Protein AF-A0A925SMG8-F1 (afdb_monomer)

Structure (mmCIF, N/CA/C/O backbone):
data_AF-A0A925SMG8-F1
#
_entry.id   AF-A0A925SMG8-F1
#
loop_
_atom_site.group_PDB
_atom_site.id
_atom_site.type_symbol
_atom_site.label_atom_id
_atom_site.label_alt_id
_atom_site.label_comp_id
_atom_site.label_asym_id
_atom_site.label_entity_id
_atom_site.label_seq_id
_atom_site.pdbx_PDB_ins_code
_atom_site.Cartn_x
_atom_site.Cartn_y
_atom_site.Cartn_z
_atom_site.occupancy
_atom_site.B_iso_or_equiv
_atom_site.auth_seq_id
_atom_site.auth_comp_id
_atom_site.auth_asym_id
_atom_site.auth_atom_id
_atom_site.pdbx_PDB_model_num
ATOM 1 N N . MET A 1 1 ? 33.047 21.284 -3.489 1.00 34.12 1 MET A N 1
ATOM 2 C CA . MET A 1 1 ? 33.518 20.535 -4.668 1.00 34.12 1 MET A CA 1
ATOM 3 C C . MET A 1 1 ? 32.331 20.398 -5.585 1.00 34.12 1 MET A C 1
ATOM 5 O O . MET A 1 1 ? 31.286 19.944 -5.144 1.00 34.12 1 MET A O 1
ATOM 9 N N . ASP A 1 2 ? 32.484 20.941 -6.779 1.00 38.94 2 ASP A N 1
ATOM 10 C CA . ASP A 1 2 ? 31.451 21.096 -7.792 1.00 38.94 2 ASP A CA 1
ATOM 11 C C . ASP A 1 2 ? 31.370 19.782 -8.586 1.00 38.94 2 ASP A C 1
ATOM 13 O O . ASP A 1 2 ? 32.294 19.449 -9.326 1.00 38.94 2 ASP A O 1
ATOM 17 N N . THR A 1 3 ? 30.344 18.964 -8.346 1.00 42.19 3 THR A N 1
ATOM 18 C CA . THR A 1 3 ? 30.136 17.691 -9.061 1.00 42.19 3 THR A CA 1
ATOM 19 C C . THR A 1 3 ? 28.655 17.497 -9.347 1.00 42.19 3 THR A C 1
ATOM 21 O O . THR A 1 3 ? 27.971 16.724 -8.682 1.00 42.19 3 THR A O 1
ATOM 24 N N . THR A 1 4 ? 28.125 18.234 -10.315 1.00 42.16 4 THR A N 1
ATOM 25 C CA . THR A 1 4 ? 26.803 17.944 -10.896 1.00 42.16 4 THR A CA 1
ATOM 26 C C . THR A 1 4 ? 26.784 18.297 -12.378 1.00 42.16 4 THR A C 1
ATOM 28 O O . THR A 1 4 ? 25.851 18.902 -12.893 1.00 42.16 4 THR A O 1
ATOM 31 N N . THR A 1 5 ? 27.811 17.870 -13.113 1.00 41.59 5 THR A N 1
ATOM 32 C CA . THR A 1 5 ? 27.591 17.602 -14.535 1.00 41.59 5 THR A CA 1
ATOM 33 C C . THR A 1 5 ? 26.716 16.348 -14.592 1.00 41.59 5 THR A C 1
ATOM 35 O O . THR A 1 5 ? 27.155 15.310 -14.087 1.00 41.59 5 THR A O 1
ATOM 38 N N . PRO A 1 6 ? 25.476 16.405 -15.114 1.00 57.50 6 PRO A N 1
ATOM 39 C CA . PRO A 1 6 ? 24.659 15.206 -15.247 1.00 57.50 6 PRO A CA 1
ATOM 40 C C . PRO A 1 6 ? 25.440 14.182 -16.073 1.00 57.50 6 PRO A C 1
ATOM 42 O O . PRO A 1 6 ? 26.016 14.535 -17.105 1.00 57.50 6 PRO A O 1
ATOM 45 N N . ALA A 1 7 ? 25.495 12.932 -15.601 1.00 67.69 7 ALA A N 1
ATOM 46 C CA . ALA A 1 7 ? 26.116 11.846 -16.352 1.00 67.69 7 ALA A CA 1
ATOM 47 C C . ALA A 1 7 ? 25.548 11.851 -17.779 1.00 67.69 7 ALA A C 1
ATOM 49 O O . ALA A 1 7 ? 24.337 12.020 -17.966 1.00 67.69 7 ALA A O 1
ATOM 50 N N . LYS A 1 8 ? 26.407 11.750 -18.793 1.00 84.31 8 LYS A N 1
ATOM 51 C CA . LYS A 1 8 ? 25.941 11.733 -20.182 1.00 84.31 8 LYS A CA 1
ATOM 52 C C . LYS A 1 8 ? 25.160 10.449 -20.436 1.00 84.31 8 LYS A C 1
ATOM 54 O O . LYS A 1 8 ? 25.484 9.406 -19.883 1.00 84.31 8 LYS A O 1
ATOM 59 N N . THR A 1 9 ? 24.104 10.551 -21.235 1.00 93.19 9 THR A N 1
ATOM 60 C CA . THR A 1 9 ? 23.316 9.386 -21.639 1.00 93.19 9 THR A CA 1
ATOM 61 C C . THR A 1 9 ? 24.145 8.529 -22.589 1.00 93.19 9 THR A C 1
ATOM 63 O O . THR A 1 9 ? 24.616 9.042 -23.608 1.00 93.19 9 THR A O 1
ATOM 66 N N . VAL A 1 10 ? 24.303 7.247 -22.260 1.00 96.88 10 VAL A N 1
ATOM 67 C CA . VAL A 1 10 ? 25.106 6.293 -23.035 1.00 96.88 10 VAL A CA 1
ATOM 68 C C . VAL A 1 10 ? 24.208 5.513 -23.989 1.00 96.88 10 VAL A C 1
ATOM 70 O O . VAL A 1 10 ? 23.257 4.854 -23.565 1.00 96.88 10 VAL A O 1
ATOM 73 N N . VAL A 1 11 ? 24.512 5.558 -25.282 1.00 98.06 11 VAL A N 1
ATOM 74 C CA . VAL A 1 11 ? 23.772 4.858 -26.335 1.00 98.06 11 VAL A CA 1
ATOM 75 C C . VAL A 1 11 ? 24.673 3.808 -26.971 1.00 98.06 11 VAL A C 1
ATOM 77 O O . VAL A 1 11 ? 25.742 4.132 -27.485 1.00 98.06 11 VAL A O 1
ATOM 80 N N . LEU A 1 12 ? 24.237 2.549 -26.958 1.00 98.31 12 LEU A N 1
ATOM 81 C CA . LEU A 1 12 ? 24.915 1.467 -27.667 1.00 98.31 12 LEU A CA 1
ATOM 82 C C . LEU A 1 12 ? 24.343 1.352 -29.082 1.00 98.31 12 LEU A C 1
ATOM 84 O O . LEU A 1 12 ? 23.172 1.016 -29.249 1.00 98.31 12 LEU A O 1
ATOM 88 N N . VAL A 1 13 ? 25.163 1.628 -30.090 1.00 98.25 13 VAL A N 1
ATOM 89 C CA . VAL A 1 13 ? 24.822 1.500 -31.511 1.00 98.25 13 VAL A CA 1
ATOM 90 C C . VAL A 1 13 ? 25.384 0.193 -32.044 1.00 98.25 13 VAL A C 1
ATOM 92 O O . VAL A 1 13 ? 26.573 -0.081 -31.893 1.00 98.25 13 VAL A O 1
ATOM 95 N N . VAL A 1 14 ? 24.545 -0.602 -32.698 1.00 97.88 14 VAL A N 1
ATOM 96 C CA . VAL A 1 14 ? 24.931 -1.911 -33.219 1.00 97.88 14 VAL A CA 1
ATOM 97 C C . VAL A 1 14 ? 24.421 -2.091 -34.635 1.00 97.88 14 VAL A C 1
ATOM 99 O O . VAL A 1 14 ? 23.233 -1.942 -34.892 1.00 97.88 14 VAL A O 1
ATOM 102 N N . ASP A 1 15 ? 25.326 -2.395 -35.552 1.00 96.62 15 ASP A N 1
ATOM 103 C CA . ASP A 1 15 ? 25.055 -2.654 -36.971 1.00 96.62 15 ASP A CA 1
ATOM 104 C C . ASP A 1 15 ? 26.310 -3.335 -37.530 1.00 96.62 15 ASP A C 1
ATOM 106 O O . ASP A 1 15 ? 27.391 -3.072 -37.016 1.00 96.62 15 ASP A O 1
ATOM 110 N N . ASP A 1 16 ? 26.240 -4.221 -38.518 1.00 95.56 16 ASP A N 1
ATOM 111 C CA . ASP A 1 16 ? 27.424 -4.879 -39.092 1.00 95.56 16 ASP A CA 1
ATOM 112 C C . ASP A 1 16 ? 28.103 -4.022 -40.177 1.00 95.56 16 ASP A C 1
ATOM 114 O O . ASP A 1 16 ? 29.323 -4.108 -40.378 1.00 95.56 16 ASP A O 1
ATOM 118 N N . LEU A 1 17 ? 27.370 -3.081 -40.777 1.00 95.31 17 LEU A N 1
ATOM 119 C CA . LEU A 1 17 ? 27.867 -2.149 -41.782 1.00 95.31 17 LEU A CA 1
ATOM 120 C C . LEU A 1 17 ? 28.511 -0.915 -41.136 1.00 95.31 17 LEU A C 1
ATOM 122 O O . LEU A 1 17 ? 27.859 -0.102 -40.476 1.00 95.31 17 LEU A O 1
ATOM 126 N N . ALA A 1 18 ? 29.809 -0.727 -41.392 1.00 95.12 18 ALA A N 1
ATOM 127 C CA . ALA A 1 18 ? 30.596 0.365 -40.814 1.00 95.12 18 ALA A CA 1
ATOM 128 C C . ALA A 1 18 ? 30.029 1.761 -41.134 1.00 95.12 18 ALA A C 1
ATOM 130 O O . ALA A 1 18 ? 29.980 2.611 -40.248 1.00 95.12 18 ALA A O 1
ATOM 131 N N . ASP A 1 19 ? 29.547 1.983 -42.360 1.00 93.88 19 ASP A N 1
ATOM 132 C CA . ASP A 1 19 ? 28.988 3.277 -42.779 1.00 93.88 19 ASP A CA 1
ATOM 133 C C . ASP A 1 19 ? 27.686 3.614 -42.036 1.00 93.88 19 ASP A C 1
ATOM 135 O O . ASP A 1 19 ? 27.466 4.758 -41.633 1.00 93.88 19 ASP A O 1
ATOM 139 N N . SER A 1 20 ? 26.836 2.606 -41.808 1.00 92.88 20 SER A N 1
ATOM 140 C CA . SER A 1 20 ? 25.579 2.754 -41.068 1.00 92.88 20 SER A CA 1
ATOM 141 C C . SER A 1 20 ? 25.847 3.049 -39.589 1.00 92.88 20 SER A C 1
ATOM 143 O O . SER A 1 20 ? 25.300 4.016 -39.046 1.00 92.88 20 SER A O 1
ATOM 145 N N . ARG A 1 21 ? 26.767 2.298 -38.956 1.00 95.94 21 ARG A N 1
ATOM 146 C CA . ARG A 1 21 ? 27.257 2.597 -37.596 1.00 95.94 21 ARG A CA 1
ATOM 147 C C . ARG A 1 21 ? 27.803 4.015 -37.491 1.00 95.94 21 ARG A C 1
ATOM 149 O O . ARG A 1 21 ? 27.398 4.761 -36.601 1.00 95.94 21 ARG A O 1
ATOM 156 N N . PHE A 1 22 ? 28.661 4.413 -38.432 1.00 95.19 22 PHE A N 1
ATOM 157 C CA . PHE A 1 22 ? 29.282 5.734 -38.445 1.00 95.19 22 PHE A CA 1
ATOM 158 C C . PHE A 1 22 ? 28.243 6.860 -38.526 1.00 95.19 22 PHE A C 1
ATOM 160 O O . PHE A 1 22 ? 28.333 7.824 -37.763 1.00 95.19 22 PHE A O 1
ATOM 167 N N . LEU A 1 23 ? 27.230 6.729 -39.391 1.00 93.94 23 LEU A N 1
ATOM 168 C CA . LEU A 1 23 ? 26.143 7.704 -39.511 1.00 93.94 23 LEU A CA 1
ATOM 169 C C . LEU A 1 23 ? 25.350 7.845 -38.203 1.00 93.94 23 LEU A C 1
ATOM 171 O O . LEU A 1 23 ? 25.115 8.967 -37.741 1.00 93.94 23 LEU A O 1
ATOM 175 N N . MET A 1 24 ? 24.948 6.723 -37.597 1.00 96.31 24 MET A N 1
ATOM 176 C CA . MET A 1 24 ? 24.214 6.716 -36.326 1.00 96.31 24 MET A CA 1
ATOM 177 C C . MET A 1 24 ? 25.046 7.341 -35.205 1.00 96.31 24 MET A C 1
ATOM 179 O O . MET A 1 24 ? 24.568 8.228 -34.497 1.00 96.31 24 MET A O 1
ATOM 183 N N . ARG A 1 25 ? 26.320 6.951 -35.103 1.00 97.56 25 ARG A N 1
ATOM 184 C CA . ARG A 1 25 ? 27.278 7.497 -34.141 1.00 97.56 25 ARG A CA 1
ATOM 185 C C . ARG A 1 25 ? 27.436 9.006 -34.289 1.00 97.56 25 ARG A C 1
ATOM 187 O O . ARG A 1 25 ? 27.288 9.726 -33.309 1.00 97.56 25 ARG A O 1
ATOM 194 N N . CYS A 1 26 ? 27.698 9.507 -35.497 1.00 96.19 26 CYS A N 1
ATOM 195 C CA . CYS A 1 26 ? 27.842 10.943 -35.743 1.00 96.19 26 CYS A CA 1
ATOM 196 C C . CYS A 1 26 ? 26.563 11.719 -35.406 1.00 96.19 26 CYS A C 1
ATOM 198 O O . CYS A 1 26 ? 26.646 12.782 -34.791 1.00 96.19 26 CYS A O 1
ATOM 200 N N . SER A 1 27 ? 25.394 11.170 -35.749 1.00 95.00 27 SER A N 1
ATOM 201 C CA . SER A 1 27 ? 24.094 11.781 -35.441 1.00 95.00 27 SER A CA 1
ATOM 202 C C . SER A 1 27 ? 23.876 11.921 -33.930 1.00 95.00 27 SER A C 1
ATOM 204 O O . SER A 1 27 ? 23.482 12.983 -33.451 1.00 95.00 27 SER A O 1
ATOM 206 N N . LEU A 1 28 ? 24.181 10.869 -33.167 1.00 96.62 28 LEU A N 1
ATOM 207 C CA . LEU A 1 28 ? 23.990 10.836 -31.718 1.00 96.62 28 LEU A CA 1
ATOM 208 C C . LEU A 1 28 ? 25.047 11.661 -30.966 1.00 96.62 28 LEU A C 1
ATOM 210 O O . LEU A 1 28 ? 24.696 12.426 -30.069 1.00 96.62 28 LEU A O 1
ATOM 214 N N . LEU A 1 29 ? 26.320 11.597 -31.370 1.00 95.88 29 LEU A N 1
ATOM 215 C CA . LEU A 1 29 ? 27.384 12.426 -30.786 1.00 95.88 29 LEU A CA 1
ATOM 216 C C . LEU A 1 29 ? 27.090 13.924 -30.951 1.00 95.88 29 LEU A C 1
ATOM 218 O O . LEU A 1 29 ? 27.280 14.696 -30.011 1.00 95.88 29 LEU A O 1
ATOM 222 N N . ALA A 1 30 ? 26.578 14.337 -32.116 1.00 93.19 30 ALA A N 1
ATOM 223 C CA . ALA A 1 30 ? 26.183 15.724 -32.369 1.00 93.19 30 ALA A CA 1
ATOM 224 C C . ALA A 1 30 ? 25.040 16.205 -31.452 1.00 93.19 30 ALA A C 1
ATOM 226 O O . ALA A 1 30 ? 24.911 17.404 -31.220 1.00 93.19 30 ALA A O 1
ATOM 227 N N . ASN A 1 31 ? 24.250 15.280 -30.896 1.00 91.75 31 ASN A N 1
ATOM 228 C CA . ASN A 1 31 ? 23.159 15.553 -29.957 1.00 91.75 31 ASN A CA 1
ATOM 229 C C . ASN A 1 31 ? 23.559 15.342 -28.482 1.00 91.75 31 ASN A C 1
ATOM 231 O O . ASN A 1 31 ? 22.702 15.320 -27.603 1.00 91.75 31 ASN A O 1
ATOM 235 N N . GLY A 1 32 ? 24.859 15.218 -28.189 1.00 92.25 32 GLY A N 1
ATOM 236 C CA . GLY A 1 32 ? 25.385 15.211 -26.820 1.00 92.25 32 GLY A CA 1
ATOM 237 C C . GLY A 1 32 ? 25.368 13.854 -26.110 1.00 92.25 32 GLY A C 1
ATOM 238 O O . GLY A 1 32 ? 25.730 13.796 -24.932 1.00 92.25 32 GLY A O 1
ATOM 239 N N . TYR A 1 33 ? 24.999 12.778 -26.809 1.00 95.81 33 TYR A N 1
ATOM 240 C CA . TYR A 1 33 ? 25.074 11.414 -26.286 1.00 95.81 33 TYR A CA 1
ATOM 241 C C . TYR A 1 33 ? 26.518 10.911 -26.238 1.00 95.81 33 TYR A C 1
ATOM 243 O O . TYR A 1 33 ? 27.356 11.287 -27.058 1.00 95.81 33 TYR A O 1
ATOM 251 N N . GLU A 1 34 ? 26.802 10.027 -25.289 1.00 96.81 34 GLU A N 1
ATOM 252 C CA . GLU A 1 34 ? 27.981 9.170 -25.339 1.00 96.81 34 GLU A CA 1
ATOM 253 C C . GLU A 1 34 ? 27.621 7.920 -26.141 1.00 96.81 34 GLU A C 1
ATOM 255 O O . GLU A 1 34 ? 26.579 7.316 -25.900 1.00 96.81 34 GLU A O 1
ATOM 260 N N . VAL A 1 35 ? 28.436 7.557 -27.130 1.00 97.38 35 VAL A N 1
ATOM 261 C CA . VAL A 1 35 ? 28.116 6.454 -28.042 1.00 97.38 35 VAL A CA 1
ATOM 262 C C . VAL A 1 35 ? 29.158 5.359 -27.911 1.00 97.38 35 VAL A C 1
ATOM 264 O O . VAL A 1 35 ? 30.349 5.613 -28.084 1.00 97.38 35 VAL A O 1
ATOM 267 N N . VAL A 1 36 ? 28.684 4.143 -27.656 1.00 97.88 36 VAL A N 1
ATOM 268 C CA . VAL A 1 36 ? 29.470 2.912 -27.752 1.00 97.88 36 VAL A CA 1
ATOM 269 C C . VAL A 1 36 ? 28.998 2.146 -28.980 1.00 97.88 36 VAL A C 1
ATOM 271 O O . VAL A 1 36 ? 27.809 2.150 -29.291 1.00 97.88 36 VAL A O 1
ATOM 274 N N . GLU A 1 37 ? 29.915 1.509 -29.696 1.00 98.12 37 GLU A N 1
ATOM 275 C CA . GLU A 1 37 ? 29.622 0.799 -30.941 1.00 98.12 37 GLU A CA 1
ATOM 276 C C . GLU A 1 37 ? 29.878 -0.702 -30.785 1.00 98.12 37 GLU A C 1
ATOM 278 O O . GLU A 1 37 ? 30.837 -1.096 -30.128 1.00 98.12 37 GLU A O 1
ATOM 283 N N . ALA A 1 38 ? 29.052 -1.524 -31.433 1.00 97.56 38 ALA A N 1
ATOM 284 C CA . ALA A 1 38 ? 29.323 -2.938 -31.686 1.00 97.56 38 ALA A CA 1
ATOM 285 C C . ALA A 1 38 ? 29.075 -3.265 -33.160 1.00 97.56 38 ALA A C 1
ATOM 287 O O . ALA A 1 38 ? 28.116 -2.788 -33.763 1.00 97.56 38 ALA A O 1
ATOM 288 N N . ALA A 1 39 ? 29.922 -4.112 -33.735 1.00 96.62 39 ALA A N 1
ATOM 289 C CA . ALA A 1 39 ? 29.830 -4.563 -35.118 1.00 96.62 39 ALA A CA 1
ATOM 290 C C . ALA A 1 39 ? 29.024 -5.864 -35.283 1.00 96.62 39 ALA A C 1
ATOM 292 O O . ALA A 1 39 ? 28.863 -6.353 -36.398 1.00 96.62 39 ALA A O 1
ATOM 293 N N . SER A 1 40 ? 28.556 -6.469 -34.188 1.00 97.00 40 SER A N 1
ATOM 294 C CA . SER A 1 40 ? 27.800 -7.723 -34.224 1.00 97.00 40 SER A CA 1
ATOM 295 C C . SER A 1 40 ? 26.868 -7.880 -33.023 1.00 97.00 40 SER A C 1
ATOM 297 O O . SER A 1 40 ? 27.085 -7.293 -31.961 1.00 97.00 40 SER A O 1
ATOM 299 N N . GLY A 1 41 ? 25.857 -8.741 -33.164 1.00 95.06 41 GLY A N 1
ATOM 300 C CA . GLY A 1 41 ? 24.952 -9.084 -32.066 1.00 95.06 41 GLY A CA 1
ATOM 301 C C . GLY A 1 41 ? 25.642 -9.754 -30.871 1.00 95.06 41 GLY A C 1
ATOM 302 O O . GLY A 1 41 ? 25.255 -9.505 -29.732 1.00 95.06 41 GLY A O 1
ATOM 303 N N . SER A 1 42 ? 26.686 -10.560 -31.102 1.00 95.50 42 SER A N 1
ATOM 304 C CA . SER A 1 42 ? 27.472 -11.180 -30.026 1.00 95.50 42 SER A CA 1
ATOM 305 C C . SER A 1 42 ? 28.261 -10.146 -29.228 1.00 95.50 42 SER A C 1
ATOM 307 O O . SER A 1 42 ? 28.169 -10.120 -28.006 1.00 95.50 42 SER A O 1
ATOM 309 N N . GLU A 1 43 ? 28.958 -9.239 -29.916 1.00 96.31 43 GLU A N 1
ATOM 310 C CA . GLU A 1 43 ? 29.702 -8.149 -29.274 1.00 96.31 43 GLU A CA 1
ATOM 311 C C . GLU A 1 43 ? 28.767 -7.229 -28.482 1.00 96.31 43 GLU A C 1
ATOM 313 O O . GLU A 1 43 ? 29.077 -6.808 -27.370 1.00 96.31 43 GLU A O 1
ATOM 318 N N . ALA A 1 44 ? 27.571 -6.975 -29.014 1.00 96.31 44 ALA A N 1
ATOM 319 C CA . ALA A 1 44 ? 26.560 -6.201 -28.319 1.00 96.31 44 ALA A CA 1
ATOM 320 C C . ALA A 1 44 ? 26.132 -6.836 -26.986 1.00 96.31 44 ALA A C 1
ATOM 322 O O . ALA A 1 44 ? 26.000 -6.129 -25.989 1.00 96.31 44 ALA A O 1
ATOM 323 N N . LEU A 1 45 ? 25.933 -8.157 -26.943 1.00 95.19 45 LEU A N 1
ATOM 324 C CA . LEU A 1 45 ? 25.570 -8.864 -25.710 1.00 95.19 45 LEU A CA 1
ATOM 325 C C . LEU A 1 45 ? 26.675 -8.807 -24.647 1.00 95.19 45 LEU A C 1
ATOM 327 O O . LEU A 1 45 ? 26.356 -8.758 -23.455 1.00 95.19 45 LEU A O 1
ATOM 331 N N . ASP A 1 46 ? 27.940 -8.779 -25.065 1.00 94.38 46 ASP A N 1
ATOM 332 C CA . ASP A 1 46 ? 29.088 -8.620 -24.169 1.00 94.38 46 ASP A CA 1
ATOM 333 C C . ASP A 1 46 ? 29.184 -7.178 -23.634 1.00 94.38 46 ASP A C 1
ATOM 335 O O . ASP A 1 46 ? 29.383 -6.948 -22.435 1.00 94.38 46 ASP A O 1
ATOM 339 N N . LEU A 1 47 ? 28.971 -6.186 -24.505 1.00 95.75 47 LEU A N 1
ATOM 340 C CA . LEU A 1 47 ? 29.047 -4.768 -24.144 1.00 95.75 47 LEU A CA 1
ATOM 341 C C . LEU A 1 47 ? 27.894 -4.307 -23.254 1.00 95.75 47 LEU A C 1
ATOM 343 O O . LEU A 1 47 ? 28.120 -3.513 -22.345 1.00 95.75 47 LEU A O 1
ATOM 347 N N . VAL A 1 48 ? 26.669 -4.805 -23.447 1.00 95.12 48 VAL A N 1
ATOM 348 C CA . VAL A 1 48 ? 25.512 -4.384 -22.631 1.00 95.12 48 VAL A CA 1
ATOM 349 C C . VAL A 1 48 ? 25.767 -4.588 -21.132 1.00 95.12 48 VAL A C 1
ATOM 351 O O . VAL A 1 48 ? 25.388 -3.737 -20.330 1.00 95.12 48 VAL A O 1
ATOM 354 N N . MET A 1 49 ? 26.441 -5.675 -20.749 1.00 88.25 49 MET A N 1
ATOM 355 C CA . MET A 1 49 ? 26.728 -5.985 -19.343 1.00 88.25 49 MET A CA 1
ATOM 356 C C . MET A 1 49 ? 27.825 -5.103 -18.742 1.00 88.25 49 MET A C 1
ATOM 358 O O . MET A 1 49 ? 27.800 -4.818 -17.548 1.00 88.25 49 MET A O 1
ATOM 362 N N . THR A 1 50 ? 28.804 -4.702 -19.553 1.00 92.25 50 THR A N 1
ATOM 363 C CA . THR A 1 50 ? 29.980 -3.947 -19.094 1.00 92.25 50 THR A CA 1
ATOM 364 C C . THR A 1 50 ? 29.744 -2.441 -19.126 1.00 92.25 50 THR A C 1
ATOM 366 O O . THR A 1 50 ? 30.185 -1.729 -18.229 1.00 92.25 50 THR A O 1
ATOM 369 N N . VAL A 1 51 ? 29.016 -1.966 -20.136 1.00 93.00 51 VAL A N 1
ATOM 370 C CA . VAL A 1 51 ? 28.736 -0.547 -20.382 1.00 93.00 51 VAL A CA 1
ATOM 371 C C . VAL A 1 51 ? 27.442 -0.094 -19.704 1.00 93.00 51 VAL A C 1
ATOM 373 O O . VAL A 1 51 ? 27.326 1.075 -19.352 1.00 93.00 51 VAL A O 1
ATOM 376 N N . ASN A 1 52 ? 26.473 -0.998 -19.506 1.00 91.88 52 ASN A N 1
ATOM 377 C CA . ASN A 1 52 ? 25.134 -0.692 -18.986 1.00 91.88 52 ASN A CA 1
ATOM 378 C C . ASN A 1 52 ? 24.477 0.522 -19.688 1.00 91.88 52 ASN A C 1
ATOM 380 O O . ASN A 1 52 ? 24.184 1.534 -19.042 1.00 91.88 52 ASN A O 1
ATOM 384 N N . PRO A 1 53 ? 24.261 0.449 -21.016 1.00 96.44 53 PRO A N 1
ATOM 385 C CA . PRO A 1 53 ? 23.757 1.580 -21.788 1.00 96.44 53 PRO A CA 1
ATOM 386 C C . PRO A 1 53 ? 22.364 2.033 -21.323 1.00 96.44 53 PRO A C 1
ATOM 388 O O . PRO A 1 53 ? 21.575 1.267 -20.763 1.00 96.44 53 PRO A O 1
ATOM 391 N N . ASP A 1 54 ? 22.034 3.295 -21.588 1.00 96.25 54 ASP A N 1
ATOM 392 C CA . ASP A 1 54 ? 20.703 3.848 -21.339 1.00 96.25 54 ASP A CA 1
ATOM 393 C C . ASP A 1 54 ? 19.720 3.489 -22.452 1.00 96.25 54 ASP A C 1
ATOM 395 O O . ASP A 1 54 ? 18.538 3.291 -22.173 1.00 96.25 54 ASP A O 1
ATOM 399 N N . VAL A 1 55 ? 20.198 3.401 -23.696 1.00 97.62 55 VAL A N 1
ATOM 400 C CA . VAL A 1 55 ? 19.426 2.989 -24.876 1.00 97.62 55 VAL A CA 1
ATOM 401 C C . VAL A 1 55 ? 20.312 2.179 -25.807 1.00 97.62 55 VAL A C 1
ATOM 403 O O . VAL A 1 55 ? 21.507 2.438 -25.934 1.00 97.62 55 VAL A O 1
ATOM 406 N N . MET A 1 56 ? 19.714 1.208 -26.485 1.00 98.06 56 MET A N 1
ATOM 407 C CA . MET A 1 56 ? 20.365 0.443 -27.534 1.00 98.06 56 MET A CA 1
ATOM 408 C C . MET A 1 56 ? 19.662 0.669 -28.872 1.00 98.06 56 MET A C 1
ATOM 410 O O . MET A 1 56 ? 18.445 0.523 -28.963 1.00 98.06 56 MET A O 1
ATOM 414 N N . VAL A 1 57 ? 20.427 1.008 -29.904 1.00 98.06 57 VAL A N 1
ATOM 415 C CA . VAL A 1 57 ? 19.966 1.142 -31.289 1.00 98.06 57 VAL A CA 1
ATOM 416 C C . VAL A 1 57 ? 20.625 0.032 -32.092 1.00 98.06 57 VAL A C 1
ATOM 418 O O . VAL A 1 57 ? 21.848 -0.047 -32.134 1.00 98.06 57 VAL A O 1
ATOM 421 N N . MET A 1 58 ? 19.826 -0.848 -32.683 1.00 96.75 58 MET A N 1
ATOM 422 C CA . MET A 1 58 ? 20.294 -2.140 -33.180 1.00 96.75 58 MET A CA 1
ATOM 423 C C . MET A 1 58 ? 19.762 -2.417 -34.581 1.00 96.75 58 MET A C 1
ATOM 425 O O . MET A 1 58 ? 18.549 -2.417 -34.779 1.00 96.75 58 MET A O 1
ATOM 429 N N . ASP A 1 59 ? 20.638 -2.724 -35.532 1.00 96.00 59 ASP A N 1
ATOM 430 C CA . ASP A 1 59 ? 20.224 -3.240 -36.830 1.00 96.00 59 ASP A CA 1
ATOM 431 C C . ASP A 1 59 ? 19.597 -4.638 -36.716 1.00 96.00 59 ASP A C 1
ATOM 433 O O . ASP A 1 59 ? 20.000 -5.484 -35.916 1.00 96.00 59 ASP A O 1
ATOM 437 N N . VAL A 1 60 ? 18.571 -4.892 -37.524 1.00 93.81 60 VAL A N 1
ATOM 438 C CA . VAL A 1 60 ? 17.876 -6.183 -37.547 1.00 93.81 60 VAL A CA 1
ATOM 439 C C . VAL A 1 60 ? 18.659 -7.243 -38.328 1.00 93.81 60 VAL A C 1
ATOM 441 O O . VAL A 1 60 ? 18.651 -8.415 -37.942 1.00 93.81 60 VAL A O 1
ATOM 444 N N . CYS A 1 61 ? 19.302 -6.862 -39.428 1.00 91.12 61 CYS A N 1
ATOM 445 C CA . CYS A 1 61 ? 19.817 -7.760 -40.455 1.00 91.12 61 CYS A CA 1
ATOM 446 C C . CYS A 1 61 ? 21.340 -7.907 -40.365 1.00 91.12 61 CYS A C 1
ATOM 448 O O . CYS A 1 61 ? 22.052 -7.491 -41.270 1.00 91.12 61 CYS A O 1
ATOM 450 N N . MET A 1 62 ? 21.821 -8.584 -39.321 1.00 93.50 62 MET A N 1
ATOM 451 C CA . MET A 1 62 ? 23.250 -8.849 -39.127 1.00 93.50 62 MET A CA 1
ATOM 452 C C . MET A 1 62 ? 23.610 -10.335 -39.337 1.00 93.50 62 MET A C 1
ATOM 454 O O . MET A 1 62 ? 22.790 -11.217 -39.052 1.00 93.50 62 MET A O 1
ATOM 458 N N . PRO A 1 63 ? 24.845 -10.654 -39.776 1.00 89.50 63 PRO A N 1
ATOM 459 C CA . PRO A 1 63 ? 25.349 -12.022 -39.835 1.00 89.50 63 PRO A CA 1
ATOM 460 C C . PRO A 1 63 ? 25.379 -12.714 -38.464 1.00 89.50 63 PRO A C 1
ATOM 462 O O . PRO A 1 63 ? 25.749 -12.128 -37.447 1.00 89.50 63 PRO A O 1
ATOM 465 N N . GLY A 1 64 ? 25.046 -14.006 -38.444 1.00 92.12 64 GLY A N 1
ATOM 466 C CA . GLY A 1 64 ? 25.109 -14.852 -37.249 1.00 92.12 64 GLY A CA 1
ATOM 467 C C . GLY A 1 64 ? 23.899 -14.706 -36.324 1.00 92.12 64 GLY A C 1
ATOM 468 O O . GLY A 1 64 ? 23.144 -15.662 -36.172 1.00 92.12 64 GLY A O 1
ATOM 469 N N . MET A 1 65 ? 23.708 -13.530 -35.722 1.00 90.88 65 MET A N 1
ATOM 470 C CA . MET A 1 65 ? 22.573 -13.239 -34.834 1.00 90.88 65 MET A CA 1
ATOM 471 C C . MET A 1 65 ? 21.767 -12.064 -35.373 1.00 90.88 65 MET A C 1
ATOM 473 O O . MET A 1 65 ? 22.305 -10.968 -35.514 1.00 90.88 65 MET A O 1
ATOM 477 N N . SER A 1 66 ? 20.469 -12.266 -35.613 1.00 93.75 66 SER A N 1
ATOM 478 C CA . SER A 1 66 ? 19.588 -11.161 -35.998 1.00 93.75 66 SER A CA 1
ATOM 479 C C . SER A 1 66 ? 19.335 -10.222 -34.815 1.00 93.75 66 SER A C 1
ATOM 481 O O . SER A 1 66 ? 19.408 -10.632 -33.652 1.00 93.75 66 SER A O 1
ATOM 483 N N . GLY A 1 67 ? 18.943 -8.975 -35.088 1.00 92.62 67 GLY A N 1
ATOM 484 C CA . GLY A 1 67 ? 18.529 -8.040 -34.036 1.00 92.62 67 GLY A CA 1
ATOM 485 C C . GLY A 1 67 ? 17.391 -8.597 -33.168 1.00 92.62 67 GLY A C 1
ATOM 486 O O . GLY A 1 67 ? 17.366 -8.368 -31.961 1.00 92.62 67 GLY A O 1
ATOM 487 N N . TYR A 1 68 ? 16.506 -9.425 -33.739 1.00 94.50 68 TYR A N 1
ATOM 488 C CA . TYR A 1 68 ? 15.452 -10.119 -32.990 1.00 94.50 68 TYR A CA 1
ATOM 489 C C . TYR A 1 68 ? 16.002 -11.165 -32.007 1.00 94.50 68 TYR A C 1
ATOM 491 O O . TYR A 1 68 ? 15.479 -11.297 -30.898 1.00 94.50 68 TYR A O 1
ATOM 499 N N . ASP A 1 69 ? 17.045 -11.910 -32.390 1.00 95.31 69 ASP A N 1
ATOM 500 C CA . ASP A 1 69 ? 17.710 -12.878 -31.505 1.00 95.31 69 ASP A CA 1
ATOM 501 C C . ASP A 1 69 ? 18.372 -12.170 -30.324 1.00 95.31 69 ASP A C 1
ATOM 503 O O . ASP A 1 69 ? 18.241 -12.608 -29.179 1.00 95.31 69 ASP A O 1
ATOM 507 N N . VAL A 1 70 ? 19.019 -11.033 -30.591 1.00 95.62 70 VAL A N 1
ATOM 508 C CA . VAL A 1 70 ? 19.648 -10.211 -29.553 1.00 95.62 70 VAL A CA 1
ATOM 509 C C . VAL A 1 70 ? 18.600 -9.619 -28.610 1.00 95.62 70 VAL A C 1
ATOM 511 O O . VAL A 1 70 ? 18.782 -9.693 -27.394 1.00 95.62 70 VAL A O 1
ATOM 514 N N . CYS A 1 71 ? 17.466 -9.117 -29.124 1.00 95.31 71 CYS A N 1
ATOM 515 C CA . CYS A 1 71 ? 16.353 -8.674 -28.279 1.00 95.31 71 CYS A CA 1
ATOM 516 C C . CYS A 1 71 ? 15.909 -9.778 -27.314 1.00 95.31 71 CYS A C 1
ATOM 518 O O . CYS A 1 71 ? 15.831 -9.544 -26.107 1.00 95.31 71 CYS A O 1
ATOM 520 N N . ARG A 1 72 ? 15.668 -10.994 -27.825 1.00 95.75 72 ARG A N 1
ATOM 521 C CA . ARG A 1 72 ? 15.254 -12.131 -26.992 1.00 95.75 72 ARG A CA 1
ATOM 522 C C . ARG A 1 72 ? 16.297 -12.467 -25.929 1.00 95.75 72 ARG A C 1
ATOM 524 O O . ARG A 1 72 ? 15.934 -12.672 -24.773 1.00 95.75 72 ARG A O 1
ATOM 531 N N . ALA A 1 73 ? 17.578 -12.471 -26.292 1.00 95.06 73 ALA A N 1
ATOM 532 C CA . ALA A 1 73 ? 18.668 -12.741 -25.358 1.00 95.06 73 ALA A CA 1
ATOM 533 C C . ALA A 1 73 ? 18.761 -11.686 -24.236 1.00 95.06 73 ALA A C 1
ATOM 535 O O . ALA A 1 73 ? 18.916 -12.048 -23.071 1.00 95.06 73 ALA A O 1
ATOM 536 N N . ILE A 1 74 ? 18.596 -10.398 -24.558 1.00 95.56 74 ILE A N 1
ATOM 537 C CA . ILE A 1 74 ? 18.575 -9.299 -23.577 1.00 95.56 74 ILE A CA 1
ATOM 538 C C . ILE A 1 74 ? 17.365 -9.408 -22.644 1.00 95.56 74 ILE A C 1
ATOM 540 O O . ILE A 1 74 ? 17.490 -9.184 -21.439 1.00 95.56 74 ILE A O 1
ATOM 544 N N . ARG A 1 75 ? 16.186 -9.748 -23.180 1.00 95.19 75 ARG A N 1
ATOM 545 C CA . ARG A 1 75 ? 14.952 -9.917 -22.394 1.00 95.19 75 ARG A CA 1
ATOM 546 C C . ARG A 1 75 ? 14.992 -11.134 -21.472 1.00 95.19 75 ARG A C 1
ATOM 548 O O . ARG A 1 75 ? 14.352 -11.100 -20.427 1.00 95.19 75 ARG A O 1
ATOM 555 N N . ALA A 1 76 ? 15.768 -12.161 -21.811 1.00 94.75 76 ALA A N 1
ATOM 556 C CA . ALA A 1 76 ? 15.917 -13.366 -20.997 1.00 94.75 76 ALA A CA 1
ATOM 557 C C . ALA A 1 76 ? 16.744 -13.171 -19.707 1.00 94.75 76 ALA A C 1
ATOM 559 O O . ALA A 1 76 ? 16.742 -14.059 -18.856 1.00 94.75 76 ALA A O 1
ATOM 560 N N . ARG A 1 77 ? 17.447 -12.041 -19.538 1.00 93.81 77 ARG A N 1
AT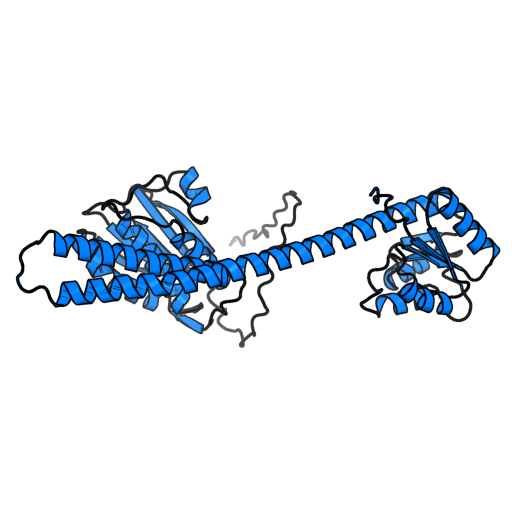OM 561 C CA . ARG A 1 77 ? 18.297 -11.757 -18.365 1.00 93.81 77 ARG A CA 1
ATOM 562 C C . ARG A 1 77 ? 17.688 -10.661 -17.494 1.00 93.81 77 ARG A C 1
ATOM 564 O O . ARG A 1 77 ? 17.317 -9.610 -18.010 1.00 93.81 77 ARG A O 1
ATOM 571 N N . ALA A 1 78 ? 17.614 -10.869 -16.180 1.00 90.81 78 ALA A N 1
ATOM 572 C CA . ALA A 1 78 ? 16.971 -9.935 -15.249 1.00 90.81 78 ALA A CA 1
ATOM 573 C C . ALA A 1 78 ? 17.655 -8.555 -15.198 1.00 90.81 78 ALA A C 1
ATOM 575 O O . ALA A 1 78 ? 16.992 -7.536 -15.017 1.00 90.81 78 ALA A O 1
ATOM 576 N N . GLU A 1 79 ? 18.970 -8.520 -15.397 1.00 90.44 79 GLU A N 1
ATOM 577 C CA . GLU A 1 79 ? 19.807 -7.322 -15.334 1.00 90.44 79 GLU A CA 1
ATOM 578 C C . GLU A 1 79 ? 19.602 -6.409 -16.549 1.00 90.44 79 GLU A C 1
ATOM 580 O O . GLU A 1 79 ? 19.736 -5.191 -16.449 1.00 90.44 79 GLU A O 1
ATOM 585 N N . THR A 1 80 ? 19.248 -6.985 -17.701 1.00 92.94 80 THR A N 1
ATOM 586 C CA . THR A 1 80 ? 19.185 -6.270 -18.984 1.00 92.94 80 THR A CA 1
ATOM 587 C C . THR A 1 80 ? 17.788 -6.240 -19.589 1.00 92.94 80 THR A C 1
ATOM 589 O O . THR A 1 80 ? 17.546 -5.495 -20.540 1.00 92.94 80 THR A O 1
ATOM 592 N N . CYS A 1 81 ? 16.831 -7.000 -19.047 1.00 93.25 81 CYS A N 1
ATOM 593 C CA . CYS A 1 81 ? 15.489 -7.135 -19.619 1.00 93.25 81 CYS A CA 1
ATOM 594 C C . CYS A 1 81 ? 14.740 -5.805 -19.729 1.00 93.25 81 CYS A C 1
ATOM 596 O O . CYS A 1 81 ? 13.854 -5.663 -20.567 1.00 93.25 81 CYS A O 1
ATOM 598 N N . LYS A 1 82 ? 15.136 -4.816 -18.930 1.00 94.19 82 LYS A N 1
ATOM 599 C CA . LYS A 1 82 ? 14.560 -3.477 -18.907 1.00 94.19 82 LYS A CA 1
ATOM 600 C C . LYS A 1 82 ? 15.182 -2.510 -19.927 1.00 94.19 82 LYS A C 1
ATOM 602 O O . LYS A 1 82 ? 14.578 -1.468 -20.172 1.00 94.19 82 LYS A O 1
ATOM 607 N N . LEU A 1 83 ? 16.335 -2.815 -20.529 1.00 96.06 83 LEU A N 1
ATOM 608 C CA . LEU A 1 83 ? 17.032 -1.929 -21.477 1.00 96.06 83 LEU A CA 1
ATOM 609 C C . LEU A 1 83 ? 16.132 -1.580 -22.681 1.00 96.06 83 LEU A C 1
ATOM 611 O O . LEU A 1 83 ? 15.706 -2.504 -23.389 1.00 96.06 83 LEU A O 1
ATOM 615 N N . PRO A 1 84 ? 15.827 -0.294 -22.948 1.00 97.00 84 PRO A N 1
ATOM 616 C CA . PRO A 1 84 ? 15.104 0.083 -24.157 1.00 97.00 84 PRO A CA 1
ATOM 617 C C . PRO A 1 84 ? 15.951 -0.202 -25.400 1.00 97.00 84 PRO A C 1
ATOM 619 O O . PRO A 1 84 ? 17.097 0.234 -25.512 1.00 97.00 84 PRO A O 1
ATOM 622 N N . LEU A 1 85 ? 15.361 -0.952 -26.327 1.00 97.19 85 LEU A N 1
ATOM 623 C CA . LEU A 1 85 ? 15.999 -1.392 -27.560 1.00 97.19 85 LEU A CA 1
ATOM 624 C C . LEU A 1 85 ? 15.163 -0.932 -28.755 1.00 97.19 85 LEU A C 1
ATOM 626 O O . LEU A 1 85 ? 13.998 -1.315 -28.881 1.00 97.19 85 LEU A O 1
ATOM 630 N N . ILE A 1 86 ? 15.770 -0.102 -29.596 1.00 97.56 86 ILE A N 1
ATOM 631 C CA . ILE A 1 86 ? 15.206 0.437 -30.831 1.00 97.56 86 ILE A CA 1
ATOM 632 C C . ILE A 1 86 ? 15.796 -0.368 -31.985 1.00 97.56 86 ILE A C 1
ATOM 634 O O . ILE A 1 86 ? 17.013 -0.381 -32.176 1.00 97.56 86 ILE A O 1
ATOM 638 N N . LEU A 1 87 ? 14.943 -1.051 -32.743 1.00 96.88 87 LEU A N 1
ATOM 639 C CA . LEU A 1 87 ? 15.376 -1.798 -33.918 1.00 96.88 87 LEU A CA 1
ATOM 640 C C . LEU A 1 87 ? 15.444 -0.891 -35.142 1.00 96.88 87 LEU A C 1
ATOM 642 O O . LEU A 1 87 ? 14.552 -0.081 -35.364 1.00 96.88 87 LEU A O 1
ATOM 646 N N . VAL A 1 88 ? 16.474 -1.060 -35.958 1.00 95.06 88 VAL A N 1
ATOM 647 C CA . VAL A 1 88 ? 16.667 -0.362 -37.225 1.00 95.06 88 VAL A CA 1
ATOM 648 C C . VAL A 1 88 ? 16.647 -1.399 -38.345 1.00 95.06 88 VAL A C 1
ATOM 650 O O . VAL A 1 88 ? 17.326 -2.414 -38.255 1.00 95.06 88 VAL A O 1
ATOM 653 N N . SER A 1 89 ? 15.857 -1.197 -39.399 1.00 90.81 89 SER A N 1
ATOM 654 C CA . SER A 1 89 ? 15.781 -2.175 -40.495 1.00 90.81 89 SER A CA 1
ATOM 655 C C . SER A 1 89 ? 15.523 -1.535 -41.849 1.00 90.81 89 SER A C 1
ATOM 657 O O . SER A 1 89 ? 14.788 -0.556 -41.952 1.00 90.81 89 SER A O 1
ATOM 659 N N . ALA A 1 90 ? 16.069 -2.134 -42.908 1.00 87.56 90 ALA A N 1
ATOM 660 C CA . ALA A 1 90 ? 15.717 -1.809 -44.290 1.00 87.56 90 ALA A CA 1
ATOM 661 C C . ALA A 1 90 ? 14.323 -2.317 -44.699 1.00 87.56 90 ALA A C 1
ATOM 663 O O . ALA A 1 90 ? 13.725 -1.777 -45.627 1.00 87.56 90 ALA A O 1
ATOM 664 N N . VAL A 1 91 ? 13.788 -3.332 -44.009 1.00 81.06 91 VAL A N 1
ATOM 665 C CA . VAL A 1 91 ? 12.461 -3.900 -44.280 1.00 81.06 91 VAL A CA 1
ATOM 666 C C . VAL A 1 91 ? 11.524 -3.513 -43.142 1.00 81.06 91 VAL A C 1
ATOM 668 O O . VAL A 1 91 ? 11.611 -4.041 -42.038 1.00 81.06 91 VAL A O 1
ATOM 671 N N . ALA A 1 92 ? 10.624 -2.571 -43.418 1.00 76.00 92 ALA A N 1
ATOM 672 C CA . ALA A 1 92 ? 9.711 -1.988 -42.434 1.00 76.00 92 ALA A CA 1
ATOM 673 C C . ALA A 1 92 ? 8.237 -2.305 -42.732 1.00 76.00 92 ALA A C 1
ATOM 675 O O . ALA A 1 92 ? 7.356 -1.462 -42.553 1.00 76.00 92 ALA A O 1
ATOM 676 N N . ASP A 1 93 ? 7.954 -3.508 -43.234 1.00 84.50 93 ASP A N 1
ATOM 677 C CA . ASP A 1 93 ? 6.571 -3.942 -43.406 1.00 84.50 93 ASP A CA 1
ATOM 678 C C . ASP A 1 93 ? 5.892 -4.231 -42.052 1.00 84.50 93 ASP A C 1
ATOM 680 O O . ASP A 1 93 ? 6.527 -4.318 -40.996 1.00 84.50 93 ASP A O 1
ATOM 684 N N . ARG A 1 94 ? 4.559 -4.369 -42.067 1.00 81.00 94 ARG A N 1
ATOM 685 C CA . ARG A 1 94 ? 3.783 -4.582 -40.833 1.00 81.00 94 ARG A CA 1
ATOM 686 C C . ARG A 1 94 ? 4.204 -5.850 -40.081 1.00 81.00 94 ARG A C 1
ATOM 688 O O . ARG A 1 94 ? 4.125 -5.866 -38.855 1.00 81.00 94 ARG A O 1
ATOM 695 N N . SER A 1 95 ? 4.645 -6.891 -40.786 1.00 85.00 95 SER A N 1
ATOM 696 C CA . SER A 1 95 ? 5.110 -8.143 -40.179 1.00 85.00 95 SER A CA 1
ATOM 697 C C . SER A 1 95 ? 6.435 -7.976 -39.439 1.00 85.00 95 SER A C 1
ATOM 699 O O . SER A 1 95 ? 6.551 -8.440 -38.306 1.00 85.00 95 SER A O 1
ATOM 701 N N . ALA A 1 96 ? 7.409 -7.285 -40.033 1.00 84.62 96 ALA A N 1
ATOM 702 C CA . ALA A 1 96 ? 8.723 -7.053 -39.439 1.00 84.62 96 ALA A CA 1
ATOM 703 C C . ALA A 1 96 ? 8.634 -6.187 -38.174 1.00 84.62 96 ALA A C 1
ATOM 705 O O . ALA A 1 96 ? 9.300 -6.471 -37.174 1.00 84.62 96 ALA A O 1
ATOM 706 N N . VAL A 1 97 ? 7.763 -5.173 -38.195 1.00 86.56 97 VAL A N 1
ATOM 707 C CA . VAL A 1 97 ? 7.485 -4.316 -37.034 1.00 86.56 97 VAL A CA 1
ATOM 708 C C . VAL A 1 97 ? 6.819 -5.118 -35.912 1.00 86.56 97 VAL A C 1
ATOM 710 O O . VAL A 1 97 ? 7.270 -5.069 -34.767 1.00 86.56 97 VAL A O 1
ATOM 713 N N . ALA A 1 98 ? 5.790 -5.914 -36.232 1.00 88.88 98 ALA A N 1
ATOM 714 C CA . ALA A 1 98 ? 5.115 -6.764 -35.250 1.00 88.88 98 ALA A CA 1
ATOM 715 C C . ALA A 1 98 ? 6.075 -7.779 -34.609 1.00 88.88 98 ALA A C 1
ATOM 717 O O . ALA A 1 98 ? 6.059 -7.964 -33.391 1.00 88.88 98 ALA A O 1
ATOM 718 N N . LEU A 1 99 ? 6.957 -8.389 -35.407 1.00 89.31 99 LEU A N 1
ATOM 719 C CA . LEU A 1 99 ? 7.983 -9.306 -34.914 1.00 89.31 99 LEU A CA 1
ATOM 720 C C . LEU A 1 99 ? 9.003 -8.605 -34.002 1.00 89.31 99 LEU A C 1
ATOM 722 O O . LEU A 1 99 ? 9.449 -9.196 -33.017 1.00 89.31 99 LEU A O 1
ATOM 726 N N . GLY A 1 100 ? 9.347 -7.347 -34.293 1.00 89.81 100 GLY A N 1
ATOM 727 C CA . GLY A 1 100 ? 10.233 -6.532 -33.458 1.00 89.81 100 GLY A CA 1
ATOM 728 C C . GLY A 1 100 ? 9.683 -6.321 -32.056 1.00 89.81 100 GLY A C 1
ATOM 729 O O . GLY A 1 100 ? 10.355 -6.645 -31.074 1.00 89.81 100 GLY A O 1
ATOM 730 N N . PHE A 1 101 ? 8.430 -5.876 -31.958 1.00 92.44 101 PHE A N 1
ATOM 731 C CA . PHE A 1 101 ? 7.760 -5.713 -30.668 1.00 92.44 101 PHE A CA 1
ATOM 732 C C . PHE A 1 101 ? 7.565 -7.049 -29.943 1.00 92.44 101 PHE A C 1
ATOM 734 O O . PHE A 1 101 ? 7.842 -7.139 -28.749 1.00 92.44 101 PHE A O 1
ATOM 741 N N . ALA A 1 102 ? 7.183 -8.114 -30.657 1.00 92.94 102 ALA A N 1
ATOM 742 C CA . ALA A 1 102 ? 7.046 -9.454 -30.076 1.00 92.94 102 ALA A CA 1
ATOM 743 C C . ALA A 1 102 ? 8.379 -10.018 -29.547 1.00 92.94 102 ALA A C 1
ATOM 745 O O . ALA A 1 102 ? 8.391 -10.802 -28.601 1.00 92.94 102 ALA A O 1
ATOM 746 N N . SER A 1 103 ? 9.507 -9.595 -30.125 1.00 93.06 103 SER A N 1
ATOM 747 C CA . SER A 1 103 ? 10.852 -9.950 -29.651 1.00 93.06 103 SER A CA 1
ATOM 748 C C . SER A 1 103 ? 11.316 -9.087 -28.469 1.00 93.06 103 SER A C 1
ATOM 750 O O . SER A 1 103 ? 12.355 -9.374 -27.876 1.00 93.06 103 SER A O 1
ATOM 752 N N . GLY A 1 104 ? 10.548 -8.056 -28.102 1.00 92.88 104 GLY A N 1
ATOM 753 C CA . GLY A 1 104 ? 10.776 -7.203 -26.940 1.00 92.88 104 GLY A CA 1
ATOM 754 C C . GLY A 1 104 ? 11.413 -5.848 -27.238 1.00 92.88 104 GLY A C 1
ATOM 755 O O . GLY A 1 104 ? 11.786 -5.159 -26.287 1.00 92.88 104 GLY A O 1
ATOM 756 N N . ALA A 1 105 ? 11.557 -5.442 -28.503 1.00 95.81 105 ALA A N 1
ATOM 757 C CA . ALA A 1 105 ? 11.956 -4.074 -28.834 1.00 95.81 105 ALA A CA 1
ATOM 758 C C . ALA A 1 105 ? 10.901 -3.070 -28.339 1.00 95.81 105 ALA A C 1
ATOM 760 O O . ALA A 1 105 ? 9.711 -3.378 -28.307 1.00 95.81 105 ALA A O 1
ATOM 761 N N . VAL A 1 106 ? 11.339 -1.876 -27.938 1.00 96.00 106 VAL A N 1
ATOM 762 C CA . VAL A 1 106 ? 10.431 -0.802 -27.491 1.00 96.00 106 VAL A CA 1
ATOM 763 C C . VAL A 1 106 ? 10.052 0.136 -28.628 1.00 96.00 106 VAL A C 1
ATOM 765 O O . VAL A 1 106 ? 9.095 0.893 -28.497 1.00 96.00 106 VAL A O 1
ATOM 768 N N . ASP A 1 107 ? 10.802 0.091 -29.731 1.00 95.69 107 ASP A N 1
ATOM 769 C CA . ASP A 1 107 ? 10.537 0.894 -30.915 1.00 95.69 107 ASP A CA 1
ATOM 770 C C . ASP A 1 107 ? 11.248 0.349 -32.160 1.00 95.69 107 ASP A C 1
ATOM 772 O O . ASP A 1 107 ? 12.102 -0.541 -32.077 1.00 95.69 107 ASP A O 1
ATOM 776 N N . PHE A 1 108 ? 10.898 0.910 -33.315 1.00 94.31 108 PHE A N 1
ATOM 777 C CA . PHE A 1 108 ? 11.390 0.509 -34.623 1.00 94.31 108 PHE A CA 1
ATOM 778 C C . PHE A 1 108 ? 11.612 1.719 -35.546 1.00 94.31 108 PHE A C 1
ATOM 780 O O . PHE A 1 108 ? 10.778 2.622 -35.609 1.00 94.31 108 PHE A O 1
ATOM 787 N N . LEU A 1 109 ? 12.705 1.706 -36.312 1.00 94.06 109 LEU A N 1
ATOM 788 C CA . LEU A 1 109 ? 13.121 2.749 -37.246 1.00 94.06 109 LEU A CA 1
ATOM 789 C C . LEU A 1 109 ? 13.442 2.151 -38.628 1.00 94.06 109 LEU A C 1
ATOM 791 O O . LEU A 1 109 ? 14.264 1.245 -38.760 1.00 94.06 109 LEU A O 1
ATOM 795 N N . SER A 1 110 ? 12.813 2.668 -39.682 1.00 92.56 110 SER A N 1
ATOM 796 C CA . SER A 1 110 ? 13.025 2.194 -41.056 1.00 92.56 110 SER A CA 1
ATOM 797 C C . SER A 1 110 ? 14.195 2.903 -41.743 1.00 92.56 110 SER A C 1
ATOM 799 O O . SER A 1 110 ? 14.266 4.129 -41.713 1.00 92.56 110 SER A O 1
ATOM 801 N N . LYS A 1 111 ? 15.071 2.165 -42.433 1.00 89.69 111 LYS A N 1
ATOM 802 C CA . LYS A 1 111 ? 16.093 2.720 -43.337 1.00 89.69 111 LYS A CA 1
ATOM 803 C C . LYS A 1 111 ? 15.475 3.029 -44.718 1.00 89.69 111 LYS A C 1
ATOM 805 O O . LYS A 1 111 ? 14.701 2.213 -45.216 1.00 89.69 111 LYS A O 1
ATOM 810 N N . PRO A 1 112 ? 15.854 4.142 -45.378 1.00 91.38 112 PRO A N 1
ATOM 811 C CA . PRO A 1 112 ? 16.704 5.216 -44.862 1.00 91.38 112 PRO A CA 1
ATOM 812 C C . PRO A 1 112 ? 15.951 6.079 -43.836 1.00 91.38 112 PRO A C 1
ATOM 814 O O . PRO A 1 112 ? 14.788 6.413 -44.041 1.00 91.38 112 PRO A O 1
ATOM 817 N N . PHE A 1 113 ? 16.633 6.474 -42.761 1.00 90.81 113 PHE A N 1
ATOM 818 C CA . PHE A 1 113 ? 16.093 7.366 -41.731 1.00 90.81 113 PHE A CA 1
ATOM 819 C C . PHE A 1 113 ? 16.830 8.702 -41.721 1.00 90.81 113 PHE A C 1
ATOM 821 O O . PHE A 1 113 ? 17.951 8.833 -42.219 1.00 90.81 113 PHE A O 1
ATOM 828 N N . ARG A 1 114 ? 16.202 9.704 -41.108 1.00 92.38 114 ARG A N 1
ATOM 829 C CA . ARG A 1 114 ? 16.823 11.003 -40.853 1.00 92.38 114 ARG A CA 1
ATOM 830 C C . ARG A 1 114 ? 17.475 11.019 -39.474 1.00 92.38 114 ARG A C 1
ATOM 832 O O . ARG A 1 114 ? 16.937 10.439 -38.532 1.00 92.38 114 ARG A O 1
ATOM 839 N N . ALA A 1 115 ? 18.592 11.734 -39.338 1.00 91.62 115 ALA A N 1
ATOM 840 C CA . ALA A 1 115 ? 19.283 11.895 -38.057 1.00 91.62 115 ALA A CA 1
ATOM 841 C C . ALA A 1 115 ? 18.348 12.445 -36.965 1.00 91.62 115 ALA A C 1
ATOM 843 O O . ALA A 1 115 ? 18.401 11.990 -35.823 1.00 91.62 115 ALA A O 1
ATOM 844 N N . GLU A 1 116 ? 17.446 13.364 -37.332 1.00 93.00 116 GLU A N 1
ATOM 845 C CA . GLU A 1 116 ? 16.466 13.937 -36.406 1.00 93.00 116 GLU A CA 1
ATOM 846 C C . GLU A 1 116 ? 15.494 12.882 -35.855 1.00 93.00 116 GLU A C 1
ATOM 848 O O . GLU A 1 116 ? 15.172 12.908 -34.670 1.00 93.00 116 GLU A O 1
ATOM 853 N N . GLU A 1 117 ? 15.061 11.927 -36.686 1.00 95.31 117 GLU A N 1
ATOM 854 C CA . GLU A 1 117 ? 14.133 10.871 -36.268 1.00 95.31 117 GLU A CA 1
ATOM 855 C C . GLU A 1 117 ? 14.802 9.897 -35.293 1.00 95.31 117 GLU A C 1
ATOM 857 O O . GLU A 1 117 ? 14.235 9.581 -34.245 1.00 95.31 117 GLU A O 1
ATOM 862 N N . LEU A 1 118 ? 16.033 9.469 -35.600 1.00 96.19 118 LEU A N 1
ATOM 863 C CA . LEU A 1 118 ? 16.824 8.624 -34.705 1.00 96.19 118 LEU A CA 1
ATOM 864 C C . LEU A 1 118 ? 17.013 9.298 -33.340 1.00 96.19 118 LEU A C 1
ATOM 866 O O . LEU A 1 118 ? 16.752 8.688 -32.303 1.00 96.19 118 LEU A O 1
ATOM 870 N N . CYS A 1 119 ? 17.439 10.563 -33.338 1.00 96.06 119 CYS A N 1
ATOM 871 C CA . CYS A 1 119 ? 17.715 11.291 -32.103 1.00 96.06 119 CYS A CA 1
ATOM 872 C C . CYS A 1 119 ? 16.444 11.530 -31.282 1.00 96.06 119 CYS A C 1
ATOM 874 O O . CYS A 1 119 ? 16.496 11.405 -30.061 1.00 96.06 119 CYS A O 1
ATOM 876 N N . ALA A 1 120 ? 15.306 11.811 -31.927 1.00 96.12 120 ALA A N 1
ATOM 877 C CA . ALA A 1 120 ? 14.025 11.971 -31.242 1.00 96.12 120 ALA A CA 1
ATOM 878 C C . ALA A 1 120 ? 13.585 10.677 -30.539 1.00 96.12 120 ALA A C 1
ATOM 880 O O . ALA A 1 120 ? 13.206 10.712 -29.368 1.00 96.12 120 ALA A O 1
ATOM 881 N N . ARG A 1 121 ? 13.688 9.523 -31.213 1.00 97.00 121 ARG A N 1
ATOM 882 C CA . ARG A 1 121 ? 13.337 8.223 -30.614 1.00 97.00 121 ARG A CA 1
ATOM 883 C C . ARG A 1 121 ? 14.275 7.857 -29.468 1.00 97.00 121 ARG A C 1
ATOM 885 O O . ARG A 1 121 ? 13.814 7.440 -28.408 1.00 97.00 121 ARG A O 1
ATOM 892 N N . VAL A 1 122 ? 15.583 8.056 -29.646 1.00 97.44 122 VAL A N 1
ATOM 893 C CA . VAL A 1 122 ? 16.567 7.824 -28.578 1.00 97.44 122 VAL A CA 1
ATOM 894 C C . VAL A 1 122 ? 16.303 8.731 -27.377 1.00 97.44 122 VAL A C 1
ATOM 896 O O . VAL A 1 122 ? 16.327 8.237 -26.254 1.00 97.44 122 VAL A O 1
ATOM 899 N N . ALA A 1 123 ? 15.990 10.012 -27.594 1.00 95.75 123 ALA A N 1
ATOM 900 C CA . ALA A 1 123 ? 15.686 10.954 -26.516 1.00 95.75 123 ALA A CA 1
ATOM 901 C C . ALA A 1 123 ? 14.499 10.484 -25.664 1.00 95.75 123 ALA A C 1
ATOM 903 O O . ALA A 1 123 ? 14.627 10.377 -24.445 1.00 95.75 123 ALA A O 1
ATOM 904 N N . VAL A 1 124 ? 13.380 10.129 -26.309 1.00 96.56 124 VAL A N 1
ATOM 905 C CA . VAL A 1 124 ? 12.167 9.653 -25.624 1.00 96.56 124 VAL A CA 1
ATOM 906 C C . VAL A 1 124 ? 12.462 8.413 -24.780 1.00 96.56 124 VAL A C 1
ATOM 908 O O . VAL A 1 124 ? 12.117 8.361 -23.600 1.00 96.56 124 VAL A O 1
ATOM 911 N N . HIS A 1 125 ? 13.137 7.413 -25.351 1.00 97.00 125 HIS A N 1
ATOM 912 C CA . HIS A 1 125 ? 13.404 6.164 -24.632 1.00 97.00 125 HIS A CA 1
ATOM 913 C C . HIS A 1 125 ? 14.478 6.304 -23.550 1.00 97.00 125 HIS A C 1
ATOM 915 O O . HIS A 1 125 ? 14.390 5.634 -22.518 1.00 97.00 125 HIS A O 1
ATOM 921 N N . ALA A 1 126 ? 15.455 7.194 -23.734 1.00 95.06 126 ALA A N 1
ATOM 922 C CA . ALA A 1 126 ? 16.440 7.518 -22.708 1.00 95.06 126 ALA A CA 1
ATOM 923 C C . ALA A 1 126 ? 15.790 8.209 -21.502 1.00 95.06 126 ALA A C 1
ATOM 925 O O . ALA A 1 126 ? 16.072 7.850 -20.356 1.00 95.06 126 ALA A O 1
ATOM 926 N N . GLU A 1 127 ? 14.897 9.172 -21.749 1.00 94.44 127 GLU A N 1
ATOM 927 C CA . GLU A 1 127 ? 14.161 9.880 -20.702 1.00 94.44 127 GLU A CA 1
ATOM 928 C C . GLU A 1 127 ? 13.233 8.932 -19.934 1.00 94.44 127 GLU A C 1
ATOM 930 O O . GLU A 1 127 ? 13.280 8.892 -18.703 1.00 94.44 127 GLU A O 1
ATOM 935 N N . LEU A 1 128 ? 12.473 8.088 -20.642 1.00 94.94 128 LEU A N 1
ATOM 936 C CA . LEU A 1 128 ? 11.616 7.071 -20.024 1.00 94.94 128 LEU A CA 1
ATOM 937 C C . LEU A 1 128 ? 12.417 6.083 -19.165 1.00 94.94 128 LEU A C 1
ATOM 939 O O . LEU A 1 128 ? 12.006 5.753 -18.049 1.00 94.94 128 LEU A O 1
ATOM 943 N N . ASN A 1 129 ? 13.576 5.622 -19.645 1.00 94.69 129 ASN A N 1
ATOM 944 C CA . ASN A 1 129 ? 14.432 4.722 -18.874 1.00 94.69 129 ASN A CA 1
ATOM 945 C C . ASN A 1 129 ? 14.987 5.401 -17.612 1.00 94.69 129 ASN A C 1
ATOM 947 O O . ASN A 1 129 ? 14.975 4.797 -16.537 1.00 94.69 129 ASN A O 1
ATOM 951 N N . ARG A 1 130 ? 15.411 6.668 -17.708 1.00 92.12 130 ARG A N 1
ATOM 952 C CA . ARG A 1 130 ? 15.843 7.459 -16.545 1.00 92.12 130 ARG A CA 1
ATOM 953 C C . ARG A 1 130 ? 14.732 7.648 -15.526 1.00 92.12 130 ARG A C 1
ATOM 955 O O . ARG A 1 130 ? 14.955 7.373 -14.351 1.00 92.12 130 ARG A O 1
ATOM 962 N N . ALA A 1 131 ? 13.550 8.074 -15.965 1.00 91.69 131 ALA A N 1
ATOM 963 C CA . ALA A 1 131 ? 12.400 8.265 -15.087 1.00 91.69 131 ALA A CA 1
ATOM 964 C C . ALA A 1 131 ? 12.046 6.966 -14.349 1.00 91.69 131 ALA A C 1
ATOM 966 O O . ALA A 1 131 ? 11.842 6.978 -13.136 1.00 91.69 131 ALA A O 1
ATOM 967 N N . ARG A 1 132 ? 12.067 5.825 -15.052 1.00 93.19 132 ARG A N 1
ATOM 968 C CA . ARG A 1 132 ? 11.856 4.509 -14.440 1.00 93.19 132 ARG A CA 1
ATOM 969 C C . ARG A 1 132 ? 12.932 4.164 -13.406 1.00 93.19 132 ARG A C 1
ATOM 971 O O . ARG A 1 132 ? 12.577 3.731 -12.316 1.00 93.19 132 ARG A O 1
ATOM 978 N N . ARG A 1 133 ? 14.222 4.351 -13.715 1.00 91.31 133 ARG A N 1
ATOM 979 C CA . ARG A 1 133 ? 15.319 4.084 -12.762 1.00 91.31 133 ARG A CA 1
ATOM 980 C C . ARG A 1 133 ? 15.186 4.944 -11.499 1.00 91.31 133 ARG A C 1
ATOM 982 O O . ARG A 1 133 ? 15.239 4.406 -10.400 1.00 91.31 133 ARG A O 1
ATOM 989 N N . LEU A 1 134 ? 14.907 6.240 -11.654 1.00 91.19 134 LEU A N 1
ATOM 990 C CA . LEU A 1 134 ? 14.675 7.158 -10.531 1.00 91.19 134 LEU A CA 1
ATOM 991 C C . LEU A 1 134 ? 13.476 6.740 -9.673 1.00 91.19 134 LEU A C 1
ATOM 993 O O . LEU A 1 134 ? 13.527 6.817 -8.445 1.00 91.19 134 LEU A O 1
ATOM 997 N N . LEU A 1 135 ? 12.394 6.290 -10.310 1.00 92.50 135 LEU A N 1
ATOM 998 C CA . LEU A 1 135 ? 11.218 5.796 -9.605 1.00 92.50 135 LEU A CA 1
ATOM 999 C C . LEU A 1 135 ? 11.550 4.535 -8.795 1.00 92.50 135 LEU A C 1
ATOM 1001 O O . LEU A 1 135 ? 11.212 4.462 -7.615 1.00 92.50 135 LEU A O 1
ATOM 1005 N N . GLU A 1 136 ? 12.253 3.571 -9.394 1.00 89.81 136 GLU A N 1
ATOM 1006 C CA . GLU A 1 136 ? 12.694 2.340 -8.723 1.00 89.81 136 GLU A CA 1
ATOM 1007 C C . GLU A 1 136 ? 13.616 2.636 -7.527 1.00 89.81 136 GLU A C 1
ATOM 1009 O O . GLU A 1 136 ? 13.412 2.089 -6.440 1.00 89.81 136 GLU A O 1
ATOM 1014 N N . GLU A 1 137 ? 14.570 3.555 -7.682 1.00 90.75 137 GLU A N 1
ATOM 1015 C CA . GLU A 1 137 ? 15.450 4.017 -6.602 1.00 90.75 137 GLU A CA 1
ATOM 1016 C C . GLU A 1 137 ? 14.673 4.713 -5.477 1.00 90.75 137 GLU A C 1
ATOM 1018 O O . GLU A 1 137 ? 14.898 4.437 -4.295 1.00 90.75 137 GLU A O 1
ATOM 1023 N N . SER A 1 138 ? 13.719 5.581 -5.824 1.00 86.19 138 SER A N 1
ATOM 1024 C CA . SER A 1 138 ? 12.875 6.277 -4.851 1.00 86.19 138 SER A CA 1
ATOM 1025 C C . SER A 1 138 ? 12.003 5.299 -4.063 1.00 86.19 138 SER A C 1
ATOM 1027 O O . SER A 1 138 ? 11.942 5.373 -2.835 1.00 86.19 138 SER A O 1
ATOM 1029 N N . HIS A 1 139 ? 11.401 4.310 -4.731 1.00 86.88 139 HIS A N 1
ATOM 1030 C CA . HIS A 1 139 ? 10.656 3.243 -4.062 1.00 86.88 139 HIS A CA 1
ATOM 1031 C C . HIS A 1 139 ? 11.536 2.426 -3.117 1.00 86.88 139 HIS A C 1
ATOM 1033 O O . HIS A 1 139 ? 11.138 2.180 -1.976 1.00 86.88 139 HIS A O 1
ATOM 1039 N N . ALA A 1 140 ? 12.737 2.038 -3.554 1.00 86.38 140 ALA A N 1
ATOM 1040 C CA . ALA A 1 140 ? 13.685 1.329 -2.702 1.00 86.38 140 ALA A CA 1
ATOM 1041 C C . ALA A 1 140 ? 14.063 2.170 -1.470 1.00 86.38 140 ALA A C 1
ATOM 1043 O O . ALA A 1 140 ? 14.088 1.658 -0.348 1.00 86.38 140 ALA A O 1
ATOM 1044 N N . ARG A 1 141 ? 14.279 3.479 -1.653 1.00 85.81 141 ARG A N 1
ATOM 1045 C CA . ARG A 1 141 ? 14.609 4.405 -0.566 1.00 85.81 141 ARG A CA 1
ATOM 1046 C C . ARG A 1 141 ? 13.456 4.599 0.414 1.00 85.81 141 ARG A C 1
ATOM 1048 O O . ARG A 1 141 ? 13.683 4.584 1.621 1.00 85.81 141 ARG A O 1
ATOM 1055 N N . LEU A 1 142 ? 12.232 4.757 -0.084 1.00 84.81 142 LEU A N 1
ATOM 1056 C CA . LEU A 1 142 ? 11.028 4.853 0.742 1.00 84.81 142 LEU A CA 1
ATOM 1057 C C . LEU A 1 142 ? 10.814 3.578 1.559 1.00 84.81 142 LEU A C 1
ATOM 1059 O O . LEU A 1 142 ? 10.519 3.658 2.750 1.00 84.81 142 LEU A O 1
ATOM 1063 N N . ALA A 1 143 ? 11.011 2.407 0.949 1.00 78.75 143 ALA A N 1
ATOM 1064 C CA . ALA A 1 143 ? 10.900 1.129 1.642 1.00 78.75 143 ALA A CA 1
ATOM 1065 C C . ALA A 1 143 ? 11.943 0.982 2.763 1.00 78.75 143 ALA A C 1
ATOM 1067 O O . ALA A 1 143 ? 11.630 0.431 3.818 1.00 78.75 143 ALA A O 1
ATOM 1068 N N . GLU A 1 144 ? 13.164 1.478 2.552 1.00 82.00 144 GLU A N 1
ATOM 1069 C CA . GLU A 1 144 ? 14.215 1.493 3.574 1.00 82.00 144 GLU A CA 1
ATOM 1070 C C . GLU A 1 144 ? 13.871 2.437 4.732 1.00 82.00 144 GLU A C 1
ATOM 1072 O O . GLU A 1 144 ? 13.863 2.016 5.887 1.00 82.00 144 GLU A O 1
ATOM 1077 N N . LEU A 1 145 ? 13.493 3.683 4.428 1.00 77.81 145 LEU A N 1
ATOM 1078 C CA . LEU A 1 145 ? 13.083 4.663 5.440 1.00 77.81 145 LEU A CA 1
ATOM 1079 C C . LEU A 1 145 ? 11.890 4.168 6.261 1.00 77.81 145 LEU A C 1
ATOM 1081 O O . LEU A 1 145 ? 11.830 4.380 7.471 1.00 77.81 145 LEU A O 1
ATOM 1085 N N . ASN A 1 146 ? 10.940 3.486 5.620 1.00 71.88 146 ASN A N 1
ATOM 1086 C CA . ASN A 1 146 ? 9.805 2.918 6.329 1.00 71.88 146 ASN A CA 1
ATOM 1087 C C . ASN A 1 146 ? 10.243 1.791 7.283 1.00 71.88 146 ASN A C 1
ATOM 1089 O O . ASN A 1 146 ? 9.788 1.764 8.424 1.00 71.88 146 ASN A O 1
ATOM 1093 N N . ARG A 1 147 ? 11.180 0.923 6.868 1.00 71.44 147 ARG A N 1
ATOM 1094 C CA . ARG A 1 147 ? 11.757 -0.121 7.737 1.00 71.44 147 ARG A CA 1
ATOM 1095 C C . ARG A 1 147 ? 12.499 0.465 8.940 1.00 71.44 147 ARG A C 1
ATOM 1097 O O . ARG A 1 147 ? 12.318 -0.023 10.054 1.00 71.44 147 ARG A O 1
ATOM 1104 N N . GLU A 1 148 ? 13.291 1.513 8.734 1.00 68.56 148 GLU A N 1
ATOM 1105 C CA . GLU A 1 148 ? 14.009 2.208 9.809 1.00 68.56 148 GLU A CA 1
ATOM 1106 C C . GLU A 1 148 ? 13.036 2.832 10.818 1.00 68.56 148 GLU A C 1
ATOM 1108 O O . GLU A 1 148 ? 13.131 2.587 12.023 1.00 68.56 148 GLU A O 1
ATOM 1113 N N . LYS A 1 149 ? 12.029 3.558 10.319 1.00 71.50 149 LYS A N 1
ATOM 1114 C CA . LYS A 1 149 ? 10.958 4.140 11.134 1.00 71.50 149 LYS A CA 1
ATOM 1115 C C . LYS A 1 149 ? 10.260 3.077 11.996 1.00 71.50 149 LYS A C 1
ATOM 1117 O O . LYS A 1 149 ? 9.993 3.310 13.175 1.00 71.50 149 LYS A O 1
ATOM 1122 N N . ASP A 1 150 ? 9.984 1.903 11.436 1.00 60.78 150 ASP A N 1
ATOM 1123 C CA . ASP A 1 150 ? 9.286 0.827 12.145 1.00 60.78 150 ASP A CA 1
ATOM 1124 C C . ASP A 1 150 ? 10.142 0.185 13.245 1.00 60.78 150 ASP A C 1
ATOM 1126 O O . ASP A 1 150 ? 9.622 -0.137 14.319 1.00 60.78 150 ASP A O 1
ATOM 1130 N N . LEU A 1 151 ? 11.451 0.034 13.014 1.00 66.69 151 LEU A N 1
ATOM 1131 C CA . LEU A 1 151 ? 12.397 -0.398 14.047 1.00 66.69 151 LEU A CA 1
ATOM 1132 C C . LEU A 1 151 ? 12.410 0.590 15.217 1.00 66.69 151 LEU A C 1
ATOM 1134 O O . LEU A 1 151 ? 12.347 0.163 16.371 1.00 66.69 151 LEU A O 1
ATOM 1138 N N . MET A 1 152 ? 12.407 1.898 14.937 1.00 66.50 152 MET A N 1
ATOM 1139 C CA . MET A 1 152 ? 12.345 2.926 15.982 1.00 66.50 152 MET A CA 1
ATOM 1140 C C . MET A 1 152 ? 11.067 2.822 16.822 1.00 66.50 152 MET A C 1
ATOM 1142 O O . MET A 1 152 ? 11.146 2.841 18.050 1.00 66.50 152 MET A O 1
ATOM 1146 N N . PHE A 1 153 ? 9.895 2.659 16.195 1.00 66.44 153 PHE A N 1
ATOM 1147 C CA . PHE A 1 153 ? 8.635 2.500 16.932 1.00 66.44 153 PHE A CA 1
ATOM 1148 C C . PHE A 1 153 ? 8.588 1.206 17.753 1.00 66.44 153 PHE A C 1
ATOM 1150 O O . PHE A 1 153 ? 8.094 1.217 18.881 1.00 66.44 153 PHE A O 1
ATOM 1157 N N . GLY A 1 154 ? 9.117 0.103 17.214 1.00 64.12 154 GLY A N 1
ATOM 1158 C CA . GLY A 1 154 ? 9.222 -1.170 17.928 1.00 64.12 154 GLY A CA 1
ATOM 1159 C C . GLY A 1 154 ? 10.084 -1.071 19.189 1.00 64.12 154 GLY A C 1
ATOM 1160 O O . GLY A 1 154 ? 9.648 -1.492 20.261 1.00 64.12 154 GLY A O 1
ATOM 1161 N N . MET A 1 155 ? 11.275 -0.472 19.070 1.00 56.72 155 MET A N 1
ATOM 1162 C CA . MET A 1 155 ? 12.203 -0.276 20.191 1.00 56.72 155 MET A CA 1
ATOM 1163 C C . MET A 1 155 ? 11.631 0.675 21.244 1.00 56.72 155 MET A C 1
ATOM 1165 O O . MET A 1 155 ? 11.562 0.312 22.414 1.00 56.72 155 MET A O 1
ATOM 1169 N N . ALA A 1 156 ? 11.121 1.842 20.833 1.00 64.81 156 ALA A N 1
ATOM 1170 C CA . ALA A 1 156 ? 10.531 2.811 21.758 1.00 64.81 156 ALA A CA 1
ATOM 1171 C C . ALA A 1 156 ? 9.383 2.196 22.571 1.00 64.81 156 ALA A C 1
ATOM 1173 O O . ALA A 1 156 ? 9.252 2.443 23.767 1.00 64.81 156 ALA A O 1
ATOM 1174 N N . ALA A 1 157 ? 8.564 1.353 21.941 1.00 67.12 157 ALA A N 1
ATOM 1175 C CA . ALA A 1 157 ? 7.485 0.674 22.634 1.00 67.12 157 ALA A CA 1
ATOM 1176 C C . ALA A 1 157 ? 7.960 -0.413 23.603 1.00 67.12 157 ALA A C 1
ATOM 1178 O O . ALA A 1 157 ? 7.407 -0.564 24.690 1.00 67.12 157 ALA A O 1
ATOM 1179 N N . HIS A 1 158 ? 8.989 -1.173 23.249 1.00 66.25 158 HIS A N 1
ATOM 1180 C CA . HIS A 1 158 ? 9.588 -2.105 24.195 1.00 66.25 158 HIS A CA 1
ATOM 1181 C C . HIS A 1 158 ? 10.144 -1.367 25.427 1.00 66.25 158 HIS A C 1
ATOM 1183 O O . HIS A 1 158 ? 9.821 -1.725 26.563 1.00 66.25 158 HIS A O 1
ATOM 1189 N N . ASP A 1 159 ? 10.890 -0.287 25.199 1.00 63.00 159 ASP A N 1
ATOM 1190 C CA . ASP A 1 159 ? 11.586 0.460 26.247 1.00 63.00 159 ASP A CA 1
ATOM 1191 C C . ASP A 1 159 ? 10.640 1.255 27.150 1.00 63.00 159 ASP A C 1
ATOM 1193 O O . ASP A 1 159 ? 10.954 1.483 28.315 1.00 63.00 159 ASP A O 1
ATOM 1197 N N . LEU A 1 160 ? 9.455 1.630 26.654 1.00 75.06 160 LEU A N 1
ATOM 1198 C CA . LEU A 1 160 ? 8.398 2.243 27.460 1.00 75.06 160 LEU A CA 1
ATOM 1199 C C . LEU A 1 160 ? 7.585 1.215 28.258 1.00 75.06 160 LEU A C 1
ATOM 1201 O O . LEU A 1 160 ? 7.149 1.521 29.367 1.00 75.06 160 LEU A O 1
ATOM 1205 N N . ARG A 1 161 ? 7.395 -0.012 27.752 1.00 70.44 161 ARG A N 1
ATOM 1206 C CA . ARG A 1 161 ? 6.609 -1.044 28.454 1.00 70.44 161 ARG A CA 1
ATOM 1207 C C . ARG A 1 161 ? 7.240 -1.438 29.793 1.00 70.44 161 ARG A C 1
ATOM 1209 O O . ARG A 1 161 ? 6.522 -1.616 30.772 1.00 70.44 161 ARG A O 1
ATOM 1216 N N . GLY A 1 162 ? 8.569 -1.533 29.848 1.00 65.69 162 GLY A N 1
ATOM 1217 C CA . GLY A 1 162 ? 9.322 -1.858 31.066 1.00 65.69 162 GLY A CA 1
ATOM 1218 C C . GLY A 1 162 ? 9.030 -0.927 32.256 1.00 65.69 162 GLY A C 1
ATOM 1219 O O . GLY A 1 162 ? 8.537 -1.403 33.280 1.00 65.69 162 GLY A O 1
ATOM 1220 N N . PRO A 1 163 ? 9.293 0.391 32.155 1.00 63.03 163 PRO A N 1
ATOM 1221 C CA . PRO A 1 163 ? 9.042 1.324 33.249 1.00 63.03 163 PRO A CA 1
ATOM 1222 C C . PRO A 1 163 ? 7.555 1.426 33.614 1.00 63.03 163 PRO A C 1
ATOM 1224 O O . PRO A 1 163 ? 7.246 1.536 34.798 1.00 63.03 163 PRO A O 1
ATOM 1227 N N . ILE A 1 164 ? 6.631 1.319 32.648 1.00 78.94 164 ILE A N 1
ATOM 1228 C CA . ILE A 1 164 ? 5.183 1.277 32.928 1.00 78.94 164 ILE A CA 1
ATOM 1229 C C . ILE A 1 164 ? 4.838 0.067 33.802 1.00 78.94 164 ILE A C 1
ATOM 1231 O O . ILE A 1 164 ? 4.176 0.225 34.824 1.00 78.94 164 ILE A O 1
ATOM 1235 N N . ALA A 1 165 ? 5.325 -1.126 33.448 1.00 66.31 165 ALA A N 1
ATOM 1236 C CA . ALA A 1 165 ? 5.060 -2.347 34.208 1.00 66.31 165 ALA A CA 1
ATOM 1237 C C . ALA A 1 165 ? 5.584 -2.255 35.651 1.00 66.31 165 ALA A C 1
ATOM 1239 O O . ALA A 1 165 ? 4.932 -2.719 36.585 1.00 66.31 165 ALA A O 1
ATOM 1240 N N . VAL A 1 166 ? 6.735 -1.606 35.849 1.00 66.94 166 VAL A N 1
ATOM 1241 C CA . VAL A 1 166 ? 7.296 -1.349 37.182 1.00 66.94 166 VAL A CA 1
ATOM 1242 C C . VAL A 1 166 ? 6.400 -0.402 37.985 1.00 66.94 166 VAL A C 1
ATOM 1244 O O . VAL A 1 166 ? 6.083 -0.697 39.137 1.00 66.94 166 VAL A O 1
ATOM 1247 N N . ILE A 1 167 ? 5.950 0.706 37.385 1.00 77.56 167 ILE A N 1
ATOM 1248 C CA . ILE A 1 167 ? 5.035 1.663 38.029 1.00 77.56 167 ILE A CA 1
ATOM 1249 C C . ILE A 1 167 ? 3.719 0.976 38.419 1.00 77.56 167 ILE A C 1
ATOM 1251 O O . ILE A 1 167 ? 3.266 1.140 39.553 1.00 77.56 167 ILE A O 1
ATOM 1255 N N . MET A 1 168 ? 3.145 0.168 37.519 1.00 73.75 168 MET A N 1
ATOM 1256 C CA . MET A 1 168 ? 1.938 -0.620 37.788 1.00 73.75 168 MET A CA 1
ATOM 1257 C C . MET A 1 168 ? 2.144 -1.565 38.970 1.00 73.75 168 MET A C 1
ATOM 1259 O O . MET A 1 168 ? 1.383 -1.510 39.931 1.00 73.75 168 MET A O 1
ATOM 1263 N N . GLY A 1 169 ? 3.218 -2.360 38.954 1.00 66.56 169 GLY A N 1
ATOM 1264 C CA . GLY A 1 169 ? 3.501 -3.322 40.018 1.00 66.56 169 GLY A CA 1
ATOM 1265 C C . GLY A 1 169 ? 3.697 -2.667 41.388 1.00 66.56 169 GLY A C 1
ATOM 1266 O O . GLY A 1 169 ? 3.220 -3.187 42.398 1.00 66.56 169 GLY A O 1
ATOM 1267 N N . PHE A 1 170 ? 4.361 -1.508 41.464 1.00 71.06 170 PHE A N 1
ATOM 1268 C CA . PHE A 1 170 ? 4.479 -0.769 42.726 1.00 71.06 170 PHE A CA 1
ATOM 1269 C C . PHE A 1 170 ? 3.142 -0.180 43.184 1.00 71.06 170 PHE A C 1
ATOM 1271 O O . PHE A 1 170 ? 2.843 -0.226 44.379 1.00 71.06 170 PHE A O 1
ATOM 1278 N N . ALA A 1 171 ? 2.329 0.333 42.258 1.00 78.44 171 ALA A N 1
ATOM 1279 C CA . ALA A 1 171 ? 1.019 0.882 42.583 1.00 78.44 171 ALA A CA 1
ATOM 1280 C C . ALA A 1 171 ? 0.048 -0.197 43.092 1.00 78.44 171 ALA A C 1
ATOM 1282 O O . ALA A 1 171 ? -0.591 -0.003 44.127 1.00 78.44 171 ALA A O 1
ATOM 1283 N N . GLU A 1 172 ? -0.006 -1.354 42.426 1.00 76.06 172 GLU A N 1
ATOM 1284 C CA . GLU A 1 172 ? -0.806 -2.517 42.832 1.00 76.06 172 GLU A CA 1
ATOM 1285 C C . GLU A 1 172 ? -0.407 -3.023 44.221 1.00 76.06 172 GLU A C 1
ATOM 1287 O O . GLU A 1 172 ? -1.262 -3.204 45.092 1.00 76.06 172 GLU A O 1
ATOM 1292 N N . ASN A 1 173 ? 0.897 -3.194 44.462 1.00 75.12 173 ASN A N 1
ATOM 1293 C CA . ASN A 1 173 ? 1.405 -3.641 45.758 1.00 75.12 173 ASN A CA 1
ATOM 1294 C C . ASN A 1 173 ? 1.077 -2.641 46.875 1.00 75.12 173 ASN A C 1
ATOM 1296 O O . ASN A 1 173 ? 0.628 -3.041 47.950 1.00 75.12 173 ASN A O 1
ATOM 1300 N N . ALA A 1 174 ? 1.258 -1.341 46.630 1.00 79.81 174 ALA A N 1
ATOM 1301 C CA . ALA A 1 174 ? 0.930 -0.308 47.607 1.00 79.81 174 ALA A CA 1
ATOM 1302 C C . ALA A 1 174 ? -0.575 -0.291 47.931 1.00 79.81 174 ALA A C 1
ATOM 1304 O O . ALA A 1 174 ? -0.943 -0.229 49.104 1.00 79.81 174 ALA A O 1
ATOM 1305 N N . LEU A 1 175 ? -1.442 -0.436 46.922 1.00 79.00 175 LEU A N 1
ATOM 1306 C CA . LEU A 1 175 ? -2.892 -0.550 47.112 1.00 79.00 175 LEU A CA 1
ATOM 1307 C C . LEU A 1 175 ? -3.288 -1.808 47.895 1.00 79.00 175 LEU A C 1
ATOM 1309 O O . LEU A 1 175 ? -4.189 -1.736 48.731 1.00 79.00 175 LEU A O 1
ATOM 1313 N N . GLY A 1 176 ? -2.619 -2.941 47.658 1.00 76.88 176 GLY A N 1
ATOM 1314 C CA . GLY A 1 176 ? -2.867 -4.200 48.368 1.00 76.88 176 GLY A CA 1
ATOM 1315 C C . GLY A 1 176 ? -2.446 -4.180 49.844 1.00 76.88 176 GLY A C 1
ATOM 1316 O O . GLY A 1 176 ? -3.051 -4.863 50.670 1.00 76.88 176 GLY A O 1
ATOM 1317 N N . LEU A 1 177 ? -1.437 -3.375 50.196 1.00 78.19 177 LEU A N 1
ATOM 1318 C CA . LEU A 1 177 ? -0.955 -3.204 51.573 1.00 78.19 177 LEU A CA 1
ATOM 1319 C C . LEU A 1 177 ? -1.815 -2.232 52.401 1.00 78.19 177 LEU A C 1
ATOM 1321 O O . LEU A 1 177 ? -1.771 -2.259 53.634 1.00 78.19 177 LEU A O 1
ATOM 1325 N N . MET A 1 178 ? -2.613 -1.382 51.752 1.00 76.00 178 MET A N 1
ATOM 1326 C CA . MET A 1 178 ? -3.507 -0.444 52.429 1.00 76.00 178 MET A CA 1
ATOM 1327 C C . MET A 1 178 ? -4.718 -1.170 53.038 1.00 76.00 178 MET A C 1
ATOM 1329 O O . MET A 1 178 ? -5.596 -1.654 52.327 1.00 76.00 178 MET A O 1
ATOM 1333 N N . ARG A 1 179 ? -4.799 -1.214 54.376 1.00 65.00 179 ARG A N 1
ATOM 1334 C CA . ARG A 1 179 ? -5.970 -1.715 55.121 1.00 65.00 179 ARG A CA 1
ATOM 1335 C C . ARG A 1 179 ? -6.859 -0.570 55.614 1.00 65.00 179 ARG A C 1
ATOM 1337 O O . ARG A 1 179 ? -6.360 0.387 56.199 1.00 65.00 179 ARG A O 1
ATOM 1344 N N . GLY A 1 180 ? -8.174 -0.736 55.450 1.00 60.56 180 GLY A N 1
ATOM 1345 C CA . GLY A 1 180 ? -9.213 0.204 55.889 1.00 60.56 180 GLY A CA 1
ATOM 1346 C C . GLY A 1 180 ? -9.867 0.929 54.710 1.00 60.56 180 GLY A C 1
ATOM 1347 O O . GLY A 1 180 ? -9.176 1.516 53.886 1.00 60.56 180 GLY A O 1
ATOM 1348 N N . GLY A 1 181 ? -11.200 0.870 54.623 1.00 57.88 181 GLY A N 1
ATOM 1349 C CA . GLY A 1 181 ? -12.010 1.404 53.514 1.00 57.88 181 GLY A CA 1
ATOM 1350 C C . GLY A 1 181 ? -12.143 2.930 53.465 1.00 57.88 181 GLY A C 1
ATOM 1351 O O . GLY A 1 181 ? -13.110 3.434 52.904 1.00 57.88 181 GLY A O 1
ATOM 1352 N N . GLU A 1 182 ? -11.215 3.671 54.070 1.00 60.62 182 GLU A N 1
ATOM 1353 C CA . GLU A 1 182 ? -11.223 5.130 54.000 1.00 60.62 182 GLU A CA 1
ATOM 1354 C C . GLU A 1 182 ? -10.554 5.614 52.711 1.00 60.62 182 GLU A C 1
ATOM 1356 O O . GLU A 1 182 ? -9.468 5.165 52.336 1.00 60.62 182 GLU A O 1
ATOM 1361 N N . SER A 1 183 ? -11.204 6.574 52.052 1.00 59.66 183 SER A N 1
ATOM 1362 C CA . SER A 1 183 ? -10.684 7.303 50.895 1.00 59.66 183 SER A CA 1
ATOM 1363 C C . SER A 1 183 ? -9.494 8.171 51.310 1.00 59.66 183 SER A C 1
ATOM 1365 O O . SER A 1 183 ? -9.640 9.362 51.578 1.00 59.66 183 SER A O 1
ATOM 1367 N N . ARG A 1 184 ? -8.307 7.566 51.395 1.00 72.25 184 ARG A N 1
ATOM 1368 C CA . ARG A 1 184 ? -7.056 8.284 51.648 1.00 72.25 184 ARG A CA 1
ATOM 1369 C C . ARG A 1 184 ? -6.534 8.937 50.358 1.00 72.25 184 ARG A C 1
ATOM 1371 O O . ARG A 1 184 ? -6.568 8.275 49.316 1.00 72.25 184 ARG A O 1
ATOM 1378 N N . PRO A 1 185 ? -6.018 10.180 50.400 1.00 71.56 185 PRO A N 1
ATOM 1379 C CA . PRO A 1 185 ? -5.436 10.851 49.232 1.00 71.56 185 PRO A CA 1
ATOM 1380 C C . PRO A 1 185 ? -4.366 10.012 48.519 1.00 71.56 185 PRO A C 1
ATOM 1382 O O . PRO A 1 185 ? -4.286 10.011 47.294 1.00 71.56 185 PRO A O 1
ATOM 1385 N N . GLU A 1 186 ? -3.583 9.237 49.272 1.00 74.94 186 GLU A N 1
ATOM 1386 C CA . GLU A 1 186 ? -2.547 8.350 48.743 1.00 74.94 186 GLU A CA 1
ATOM 1387 C C . GLU A 1 186 ? -3.146 7.182 47.951 1.00 74.94 186 GLU A C 1
ATOM 1389 O O . GLU A 1 186 ? -2.621 6.810 46.904 1.00 74.94 186 GLU A O 1
ATOM 1394 N N . ARG A 1 187 ? -4.281 6.634 48.407 1.00 76.88 187 ARG A N 1
ATOM 1395 C CA . ARG A 1 187 ? -4.995 5.566 47.696 1.00 76.88 187 ARG A CA 1
ATOM 1396 C C . ARG A 1 187 ? -5.522 6.087 46.361 1.00 76.88 187 ARG A C 1
ATOM 1398 O O . ARG A 1 187 ? -5.336 5.443 45.334 1.00 76.88 187 ARG A O 1
ATOM 1405 N N . GLN A 1 188 ? -6.113 7.280 46.375 1.00 69.38 188 GLN A N 1
ATOM 1406 C CA . GLN A 1 188 ? -6.618 7.933 45.171 1.00 69.38 188 GLN A CA 1
ATOM 1407 C C . GLN A 1 188 ? -5.487 8.253 44.179 1.00 69.38 188 GLN A C 1
ATOM 1409 O O . GLN A 1 188 ? -5.649 8.050 42.977 1.00 69.38 188 GLN A O 1
ATOM 1414 N N . ALA A 1 189 ? -4.324 8.699 44.663 1.00 71.75 189 ALA A N 1
ATOM 1415 C CA . ALA A 1 189 ? -3.151 8.931 43.822 1.00 71.75 189 ALA A CA 1
ATOM 1416 C C . ALA A 1 189 ? -2.642 7.635 43.163 1.00 71.75 189 ALA A C 1
ATOM 1418 O O . ALA A 1 189 ? -2.348 7.635 41.968 1.00 71.75 189 ALA A O 1
ATOM 1419 N N . LEU A 1 190 ? -2.586 6.524 43.905 1.00 77.44 190 LEU A N 1
ATOM 1420 C CA . LEU A 1 190 ? -2.170 5.220 43.376 1.00 77.44 190 LEU A CA 1
ATOM 1421 C C . LEU A 1 190 ? -3.166 4.654 42.355 1.00 77.44 190 LEU A C 1
ATOM 1423 O O . LEU A 1 190 ? -2.743 4.144 41.322 1.00 77.44 190 LEU A O 1
ATOM 1427 N N . GLU A 1 191 ? -4.473 4.794 42.595 1.00 71.31 191 GLU A N 1
ATOM 1428 C CA . GLU A 1 191 ? -5.515 4.408 41.631 1.00 71.31 191 GLU A CA 1
ATOM 1429 C C . GLU A 1 191 ? -5.408 5.218 40.325 1.00 71.31 191 GLU A C 1
ATOM 1431 O O . GLU A 1 191 ? -5.593 4.670 39.237 1.00 71.31 191 GLU A O 1
ATOM 1436 N N . VAL A 1 192 ? -5.048 6.506 40.403 1.00 71.69 192 VAL A N 1
ATOM 1437 C CA . VAL A 1 192 ? -4.777 7.334 39.215 1.00 71.69 192 VAL A CA 1
ATOM 1438 C C . VAL A 1 192 ? -3.516 6.869 38.485 1.00 71.69 192 VAL A C 1
ATOM 1440 O O . VAL A 1 192 ? -3.557 6.722 37.265 1.00 71.69 192 VAL A O 1
ATOM 1443 N N . ILE A 1 193 ? -2.416 6.616 39.202 1.00 77.62 193 ILE A N 1
ATOM 1444 C CA . ILE A 1 193 ? -1.163 6.124 38.607 1.00 77.62 193 ILE A CA 1
ATOM 1445 C C . ILE A 1 193 ? -1.394 4.795 37.888 1.00 77.62 193 ILE A C 1
ATOM 1447 O O . ILE A 1 193 ? -0.951 4.638 36.749 1.00 77.62 193 ILE A O 1
ATOM 1451 N N . LEU A 1 194 ? -2.111 3.863 38.521 1.00 72.75 194 LEU A N 1
ATOM 1452 C CA . LEU A 1 194 ? -2.416 2.562 37.939 1.00 72.75 194 LEU A CA 1
ATOM 1453 C C . LEU A 1 194 ? -3.244 2.722 36.661 1.00 72.75 194 LEU A C 1
ATOM 1455 O O . LEU A 1 194 ? -2.834 2.243 35.608 1.00 72.75 194 LEU A O 1
ATOM 1459 N N . ARG A 1 195 ? -4.333 3.498 36.717 1.00 66.12 195 ARG A N 1
ATOM 1460 C CA . ARG A 1 195 ? -5.205 3.736 35.560 1.00 66.12 195 ARG A CA 1
ATOM 1461 C C . ARG A 1 195 ? -4.479 4.403 34.387 1.00 66.12 195 ARG A C 1
ATOM 1463 O O . ARG A 1 195 ? -4.703 4.028 33.239 1.00 66.12 195 ARG A O 1
ATOM 1470 N N . GLU A 1 196 ? -3.630 5.404 34.637 1.00 71.88 196 GLU A N 1
ATOM 1471 C CA . GLU A 1 196 ? -2.868 6.048 33.553 1.00 71.88 196 GLU A CA 1
ATOM 1472 C C . GLU A 1 196 ? -1.770 5.121 33.001 1.00 71.88 196 GLU A C 1
ATOM 1474 O O . GLU A 1 196 ? -1.495 5.157 31.802 1.00 71.88 196 GLU A O 1
ATOM 1479 N N . SER A 1 197 ? -1.188 4.253 33.834 1.00 75.12 197 SER A N 1
ATOM 1480 C CA . SER A 1 197 ? -0.183 3.271 33.403 1.00 75.12 197 SER A CA 1
ATOM 1481 C C . SER A 1 197 ? -0.800 2.159 32.548 1.00 75.12 197 SER A C 1
ATOM 1483 O O . SER A 1 197 ? -0.284 1.860 31.473 1.00 75.12 197 SER A O 1
ATOM 1485 N N . GLU A 1 198 ? -1.955 1.622 32.953 1.00 68.38 198 GLU A N 1
ATOM 1486 C CA . GLU A 1 198 ? -2.761 0.688 32.152 1.00 68.38 198 GLU A CA 1
ATOM 1487 C C . GLU A 1 198 ? -3.165 1.310 30.811 1.00 68.38 198 GLU A C 1
ATOM 1489 O O . GLU A 1 198 ? -3.097 0.671 29.760 1.00 68.38 198 GLU A O 1
ATOM 1494 N N . HIS A 1 199 ? -3.547 2.589 30.823 1.00 67.38 199 HIS A N 1
ATOM 1495 C CA . HIS A 1 199 ? -3.866 3.315 29.602 1.00 67.38 199 HIS A CA 1
ATOM 1496 C C . HIS A 1 199 ? -2.643 3.459 28.682 1.00 67.38 199 HIS A C 1
ATOM 1498 O O . HIS A 1 199 ? -2.779 3.274 27.471 1.00 67.38 199 HIS A O 1
ATOM 1504 N N . MET A 1 200 ? -1.454 3.749 29.224 1.00 71.62 200 MET A N 1
ATOM 1505 C CA . MET A 1 200 ? -0.218 3.801 28.436 1.00 71.62 200 MET A CA 1
ATOM 1506 C C . MET A 1 200 ? 0.151 2.433 27.850 1.00 71.62 200 MET A C 1
ATOM 1508 O O . MET A 1 200 ? 0.526 2.375 26.681 1.00 71.62 200 MET A O 1
ATOM 1512 N N . GLU A 1 201 ? 0.008 1.343 28.609 1.00 70.12 201 GLU A N 1
ATOM 1513 C CA . GLU A 1 201 ? 0.248 -0.025 28.124 1.00 70.12 201 GLU A CA 1
ATOM 1514 C C . GLU A 1 201 ? -0.689 -0.358 26.955 1.00 70.12 201 GLU A C 1
ATOM 1516 O O . GLU A 1 201 ? -0.234 -0.717 25.863 1.00 70.12 201 GLU A O 1
ATOM 1521 N N . HIS A 1 202 ? -1.985 -0.095 27.136 1.00 68.38 202 HIS A N 1
ATOM 1522 C CA . HIS A 1 202 ? -2.990 -0.313 26.107 1.00 68.38 202 HIS A CA 1
ATOM 1523 C C . HIS A 1 202 ? -2.734 0.537 24.854 1.00 68.38 202 HIS A C 1
ATOM 1525 O O . HIS A 1 202 ? -2.834 0.041 23.729 1.00 68.38 202 HIS A O 1
ATOM 1531 N N . PHE A 1 203 ? -2.381 1.815 25.024 1.00 67.62 203 PHE A N 1
ATOM 1532 C CA . PHE A 1 203 ? -2.031 2.714 23.922 1.00 67.62 203 PHE A CA 1
ATOM 1533 C C . PHE A 1 203 ? -0.828 2.197 23.131 1.00 67.62 203 PHE A C 1
ATOM 1535 O O . PHE A 1 203 ? -0.829 2.219 21.900 1.00 67.62 203 PHE A O 1
ATOM 1542 N N . LEU A 1 204 ? 0.177 1.680 23.831 1.00 73.38 204 LEU A N 1
ATOM 1543 C CA . LEU A 1 204 ? 1.392 1.171 23.224 1.00 73.38 204 LEU A CA 1
ATOM 1544 C C . LEU A 1 204 ? 1.158 -0.118 22.436 1.00 73.38 204 LEU A C 1
ATOM 1546 O O . LEU A 1 204 ? 1.641 -0.248 21.311 1.00 73.38 204 LEU A O 1
ATOM 1550 N N . GLY A 1 205 ? 0.372 -1.043 22.994 1.00 71.62 205 GLY A N 1
ATOM 1551 C CA . GLY A 1 205 ? -0.082 -2.236 22.280 1.00 71.62 205 GLY A CA 1
ATOM 1552 C C . GLY A 1 205 ? -0.889 -1.871 21.032 1.00 71.62 205 GLY A C 1
ATOM 1553 O O . GLY A 1 205 ? -0.607 -2.356 19.941 1.00 71.62 205 GLY A O 1
ATOM 1554 N N . THR A 1 206 ? -1.815 -0.922 21.169 1.00 67.75 206 THR A N 1
ATOM 1555 C CA . THR A 1 206 ? -2.649 -0.392 20.077 1.00 67.75 206 THR A CA 1
ATOM 1556 C C . THR A 1 206 ? -1.802 0.193 18.938 1.00 67.75 206 THR A C 1
ATOM 1558 O O . THR A 1 206 ? -2.055 -0.099 17.770 1.00 67.75 206 THR A O 1
ATOM 1561 N N . LEU A 1 207 ? -0.770 0.982 19.256 1.00 72.69 207 LEU A N 1
ATOM 1562 C CA . LEU A 1 207 ? 0.154 1.540 18.262 1.00 72.69 207 LEU A CA 1
ATOM 1563 C C . LEU A 1 207 ? 0.975 0.466 17.542 1.00 72.69 207 LEU A C 1
ATOM 1565 O O . LEU A 1 207 ? 1.128 0.518 16.320 1.00 72.69 207 LEU A O 1
ATOM 1569 N N . LEU A 1 208 ? 1.515 -0.500 18.287 1.00 72.12 208 LEU A N 1
ATOM 1570 C CA . LEU A 1 208 ? 2.309 -1.585 17.712 1.00 72.12 208 LEU A CA 1
ATOM 1571 C C . LEU A 1 208 ? 1.478 -2.480 16.797 1.00 72.12 208 LEU A C 1
ATOM 1573 O O . LEU A 1 208 ? 1.938 -2.826 15.709 1.00 72.12 208 LEU A O 1
ATOM 1577 N N . ASP A 1 209 ? 0.261 -2.812 17.218 1.00 69.75 209 ASP A N 1
ATOM 1578 C CA . ASP A 1 209 ? -0.663 -3.633 16.446 1.00 69.75 209 ASP A CA 1
ATOM 1579 C C . ASP A 1 209 ? -1.063 -2.947 15.142 1.00 69.75 209 ASP A C 1
ATOM 1581 O O . ASP A 1 209 ? -1.039 -3.571 14.084 1.00 69.75 209 ASP A O 1
ATOM 1585 N N . LEU A 1 210 ? -1.363 -1.646 15.191 1.00 69.06 210 LEU A N 1
ATOM 1586 C CA . LEU A 1 210 ? -1.677 -0.875 13.990 1.00 69.06 210 LEU A CA 1
ATOM 1587 C C . LEU A 1 210 ? -0.496 -0.872 13.006 1.00 69.06 210 LEU A C 1
ATOM 1589 O O . LEU A 1 210 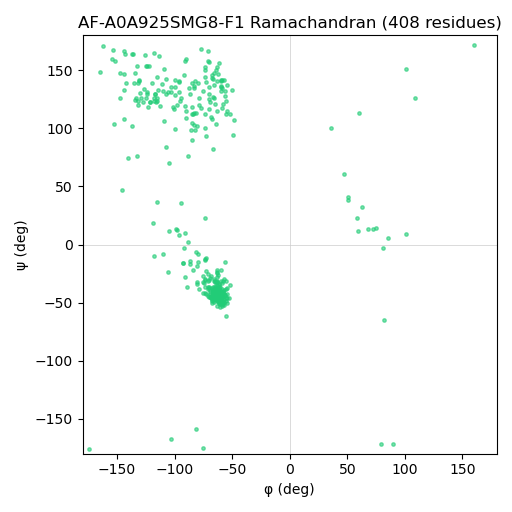? -0.682 -1.123 11.816 1.00 69.06 210 LEU A O 1
ATOM 1593 N N . ASN A 1 211 ? 0.727 -0.672 13.506 1.00 69.62 211 ASN A N 1
ATOM 1594 C CA . ASN A 1 211 ? 1.927 -0.759 12.675 1.00 69.62 211 ASN A CA 1
ATOM 1595 C C . ASN A 1 211 ? 2.143 -2.179 12.123 1.00 69.62 211 ASN A C 1
ATOM 1597 O O . ASN A 1 211 ? 2.637 -2.338 11.012 1.00 69.62 211 ASN A O 1
ATOM 1601 N N . ALA A 1 212 ? 1.841 -3.236 12.881 1.00 68.50 212 ALA A N 1
ATOM 1602 C CA . ALA A 1 212 ? 1.987 -4.622 12.424 1.00 68.50 212 ALA A CA 1
ATOM 1603 C C . ALA A 1 212 ? 0.954 -5.010 11.349 1.00 68.50 212 ALA A C 1
ATOM 1605 O O . ALA A 1 212 ? 1.299 -5.736 10.411 1.00 68.50 212 ALA A O 1
ATOM 1606 N N . LEU A 1 213 ? -0.278 -4.506 11.464 1.00 67.12 213 LEU A N 1
ATOM 1607 C CA . LEU A 1 213 ? -1.370 -4.735 10.514 1.00 67.12 213 LEU A CA 1
ATOM 1608 C C . LEU A 1 213 ? -1.116 -4.062 9.163 1.00 67.12 213 LEU A C 1
ATOM 1610 O O . LEU A 1 213 ? -1.239 -4.717 8.133 1.00 67.12 213 LEU A O 1
ATOM 1614 N N . GLU A 1 2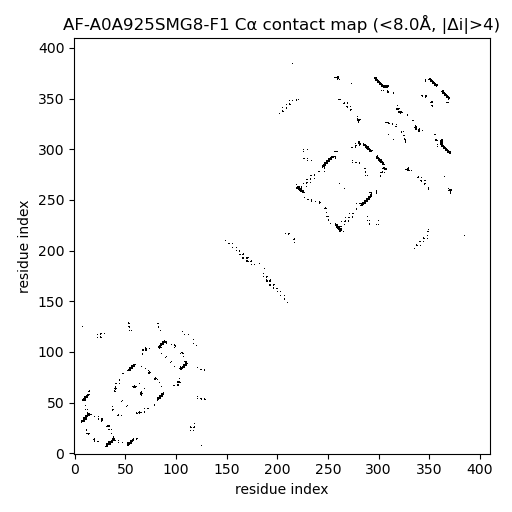14 ? -0.676 -2.802 9.148 1.00 64.50 214 GLU A N 1
ATOM 1615 C CA . GLU A 1 214 ? -0.382 -2.082 7.896 1.00 64.50 214 GLU A CA 1
ATOM 1616 C C . GLU A 1 214 ? 0.762 -2.696 7.081 1.00 64.50 214 GLU A C 1
ATOM 1618 O O . GLU A 1 214 ? 0.819 -2.548 5.864 1.00 64.50 214 GLU A O 1
ATOM 1623 N N . ARG A 1 215 ? 1.667 -3.423 7.740 1.00 56.78 215 ARG A N 1
ATOM 1624 C CA . ARG A 1 215 ? 2.764 -4.149 7.087 1.00 56.78 215 ARG A CA 1
ATOM 1625 C C . ARG A 1 215 ? 2.336 -5.488 6.478 1.00 56.78 215 ARG A C 1
ATOM 1627 O O . ARG A 1 215 ? 3.176 -6.173 5.902 1.00 56.78 215 ARG A O 1
ATOM 1634 N N . GLY A 1 216 ? 1.101 -5.943 6.720 1.00 57.09 216 GLY A N 1
ATOM 1635 C CA . GLY A 1 216 ? 0.725 -7.351 6.536 1.00 57.09 216 GLY A CA 1
ATOM 1636 C C . GLY A 1 216 ? 1.556 -8.320 7.401 1.00 57.09 216 GLY A C 1
ATOM 1637 O O . GLY A 1 216 ? 1.526 -9.531 7.185 1.00 57.09 216 GLY A O 1
ATOM 1638 N N . GLY A 1 217 ? 2.331 -7.797 8.365 1.00 47.03 217 GLY A N 1
ATOM 1639 C CA . GLY A 1 217 ? 3.277 -8.552 9.191 1.00 47.03 217 GLY A CA 1
ATOM 1640 C C . GLY A 1 217 ? 2.584 -9.377 10.272 1.00 47.03 217 GLY A C 1
ATOM 1641 O O . GLY A 1 217 ? 3.070 -10.439 10.663 1.00 47.03 217 GLY A O 1
ATOM 1642 N N . GLN A 1 218 ? 1.403 -8.940 10.708 1.00 57.56 218 GLN A N 1
ATOM 1643 C CA . GLN A 1 218 ? 0.507 -9.775 11.490 1.00 57.56 218 GLN A CA 1
ATOM 1644 C C . GLN A 1 218 ? -0.296 -10.666 10.536 1.00 57.56 218 GLN A C 1
ATOM 1646 O O . GLN A 1 218 ? -1.289 -10.237 9.953 1.00 57.56 218 GLN A O 1
ATOM 1651 N N . ARG A 1 219 ? 0.134 -11.925 10.368 1.00 62.00 219 ARG A N 1
ATOM 1652 C CA . ARG A 1 219 ? -0.664 -12.920 9.637 1.00 62.00 219 ARG A CA 1
ATOM 1653 C C . ARG A 1 219 ? -1.967 -13.165 10.395 1.00 62.00 219 ARG A C 1
ATOM 1655 O O . ARG A 1 219 ? -1.966 -13.863 11.410 1.00 62.00 219 ARG A O 1
ATOM 1662 N N . LEU A 1 220 ? -3.060 -12.605 9.887 1.00 78.25 220 LEU A N 1
ATOM 1663 C CA . LEU A 1 220 ? -4.410 -12.932 10.333 1.00 78.25 220 LEU A CA 1
ATOM 1664 C C . LEU A 1 220 ? -4.629 -14.440 10.182 1.00 78.25 220 LEU A C 1
ATOM 1666 O O . LEU A 1 220 ? -4.384 -15.020 9.121 1.00 78.25 220 LEU A O 1
ATOM 1670 N N . LYS A 1 221 ? -5.064 -15.098 11.256 1.00 84.50 221 LYS A N 1
ATOM 1671 C CA . LYS A 1 221 ? -5.343 -16.534 11.263 1.00 84.50 221 LYS A CA 1
ATOM 1672 C C . LYS A 1 221 ? -6.786 -16.748 10.828 1.00 84.50 221 LYS A C 1
ATOM 1674 O O . LYS A 1 221 ? -7.652 -17.015 11.656 1.00 84.50 221 LYS A O 1
ATOM 1679 N N . LEU A 1 222 ? -7.026 -16.626 9.525 1.00 88.00 222 LEU A N 1
ATOM 1680 C CA . LEU A 1 222 ? -8.359 -16.778 8.944 1.00 88.00 222 LEU A CA 1
ATOM 1681 C C . LEU A 1 222 ? -8.880 -18.208 9.153 1.00 88.00 222 LEU A C 1
ATOM 1683 O O . LEU A 1 222 ? -8.320 -19.173 8.630 1.00 88.00 222 LEU A O 1
ATOM 1687 N N . ARG A 1 223 ? -9.951 -18.333 9.935 1.00 90.31 223 ARG A N 1
ATOM 1688 C CA . ARG A 1 223 ? -10.668 -19.575 10.244 1.00 90.31 223 ARG A CA 1
ATOM 1689 C C . ARG A 1 223 ? -12.167 -19.317 10.176 1.00 90.31 223 ARG A C 1
ATOM 1691 O O . ARG A 1 223 ? -12.596 -18.165 10.193 1.00 90.31 223 ARG A O 1
ATOM 1698 N N . GLU A 1 224 ? -12.954 -20.382 10.107 1.00 92.19 224 GLU A N 1
ATOM 1699 C CA . GLU A 1 224 ? -14.403 -20.266 10.268 1.00 92.19 224 GLU A CA 1
ATOM 1700 C C . GLU A 1 224 ? -14.715 -19.654 11.632 1.00 92.19 224 GLU A C 1
ATOM 1702 O O . GLU A 1 224 ? -14.323 -20.175 12.677 1.00 92.19 224 GLU A O 1
ATOM 1707 N N . THR A 1 225 ? -15.349 -18.490 11.594 1.00 92.56 225 THR A N 1
ATOM 1708 C CA . THR A 1 225 ? -15.644 -17.670 12.761 1.00 92.56 225 THR A CA 1
ATOM 1709 C C . THR A 1 225 ? -17.099 -17.255 12.687 1.00 92.56 225 THR A C 1
ATOM 1711 O O . THR A 1 225 ? -17.514 -16.633 11.712 1.00 92.56 225 THR A O 1
ATOM 1714 N N . ASP A 1 226 ? -17.855 -17.577 13.730 1.00 93.00 226 ASP A N 1
ATOM 1715 C CA . ASP A 1 226 ? -19.238 -17.143 13.886 1.00 93.00 226 ASP A CA 1
ATOM 1716 C C . ASP A 1 226 ? -19.299 -15.734 14.501 1.00 93.00 226 ASP A C 1
ATOM 1718 O O . ASP A 1 226 ? -18.939 -15.520 15.667 1.00 93.00 226 ASP A O 1
ATOM 1722 N N . ILE A 1 227 ? -19.754 -14.763 13.704 1.00 93.94 227 ILE A N 1
ATOM 1723 C CA . ILE A 1 227 ? -19.919 -13.369 14.130 1.00 93.94 227 ILE A CA 1
ATOM 1724 C C . ILE A 1 227 ? -21.008 -13.239 15.201 1.00 93.94 227 ILE A C 1
ATOM 1726 O O . ILE A 1 227 ? -20.874 -12.395 16.090 1.00 93.94 227 ILE A O 1
ATOM 1730 N N . GLU A 1 228 ? -22.047 -14.079 15.178 1.00 93.50 228 GLU A N 1
ATOM 1731 C CA . GLU A 1 228 ? -23.098 -14.062 16.196 1.00 93.50 228 GLU A CA 1
ATOM 1732 C C . GLU A 1 228 ? -22.521 -14.413 17.570 1.00 93.50 228 GLU A C 1
ATOM 1734 O O . GLU A 1 228 ? -22.684 -13.645 18.527 1.00 93.50 228 GLU A O 1
ATOM 1739 N N . SER A 1 229 ? -21.811 -15.541 17.674 1.00 93.00 229 SER A N 1
ATOM 1740 C CA . SER A 1 229 ? -21.162 -15.940 18.923 1.00 93.00 229 SER A CA 1
ATOM 1741 C C . SER A 1 229 ? -20.173 -14.877 19.407 1.00 93.00 229 SER A C 1
ATOM 1743 O O . SER A 1 229 ? -20.124 -14.587 20.605 1.00 93.00 229 SER A O 1
ATOM 1745 N N . ALA A 1 230 ? -19.401 -14.270 18.500 1.00 94.12 230 ALA A N 1
ATOM 1746 C CA . ALA A 1 230 ? -18.454 -13.217 18.857 1.00 94.12 230 ALA A CA 1
ATOM 1747 C C . ALA A 1 230 ? -19.160 -11.968 19.419 1.00 94.12 230 ALA A C 1
ATOM 1749 O O . ALA A 1 230 ? -18.729 -11.430 20.446 1.00 94.12 230 ALA A O 1
ATOM 1750 N N . ALA A 1 231 ? -20.254 -11.530 18.787 1.00 95.25 231 ALA A N 1
ATOM 1751 C CA . ALA A 1 231 ? -21.060 -10.393 19.228 1.00 95.25 231 ALA A CA 1
ATOM 1752 C C . ALA A 1 231 ? -21.727 -10.656 20.583 1.00 95.25 231 ALA A C 1
ATOM 1754 O O . ALA A 1 231 ? -21.686 -9.789 21.458 1.00 95.25 231 ALA A O 1
ATOM 1755 N N . ARG A 1 232 ? -22.267 -11.864 20.795 1.00 95.50 232 ARG A N 1
ATOM 1756 C CA . ARG A 1 232 ? -22.854 -12.288 22.075 1.00 95.50 232 ARG A CA 1
ATOM 1757 C C . ARG A 1 232 ? -21.851 -12.168 23.216 1.00 95.50 232 ARG A C 1
ATOM 1759 O O . ARG A 1 232 ? -22.110 -11.460 24.186 1.00 95.50 232 ARG A O 1
ATOM 1766 N N . SER A 1 233 ? -20.662 -12.749 23.055 1.00 94.75 233 SER A N 1
ATOM 1767 C CA . SER A 1 233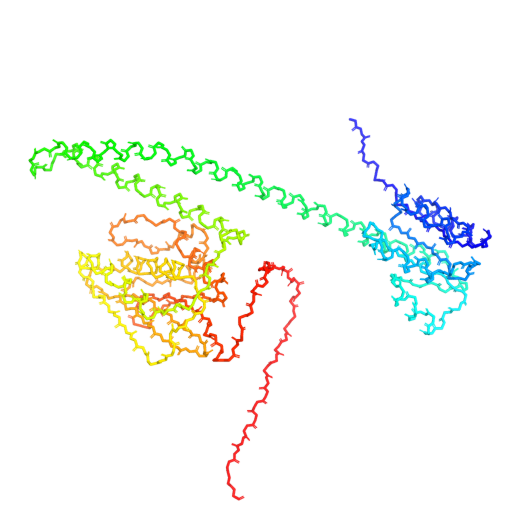 ? -19.618 -12.656 24.077 1.00 94.75 233 SER A CA 1
ATOM 1768 C C . SER A 1 233 ? -19.106 -11.224 24.280 1.00 94.75 233 SER A C 1
ATOM 1770 O O . SER A 1 233 ? -18.673 -10.880 25.378 1.00 94.75 233 SER A O 1
ATOM 1772 N N . ALA A 1 234 ? -19.100 -10.381 23.241 1.00 93.75 234 ALA A N 1
ATOM 1773 C CA . ALA A 1 234 ? -18.705 -8.976 23.370 1.00 93.75 234 ALA A CA 1
ATOM 1774 C C . ALA A 1 234 ? -19.726 -8.155 24.168 1.00 93.75 234 ALA A C 1
ATOM 1776 O O . ALA A 1 234 ? -19.336 -7.365 25.027 1.00 93.75 234 ALA A O 1
ATOM 1777 N N . VAL A 1 235 ? -21.021 -8.393 23.947 1.00 95.31 235 VAL A N 1
ATOM 1778 C CA . VAL A 1 235 ? -22.105 -7.780 24.723 1.00 95.31 235 VAL A CA 1
ATOM 1779 C C . VAL A 1 235 ? -22.031 -8.201 26.191 1.00 95.31 235 VAL A C 1
ATOM 1781 O O . VAL A 1 235 ? -22.023 -7.327 27.053 1.00 95.31 235 VAL A O 1
ATOM 1784 N N . GLU A 1 236 ? -21.866 -9.496 26.478 1.00 95.00 236 GLU A N 1
ATOM 1785 C CA . GLU A 1 236 ? -21.712 -10.019 27.848 1.00 95.00 236 GLU A CA 1
ATOM 1786 C C . GLU A 1 236 ? -20.543 -9.354 28.595 1.00 95.00 236 GLU A C 1
ATOM 1788 O O . GLU A 1 236 ? -20.681 -8.934 29.743 1.00 95.00 236 GLU A O 1
ATOM 1793 N N . ARG A 1 237 ? -19.390 -9.182 27.932 1.00 93.25 237 ARG A N 1
ATOM 1794 C CA . ARG A 1 237 ? -18.236 -8.475 28.519 1.00 93.25 237 ARG A CA 1
ATOM 1795 C C . ARG A 1 237 ? -18.507 -6.992 28.774 1.00 93.25 237 ARG A C 1
ATOM 1797 O O . ARG A 1 237 ? -17.903 -6.409 29.674 1.00 93.25 237 ARG A O 1
ATOM 1804 N N . ALA A 1 238 ? -19.366 -6.371 27.971 1.00 92.50 238 ALA A N 1
ATOM 1805 C CA . ALA A 1 238 ? -19.668 -4.948 28.040 1.00 92.50 238 ALA A CA 1
ATOM 1806 C C . ALA A 1 238 ? -20.791 -4.608 29.041 1.00 92.50 238 ALA A C 1
ATOM 1808 O O . ALA A 1 238 ? -20.888 -3.452 29.465 1.00 92.50 238 ALA A O 1
ATOM 1809 N N . GLU A 1 239 ? -21.596 -5.588 29.470 1.00 93.25 239 GLU A N 1
ATOM 1810 C CA . GLU A 1 239 ? -22.709 -5.382 30.408 1.00 93.25 239 GLU A CA 1
ATOM 1811 C C . GLU A 1 239 ? -22.312 -4.659 31.707 1.00 93.25 239 GLU A C 1
ATOM 1813 O O . GLU A 1 239 ? -22.986 -3.686 32.054 1.00 93.25 239 GLU A O 1
ATOM 1818 N N . PRO A 1 240 ? -21.211 -5.008 32.410 1.00 91.12 240 PRO A N 1
ATOM 1819 C CA . PRO A 1 240 ? -20.845 -4.313 33.645 1.00 91.12 240 PRO A CA 1
ATOM 1820 C C . PRO A 1 240 ? -20.524 -2.829 33.425 1.00 91.12 240 PRO A C 1
ATOM 1822 O O . PRO A 1 240 ? -20.761 -1.989 34.294 1.00 91.12 240 PRO A O 1
ATOM 1825 N N . ALA A 1 241 ? -19.967 -2.474 32.263 1.00 87.19 241 ALA A N 1
ATOM 1826 C CA . ALA A 1 241 ? -19.697 -1.084 31.907 1.00 87.19 241 ALA A CA 1
ATOM 1827 C C . ALA A 1 241 ? -20.989 -0.330 31.557 1.00 87.19 241 ALA A C 1
ATOM 1829 O O . ALA A 1 241 ? -21.179 0.792 32.026 1.00 87.19 241 ALA A O 1
ATOM 1830 N N . ALA A 1 242 ? -21.897 -0.961 30.807 1.00 91.31 242 ALA A N 1
ATOM 1831 C CA . ALA A 1 242 ? -23.208 -0.401 30.493 1.00 91.31 242 ALA A CA 1
ATOM 1832 C C . ALA A 1 242 ? -24.052 -0.170 31.760 1.00 91.31 242 ALA A C 1
ATOM 1834 O O . ALA A 1 242 ? -24.592 0.921 31.948 1.00 91.31 242 ALA A O 1
ATOM 1835 N N . ALA A 1 243 ? -24.094 -1.150 32.669 1.00 89.44 243 ALA A N 1
ATOM 1836 C CA . ALA A 1 243 ? -24.840 -1.079 33.924 1.00 89.44 243 ALA A CA 1
ATOM 1837 C C . ALA A 1 243 ? -24.339 0.052 34.835 1.00 89.44 243 ALA A C 1
ATOM 1839 O O . ALA A 1 243 ? -25.143 0.833 35.344 1.00 89.44 243 ALA A O 1
ATOM 1840 N N . ARG A 1 244 ? -23.013 0.216 34.972 1.00 87.50 244 ARG A N 1
ATOM 1841 C CA . ARG A 1 244 ? -22.408 1.326 35.739 1.00 87.50 244 ARG A CA 1
ATOM 1842 C C . ARG A 1 244 ? -22.848 2.706 35.248 1.00 87.50 244 ARG A C 1
ATOM 1844 O O . ARG A 1 244 ? -22.910 3.640 36.039 1.00 87.50 244 ARG A O 1
ATOM 1851 N N . LYS A 1 245 ? -23.162 2.830 33.959 1.00 86.25 245 LYS A N 1
ATOM 1852 C CA . LYS A 1 245 ? -23.574 4.078 33.309 1.00 86.25 245 LYS A CA 1
ATOM 1853 C C . LYS A 1 245 ? -25.085 4.127 33.032 1.00 86.25 245 LYS A C 1
ATOM 1855 O O . LYS A 1 245 ? -25.543 5.009 32.317 1.00 86.25 245 LYS A O 1
ATOM 1860 N N . SER A 1 246 ? -25.854 3.189 33.603 1.00 91.75 246 SER A N 1
ATOM 1861 C CA . SER A 1 246 ? -27.309 3.056 33.425 1.00 91.75 246 SER A CA 1
ATOM 1862 C C . SER A 1 246 ? -27.745 3.047 31.952 1.00 91.75 246 SER A C 1
ATOM 1864 O O . SER A 1 246 ? -28.725 3.690 31.582 1.00 91.75 246 SER A O 1
ATOM 1866 N N . LEU A 1 247 ? -26.992 2.350 31.097 1.00 93.62 247 LEU A N 1
ATOM 1867 C CA . LEU A 1 247 ? -27.270 2.234 29.665 1.00 93.62 247 LEU A CA 1
ATOM 1868 C C . LEU A 1 247 ? -28.042 0.954 29.349 1.00 93.62 247 LEU A C 1
ATOM 1870 O O . LEU A 1 247 ? -27.731 -0.119 29.865 1.00 93.62 247 LEU A O 1
ATOM 1874 N N . ALA A 1 248 ? -29.001 1.049 28.429 1.00 94.25 248 ALA A N 1
ATOM 1875 C CA . ALA A 1 248 ? -29.669 -0.118 27.868 1.00 94.25 248 ALA A CA 1
ATOM 1876 C C . ALA A 1 248 ? -28.823 -0.716 26.732 1.00 94.25 248 ALA A C 1
ATOM 1878 O O . ALA A 1 248 ? -28.823 -0.186 25.621 1.00 94.25 248 ALA A O 1
ATOM 1879 N N . LEU A 1 249 ? -28.128 -1.824 26.997 1.00 96.12 249 LEU A N 1
ATOM 1880 C CA . LEU A 1 249 ? -27.386 -2.587 25.990 1.00 96.12 249 LEU A CA 1
AT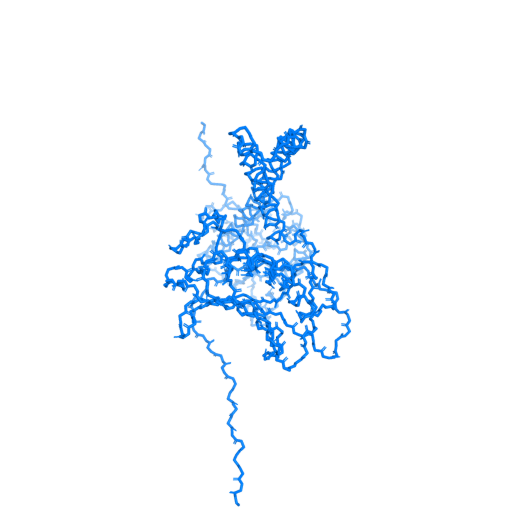OM 1881 C C . LEU A 1 249 ? -28.257 -3.729 25.448 1.00 96.12 249 LEU A C 1
ATOM 1883 O O . LEU A 1 249 ? -28.810 -4.506 26.224 1.00 96.12 249 LEU A O 1
ATOM 1887 N N . ARG A 1 250 ? -28.425 -3.823 24.124 1.00 95.44 250 ARG A N 1
ATOM 1888 C CA . ARG A 1 250 ? -29.248 -4.863 23.479 1.00 95.44 250 ARG A CA 1
ATOM 1889 C C . ARG A 1 250 ? -28.519 -5.527 22.318 1.00 95.44 250 ARG A C 1
ATOM 1891 O O . ARG A 1 250 ? -27.916 -4.836 21.504 1.00 95.44 250 ARG A O 1
ATOM 1898 N N . LEU A 1 251 ? -28.657 -6.846 22.205 1.00 96.00 251 LEU A N 1
ATOM 1899 C CA . LEU A 1 251 ? -28.238 -7.625 21.039 1.00 96.00 251 LEU A CA 1
ATOM 1900 C C . LEU A 1 251 ? -29.463 -7.986 20.191 1.00 96.00 251 LEU A C 1
ATOM 1902 O O . LEU A 1 251 ? -30.463 -8.472 20.717 1.00 96.00 251 LEU A O 1
ATOM 1906 N N . VAL A 1 252 ? -29.381 -7.753 18.884 1.00 95.25 252 VAL A N 1
ATOM 1907 C CA . VAL A 1 252 ? -30.412 -8.101 17.902 1.00 95.25 252 VAL A CA 1
ATOM 1908 C C . VAL A 1 252 ? -29.782 -8.968 16.821 1.00 95.25 252 VAL A C 1
ATOM 1910 O O . VAL A 1 252 ? -28.796 -8.576 16.203 1.00 95.25 252 VAL A O 1
ATOM 1913 N N . LEU A 1 253 ? -30.368 -10.134 16.580 1.00 91.44 253 LEU A N 1
ATOM 1914 C CA . LEU A 1 253 ? -29.871 -11.111 15.617 1.00 91.44 253 LEU A CA 1
ATOM 1915 C C . LEU A 1 253 ? -30.904 -11.277 14.506 1.00 91.44 253 LEU A C 1
ATOM 1917 O O . LEU A 1 253 ? -32.066 -11.575 14.784 1.00 91.44 253 LEU A O 1
ATOM 1921 N N . ALA A 1 254 ? -30.497 -11.042 13.261 1.00 85.31 254 ALA A N 1
ATOM 1922 C CA . ALA A 1 254 ? -31.310 -11.339 12.088 1.00 85.31 254 ALA A CA 1
ATOM 1923 C C . ALA A 1 254 ? -31.023 -12.761 11.573 1.00 85.31 254 ALA A C 1
ATOM 1925 O O . ALA A 1 254 ? -29.962 -13.328 11.837 1.00 85.31 254 ALA A O 1
ATOM 1926 N N . GLN A 1 255 ? -31.968 -13.338 10.825 1.00 75.75 255 GLN A N 1
ATOM 1927 C CA . GLN A 1 255 ? -31.760 -14.626 10.157 1.00 75.75 255 GLN A CA 1
ATOM 1928 C C . GLN A 1 255 ? -30.680 -14.499 9.070 1.00 75.75 255 GLN A C 1
ATOM 1930 O O . GLN A 1 255 ? -30.673 -13.514 8.333 1.00 75.75 255 GLN A O 1
ATOM 1935 N N . GLY A 1 256 ? -29.781 -15.482 8.982 1.00 72.69 256 GLY A N 1
ATOM 1936 C CA . GLY A 1 256 ? -28.677 -15.518 8.016 1.00 72.69 256 GLY A CA 1
ATOM 1937 C C . GLY A 1 256 ? -27.557 -16.468 8.448 1.00 72.69 256 GLY A C 1
ATOM 1938 O O . GLY A 1 256 ? -27.580 -16.987 9.566 1.00 72.69 256 GLY A O 1
ATOM 1939 N N . LEU A 1 257 ? -26.592 -16.704 7.559 1.00 73.31 257 LEU A N 1
ATOM 1940 C CA . LEU A 1 257 ? -25.350 -17.413 7.848 1.00 73.31 257 LEU A CA 1
ATOM 1941 C C . LEU A 1 257 ? -24.282 -16.404 8.292 1.00 73.31 257 LEU A C 1
ATOM 1943 O O . LEU A 1 257 ? -23.732 -15.653 7.490 1.00 73.31 257 LEU A O 1
ATOM 1947 N N . HIS A 1 258 ? -23.945 -16.427 9.581 1.00 82.12 258 HIS A N 1
ATOM 1948 C CA . HIS A 1 258 ? -23.000 -15.475 10.189 1.00 82.12 258 HIS A CA 1
ATOM 1949 C C . HIS A 1 258 ? -21.574 -16.028 10.318 1.00 82.12 258 HIS A C 1
ATOM 1951 O O . HIS A 1 258 ? -20.740 -15.448 11.014 1.00 82.12 258 HIS A O 1
ATOM 1957 N N . VAL A 1 259 ? -21.291 -17.157 9.661 1.00 88.25 259 VAL A N 1
ATOM 1958 C CA . VAL A 1 259 ? -19.978 -17.812 9.680 1.00 88.25 259 VAL A CA 1
ATOM 1959 C C . VAL A 1 259 ? -19.133 -17.299 8.519 1.00 88.25 259 VAL A C 1
ATOM 1961 O O . VAL A 1 259 ? -19.481 -17.471 7.354 1.00 88.25 259 VAL A O 1
ATOM 1964 N N . VAL A 1 260 ? -17.995 -16.689 8.841 1.00 91.62 260 VAL A N 1
ATOM 1965 C CA . VAL A 1 260 ? -17.069 -16.088 7.870 1.00 91.62 260 VAL A CA 1
ATOM 1966 C C . VAL A 1 260 ? -15.654 -16.635 8.026 1.00 91.62 260 VAL A C 1
ATOM 1968 O O . VAL A 1 260 ? -15.292 -17.187 9.065 1.00 91.62 260 VAL A O 1
ATOM 1971 N N . ARG A 1 261 ? -14.813 -16.449 7.004 1.00 91.94 261 ARG A N 1
ATOM 1972 C CA . ARG A 1 261 ? -13.370 -16.725 7.081 1.00 91.94 261 ARG A CA 1
ATOM 1973 C C . ARG A 1 261 ? -12.653 -15.508 7.662 1.00 91.94 261 ARG A C 1
ATOM 1975 O O . ARG A 1 261 ? -12.229 -14.626 6.927 1.00 91.94 261 ARG A O 1
ATOM 1982 N N . ALA A 1 262 ? -12.513 -15.473 8.981 1.00 92.00 262 ALA A N 1
ATOM 1983 C CA . ALA A 1 262 ? -11.976 -14.328 9.711 1.00 92.00 262 ALA A CA 1
ATOM 1984 C C . ALA A 1 262 ? -10.980 -14.747 10.798 1.00 92.00 262 ALA A C 1
ATOM 1986 O O . ALA A 1 262 ? -10.903 -15.911 11.188 1.00 92.00 262 ALA A O 1
ATOM 1987 N N . ASP A 1 263 ? -10.198 -13.790 11.294 1.00 90.81 263 ASP A N 1
ATOM 1988 C CA . ASP A 1 263 ? -9.430 -13.977 12.521 1.00 90.81 263 ASP A CA 1
ATOM 1989 C C . ASP A 1 263 ? -10.338 -13.697 13.728 1.00 90.81 263 ASP A C 1
ATOM 1991 O O . ASP A 1 263 ? -10.760 -12.560 13.951 1.00 90.81 263 ASP A O 1
ATOM 1995 N N . ALA A 1 264 ? -10.637 -14.727 14.523 1.00 90.88 264 ALA A N 1
ATOM 1996 C CA . ALA A 1 264 ? -11.548 -14.611 15.663 1.00 90.88 264 ALA A CA 1
ATOM 1997 C C . ALA A 1 264 ? -11.092 -13.572 16.707 1.00 90.88 264 ALA A C 1
ATOM 1999 O O . ALA A 1 264 ? -11.922 -12.901 17.326 1.00 90.88 264 ALA A O 1
ATOM 2000 N N . SER A 1 265 ? -9.778 -13.398 16.892 1.00 89.06 265 SER A N 1
ATOM 2001 C CA . SER A 1 265 ? -9.243 -12.380 17.802 1.00 89.06 265 SER A CA 1
ATOM 2002 C C . SER A 1 265 ? -9.390 -10.970 17.221 1.00 89.06 265 SER A C 1
ATOM 2004 O O . SER A 1 265 ? -9.737 -10.042 17.950 1.00 89.06 265 SER A O 1
ATOM 2006 N N . GLY A 1 266 ? -9.223 -10.821 15.904 1.00 89.19 266 GLY A N 1
ATOM 2007 C CA . GLY A 1 266 ? -9.477 -9.593 15.158 1.00 89.19 266 GLY A CA 1
ATOM 2008 C C . GLY A 1 266 ? -10.941 -9.162 15.236 1.00 89.19 266 GLY A C 1
ATOM 2009 O O . GLY A 1 266 ? -11.221 -8.037 15.644 1.00 89.19 266 GLY A O 1
ATOM 2010 N N . VAL A 1 267 ? -11.883 -10.067 14.950 1.00 93.62 267 VAL A N 1
ATOM 2011 C CA . VAL A 1 267 ? -13.331 -9.799 15.066 1.00 93.62 267 VAL A CA 1
ATOM 2012 C C . VAL A 1 267 ? -13.697 -9.357 16.482 1.00 93.62 267 VAL A C 1
ATOM 2014 O O . VAL A 1 267 ? -14.364 -8.337 16.664 1.00 93.62 267 VAL A O 1
ATOM 2017 N N . ARG A 1 268 ? -13.208 -10.078 17.499 1.00 92.94 268 ARG A N 1
ATOM 2018 C CA . ARG A 1 268 ? -13.409 -9.702 18.902 1.00 92.94 268 ARG A CA 1
ATOM 2019 C C . ARG A 1 268 ? -12.919 -8.282 19.185 1.00 92.94 268 ARG A C 1
ATOM 2021 O O . ARG A 1 268 ? -13.635 -7.517 19.821 1.00 92.94 268 ARG A O 1
ATOM 2028 N N . ARG A 1 269 ? -11.726 -7.920 18.709 1.00 89.25 269 ARG A N 1
ATOM 2029 C CA . ARG A 1 269 ? -11.160 -6.576 18.900 1.00 89.25 269 ARG A CA 1
ATOM 2030 C C . ARG A 1 269 ? -11.976 -5.487 18.213 1.00 89.25 269 ARG A C 1
ATOM 2032 O O . ARG A 1 269 ? -12.125 -4.416 18.795 1.00 89.25 269 ARG A O 1
ATOM 2039 N N . ILE A 1 270 ? -12.496 -5.739 17.008 1.00 93.38 270 ILE A N 1
ATOM 2040 C CA . ILE A 1 270 ? -13.397 -4.797 16.326 1.00 93.38 270 ILE A CA 1
ATOM 2041 C C . ILE A 1 270 ? -14.625 -4.552 17.207 1.00 93.38 270 ILE A C 1
ATOM 2043 O O . ILE A 1 270 ? -14.921 -3.408 17.542 1.00 93.38 270 ILE A O 1
ATOM 2047 N N . LEU A 1 271 ? -15.295 -5.621 17.642 1.00 95.12 271 LEU A N 1
ATOM 2048 C CA . LEU A 1 271 ? -16.491 -5.538 18.483 1.00 95.12 271 LEU A CA 1
ATOM 2049 C C . LEU A 1 271 ? -16.226 -4.810 19.804 1.00 95.12 271 LEU A C 1
ATOM 2051 O O . LEU A 1 271 ? -16.959 -3.883 20.145 1.00 95.12 271 LEU A O 1
ATOM 2055 N N . ASP A 1 272 ? -15.162 -5.188 20.516 1.00 91.06 272 ASP A N 1
ATOM 2056 C CA . ASP A 1 272 ? -14.796 -4.579 21.796 1.00 91.06 272 ASP A CA 1
ATOM 2057 C C . ASP A 1 272 ? -14.523 -3.063 21.616 1.00 91.06 272 ASP A C 1
ATOM 2059 O O . ASP A 1 272 ? -14.975 -2.257 22.432 1.00 91.06 272 ASP A O 1
ATOM 2063 N N . ASN A 1 273 ? -13.879 -2.640 20.517 1.00 88.50 273 ASN A N 1
ATOM 2064 C CA . ASN A 1 273 ? -13.657 -1.221 20.199 1.00 88.50 273 ASN A CA 1
ATOM 2065 C C . ASN A 1 273 ? -14.955 -0.468 19.876 1.00 88.50 27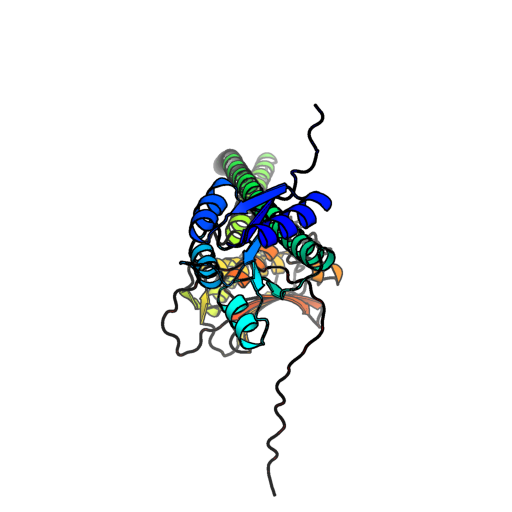3 ASN A C 1
ATOM 2067 O O . ASN A 1 273 ? -15.183 0.618 20.415 1.00 88.50 273 ASN A O 1
ATOM 2071 N N . LEU A 1 274 ? -15.803 -1.021 19.002 1.00 94.19 274 LEU A N 1
ATOM 2072 C CA . LEU A 1 274 ? -17.051 -0.369 18.596 1.00 94.19 274 LEU A CA 1
ATOM 2073 C C . LEU A 1 274 ? -18.017 -0.226 19.780 1.00 94.19 274 LEU A C 1
ATOM 2075 O O . LEU A 1 274 ? -18.559 0.856 20.004 1.00 94.19 274 LEU A O 1
ATOM 2079 N N . ILE A 1 275 ? -18.183 -1.283 20.581 1.00 94.50 275 ILE A N 1
ATOM 2080 C CA . ILE A 1 275 ? -19.057 -1.271 21.762 1.00 94.50 275 ILE A CA 1
ATOM 2081 C C . ILE A 1 275 ? -18.495 -0.336 22.836 1.00 94.50 275 ILE A C 1
ATOM 2083 O O . ILE A 1 275 ? -19.242 0.464 23.397 1.00 94.50 275 ILE A O 1
ATOM 2087 N N . SER A 1 276 ? -17.185 -0.378 23.104 1.00 89.12 276 SER A N 1
ATOM 2088 C CA . SER A 1 276 ? -16.556 0.533 24.069 1.00 89.12 276 SER A CA 1
ATOM 2089 C C . SER A 1 276 ? -16.769 1.996 23.677 1.00 89.12 276 SER A C 1
ATOM 2091 O O . SER A 1 276 ? -17.156 2.800 24.523 1.00 89.12 276 SER A O 1
ATOM 2093 N N . ASN A 1 277 ? -16.605 2.342 22.396 1.00 88.94 277 ASN A N 1
ATOM 2094 C CA . ASN A 1 277 ? -16.882 3.692 21.907 1.00 88.94 277 ASN A CA 1
ATOM 2095 C C . ASN A 1 277 ? -18.354 4.072 22.111 1.00 88.94 277 ASN A C 1
ATOM 2097 O O . ASN A 1 277 ? -18.627 5.109 22.714 1.00 88.94 277 ASN A O 1
ATOM 2101 N N . ALA A 1 278 ? -19.296 3.213 21.719 1.00 92.25 278 ALA A N 1
ATOM 2102 C CA . ALA A 1 278 ? -20.720 3.463 21.929 1.00 92.25 278 ALA A CA 1
ATOM 2103 C C . ALA A 1 278 ? -21.044 3.754 23.410 1.00 92.25 278 ALA A C 1
ATOM 2105 O O . ALA A 1 278 ? -21.697 4.749 23.724 1.00 92.25 278 ALA A O 1
ATOM 2106 N N . LEU A 1 279 ? -20.517 2.962 24.351 1.00 91.00 279 LEU A N 1
ATOM 2107 C CA . LEU A 1 279 ? -20.729 3.182 25.790 1.00 91.00 279 LEU A CA 1
ATOM 2108 C C . LEU A 1 279 ? -20.074 4.477 26.311 1.00 91.00 279 LEU A C 1
ATOM 2110 O O . LEU A 1 279 ? -20.632 5.154 27.181 1.00 91.00 279 LEU A O 1
ATOM 2114 N N . LYS A 1 280 ? -18.896 4.845 25.795 1.00 85.69 280 LYS A N 1
ATOM 2115 C CA . LYS A 1 280 ? -18.174 6.073 26.179 1.00 85.69 280 LYS A CA 1
ATOM 2116 C C . LYS A 1 280 ? -18.929 7.342 25.775 1.00 85.69 280 LYS A C 1
ATOM 2118 O O . LYS A 1 280 ? -19.002 8.283 26.570 1.00 85.69 280 LYS A O 1
ATOM 2123 N N . PHE A 1 281 ? -19.515 7.361 24.578 1.00 87.25 281 PHE A N 1
ATOM 2124 C CA . PHE A 1 281 ? -20.178 8.547 24.020 1.00 87.25 281 PHE A CA 1
ATOM 2125 C C . PHE A 1 281 ? -21.683 8.620 24.307 1.00 87.25 281 PHE A C 1
ATOM 2127 O O . PHE A 1 281 ? -22.261 9.702 24.222 1.00 87.25 281 PHE A O 1
ATOM 2134 N N . THR A 1 282 ? -22.315 7.520 24.722 1.00 90.81 282 THR A N 1
ATOM 2135 C CA . THR A 1 282 ? -23.728 7.544 25.122 1.00 90.81 282 THR A CA 1
ATOM 2136 C C . THR A 1 282 ? -23.898 8.189 26.514 1.00 90.81 282 THR A C 1
ATOM 2138 O O . THR A 1 282 ? -23.160 7.846 27.448 1.00 90.81 282 THR A O 1
ATOM 2141 N N . PRO A 1 283 ? -24.843 9.134 26.695 1.00 88.19 283 PRO A N 1
ATOM 2142 C CA . PRO A 1 283 ? -25.199 9.679 28.006 1.00 88.19 283 PRO A CA 1
ATOM 2143 C C . PRO A 1 283 ? -25.947 8.659 28.876 1.00 88.19 283 PRO A C 1
ATOM 2145 O O . PRO A 1 283 ? -26.582 7.744 28.360 1.00 88.19 283 PRO A O 1
ATOM 2148 N N . SER A 1 284 ? -25.917 8.846 30.200 1.00 88.75 284 SER A N 1
ATOM 2149 C CA . SER A 1 284 ? -26.648 7.987 31.148 1.00 88.75 284 SER A CA 1
ATOM 2150 C C . SER A 1 284 ? -28.142 7.900 30.806 1.00 88.75 284 SER A C 1
ATOM 2152 O O . SER A 1 284 ? -28.753 8.908 30.451 1.00 88.75 284 SER A O 1
ATOM 2154 N N . GLY A 1 285 ? -28.724 6.701 30.886 1.00 86.38 285 GLY A N 1
ATOM 2155 C CA . GLY A 1 285 ? -30.106 6.432 30.464 1.00 86.38 285 GLY A CA 1
ATOM 2156 C C . GLY A 1 285 ? -30.293 6.227 28.955 1.00 86.38 285 GLY A C 1
ATOM 2157 O O . GLY A 1 285 ? -31.404 5.934 28.513 1.00 86.38 285 GLY A O 1
ATOM 2158 N N . GLY A 1 286 ? -29.228 6.361 28.158 1.00 92.50 286 GLY A N 1
ATOM 2159 C CA . GLY A 1 286 ? -29.248 6.090 26.724 1.00 92.50 286 GLY A CA 1
ATOM 2160 C C . GLY A 1 286 ? -29.250 4.599 26.374 1.00 92.50 286 GLY A C 1
ATOM 2161 O O . GLY A 1 286 ? -29.330 3.712 27.231 1.00 92.50 286 GLY A O 1
ATOM 2162 N N . ARG A 1 287 ? -29.161 4.309 25.074 1.00 95.38 287 ARG A N 1
ATOM 2163 C CA . ARG A 1 287 ? -29.242 2.955 24.522 1.00 95.38 287 ARG A CA 1
ATOM 2164 C C . ARG A 1 287 ? -28.099 2.676 23.557 1.00 95.38 287 ARG A C 1
ATOM 2166 O O . ARG A 1 287 ? -27.777 3.511 22.721 1.00 95.38 287 ARG A O 1
ATOM 2173 N N . VAL A 1 288 ? -27.572 1.458 23.631 1.00 96.75 288 VAL A N 1
ATOM 2174 C CA . VAL A 1 288 ? -26.648 0.889 22.650 1.00 96.75 288 VAL A CA 1
ATOM 2175 C C . VAL A 1 288 ? -27.235 -0.420 22.126 1.00 96.75 288 VAL A C 1
ATOM 2177 O O . VAL A 1 288 ? -27.646 -1.285 22.897 1.00 96.75 288 VAL A O 1
ATOM 2180 N N . THR A 1 289 ? -27.299 -0.568 20.807 1.00 97.12 289 THR A N 1
ATOM 2181 C CA . THR A 1 289 ? -27.822 -1.759 20.132 1.00 97.12 289 THR A CA 1
ATOM 2182 C C . THR A 1 289 ? -26.747 -2.352 19.237 1.00 97.12 289 THR A C 1
ATOM 2184 O O . THR A 1 289 ? -26.253 -1.679 18.338 1.00 97.12 289 THR A O 1
ATOM 2187 N N . VAL A 1 290 ? -26.412 -3.619 19.454 1.00 97.44 290 VAL A N 1
ATOM 2188 C CA . VAL A 1 290 ? -25.556 -4.412 18.570 1.00 97.44 290 VAL A CA 1
ATOM 2189 C C . VAL A 1 290 ? -26.467 -5.255 17.689 1.00 97.44 290 VAL A C 1
ATOM 2191 O O . VAL A 1 290 ? -27.262 -6.040 18.201 1.00 97.44 290 VAL A O 1
ATOM 2194 N N . ARG A 1 291 ? -26.395 -5.079 16.371 1.00 96.50 291 ARG A N 1
ATOM 2195 C CA . ARG A 1 291 ? -27.175 -5.843 15.395 1.00 96.50 291 ARG A CA 1
ATOM 2196 C C . ARG A 1 291 ? -26.246 -6.683 14.535 1.00 96.50 291 ARG A C 1
ATOM 2198 O O . ARG A 1 291 ? -25.360 -6.116 13.906 1.00 96.50 291 ARG A O 1
ATOM 2205 N N . VAL A 1 292 ? -26.494 -7.988 14.465 1.00 95.75 292 VAL A N 1
ATOM 2206 C CA . VAL A 1 292 ? -25.836 -8.897 13.515 1.00 95.75 292 VAL A CA 1
ATOM 2207 C C . VAL A 1 292 ? -26.844 -9.298 12.444 1.00 95.75 292 VAL A C 1
ATOM 2209 O O . VAL A 1 292 ? -27.974 -9.679 12.761 1.00 95.75 292 VAL A O 1
ATOM 2212 N N . SER A 1 293 ? -26.460 -9.166 11.181 1.00 93.62 293 SER A N 1
ATOM 2213 C CA . SER A 1 293 ? -27.302 -9.475 10.026 1.00 93.62 293 SER A CA 1
ATOM 2214 C C . SER A 1 293 ? -26.463 -9.887 8.829 1.00 93.62 293 SER A C 1
ATOM 2216 O O . SER A 1 293 ? -25.312 -9.484 8.723 1.00 93.62 293 SER A O 1
ATOM 2218 N N . GLU A 1 294 ? -27.059 -10.609 7.889 1.00 89.00 294 GLU A N 1
ATOM 2219 C CA . GLU A 1 294 ? -26.442 -10.883 6.594 1.00 89.00 294 GLU A CA 1
ATOM 2220 C C . GLU A 1 294 ? -27.065 -9.982 5.520 1.00 89.00 294 GLU A C 1
ATOM 2222 O O . GLU A 1 294 ? -28.286 -9.820 5.470 1.00 89.00 294 GLU A O 1
ATOM 2227 N N . HIS A 1 295 ? -26.240 -9.389 4.659 1.00 86.25 295 HIS A N 1
ATOM 2228 C CA . HIS A 1 295 ? -26.699 -8.645 3.486 1.00 86.25 295 HIS A CA 1
ATOM 2229 C C . HIS A 1 295 ? -25.732 -8.872 2.326 1.00 86.25 295 HIS A C 1
ATOM 2231 O O . HIS A 1 295 ? -24.526 -8.778 2.520 1.00 86.25 295 HIS A O 1
ATOM 2237 N N . GLU A 1 296 ? -26.251 -9.175 1.131 1.00 82.44 296 GLU A N 1
ATOM 2238 C CA . GLU A 1 296 ? -25.443 -9.369 -0.089 1.00 82.44 296 GLU A CA 1
ATOM 2239 C C . GLU A 1 296 ? -24.257 -10.346 0.082 1.00 82.44 296 GLU A C 1
ATOM 2241 O O . GLU A 1 296 ? -23.191 -10.147 -0.492 1.00 82.44 296 GLU A O 1
ATOM 2246 N N . ARG A 1 297 ? -24.455 -11.440 0.841 1.00 84.62 297 ARG A N 1
ATOM 2247 C CA . ARG A 1 297 ? -23.417 -12.431 1.205 1.00 84.62 297 ARG A CA 1
ATOM 2248 C C . ARG A 1 297 ? -22.274 -11.872 2.052 1.00 84.62 297 ARG A C 1
ATOM 2250 O O . ARG A 1 297 ? -21.140 -12.341 1.981 1.00 84.62 297 ARG A O 1
ATOM 2257 N N . GLU A 1 298 ? -22.568 -10.893 2.889 1.00 89.44 298 GLU A N 1
ATOM 2258 C CA . GLU A 1 298 ? -21.647 -10.403 3.901 1.00 89.44 298 GLU A CA 1
ATOM 2259 C C . GLU A 1 298 ? -22.302 -10.492 5.271 1.00 89.44 298 GLU A C 1
ATOM 2261 O O . GLU A 1 298 ? -23.426 -10.021 5.464 1.00 89.44 298 GLU A O 1
ATOM 2266 N N . ALA A 1 299 ? -21.579 -11.056 6.238 1.00 92.50 299 ALA A N 1
ATOM 2267 C CA . ALA A 1 299 ? -21.975 -10.985 7.632 1.00 92.50 299 ALA A CA 1
ATOM 2268 C C . ALA A 1 299 ? -21.620 -9.589 8.146 1.00 92.50 299 ALA A C 1
ATOM 2270 O O . ALA A 1 299 ? -20.454 -9.186 8.157 1.00 92.50 299 ALA A O 1
ATOM 2271 N N . GLN A 1 300 ? -22.639 -8.841 8.546 1.00 94.50 300 GLN A N 1
ATOM 2272 C CA . GLN A 1 300 ? -22.542 -7.466 9.005 1.00 94.50 300 GLN A CA 1
ATOM 2273 C C . GLN A 1 300 ? -22.842 -7.388 10.495 1.00 94.50 300 GLN A C 1
ATOM 2275 O O . GLN A 1 300 ? -23.798 -7.988 10.989 1.00 94.50 300 GLN A O 1
ATOM 2280 N N . CYS A 1 301 ? -22.059 -6.589 11.210 1.00 96.19 301 CYS A N 1
ATOM 2281 C CA . CYS A 1 301 ? -22.351 -6.225 12.584 1.00 96.19 301 CYS A CA 1
ATOM 2282 C C . CYS A 1 301 ? -22.326 -4.706 12.731 1.00 96.19 301 CYS A C 1
ATOM 2284 O O . CYS A 1 301 ? -21.316 -4.060 12.449 1.00 96.19 301 CYS A O 1
ATOM 2286 N N . VAL A 1 302 ? -23.439 -4.144 13.199 1.00 96.94 302 VAL A N 1
ATOM 2287 C CA . VAL A 1 302 ? -23.641 -2.705 13.386 1.00 96.94 302 VAL A CA 1
ATOM 2288 C C . VAL A 1 302 ? -23.885 -2.413 14.859 1.00 96.94 302 VAL A C 1
ATOM 2290 O O . VAL A 1 302 ? -24.814 -2.948 15.461 1.00 96.94 302 VAL A O 1
ATOM 2293 N N . VAL A 1 303 ? -23.067 -1.537 15.432 1.00 97.38 303 VAL A N 1
ATOM 2294 C CA . VAL A 1 303 ? -23.238 -0.988 16.778 1.00 97.38 303 VAL A CA 1
ATOM 2295 C C . VAL A 1 303 ? -23.839 0.405 16.641 1.00 97.38 303 VAL A C 1
ATOM 2297 O O . VAL A 1 303 ? -23.230 1.285 16.042 1.00 97.38 303 VAL A O 1
ATOM 2300 N N . SER A 1 304 ? -25.045 0.592 17.165 1.00 96.62 304 SER A N 1
ATOM 2301 C CA . SER A 1 304 ? -25.808 1.841 17.121 1.00 96.62 304 SER A CA 1
ATOM 2302 C C . SER A 1 304 ? -25.979 2.389 18.533 1.00 96.62 304 SER A C 1
ATOM 2304 O O . SER A 1 304 ? -26.324 1.639 19.447 1.00 96.62 304 SER A O 1
ATOM 2306 N N . ASP A 1 305 ? -25.734 3.678 18.717 1.00 95.94 305 ASP A N 1
ATOM 2307 C CA . ASP A 1 305 ? -25.830 4.380 19.991 1.00 95.94 305 ASP A CA 1
ATOM 2308 C C . ASP A 1 305 ? -26.781 5.578 19.921 1.00 95.94 305 ASP A C 1
ATOM 2310 O O . ASP A 1 305 ? -26.976 6.176 18.867 1.00 95.94 305 ASP A O 1
ATOM 2314 N N . SER A 1 306 ? -27.368 5.946 21.059 1.00 93.88 306 SER A N 1
ATOM 2315 C CA . SER A 1 306 ? -28.198 7.149 21.203 1.00 93.88 306 SER A CA 1
ATOM 2316 C C . SER A 1 306 ? -27.389 8.353 21.714 1.00 93.88 306 SER A C 1
ATOM 2318 O O . SER A 1 306 ? -27.858 9.099 22.578 1.00 93.88 306 SER A O 1
ATOM 2320 N N . GLY A 1 307 ? -26.128 8.471 21.294 1.00 89.69 307 GLY A N 1
ATOM 2321 C CA . GLY A 1 307 ? -25.206 9.530 21.687 1.00 89.69 307 GLY A CA 1
ATOM 2322 C C . GLY A 1 307 ? -25.396 10.841 20.908 1.00 89.69 307 GLY A C 1
ATOM 2323 O O . GLY A 1 307 ? -26.466 11.095 20.357 1.00 89.69 307 GLY A O 1
ATOM 2324 N N . PRO A 1 308 ? -24.366 11.705 20.856 1.00 85.56 308 PRO A N 1
ATOM 2325 C CA . PRO A 1 308 ? -24.449 13.017 20.206 1.00 85.56 308 PRO A CA 1
ATOM 2326 C C . PRO A 1 308 ? -24.469 12.960 18.668 1.00 85.56 308 PRO A C 1
ATOM 2328 O O . PRO A 1 308 ? -24.771 13.969 18.034 1.00 85.56 308 PRO A O 1
ATOM 2331 N N . GLY A 1 309 ? -24.165 11.804 18.068 1.00 88.31 309 GLY A N 1
ATOM 2332 C CA . GLY A 1 309 ? -23.987 11.672 16.621 1.00 88.31 309 GLY A CA 1
ATOM 2333 C C . GLY A 1 309 ? -22.615 12.159 16.140 1.00 88.31 309 GLY A C 1
ATOM 2334 O O . GLY A 1 309 ? -21.719 12.443 16.935 1.00 88.31 309 GLY A O 1
ATOM 2335 N N . LEU A 1 310 ? -22.463 12.226 14.819 1.00 88.38 310 LEU A N 1
ATOM 2336 C CA . LEU A 1 310 ? -21.261 12.639 14.095 1.00 88.38 310 LEU A CA 1
ATOM 2337 C C . LEU A 1 310 ? -21.562 13.864 13.226 1.00 88.38 310 LEU A C 1
ATOM 2339 O O . LEU A 1 310 ? -22.607 13.925 12.572 1.00 88.38 310 LEU A O 1
ATOM 2343 N N . THR A 1 311 ? -20.642 14.825 13.174 1.00 87.62 311 THR A N 1
ATOM 2344 C CA . THR A 1 311 ? -20.689 15.909 12.179 1.00 87.62 311 THR A CA 1
ATOM 2345 C C . THR A 1 311 ? -20.208 15.420 10.805 1.00 87.62 311 THR A C 1
ATOM 2347 O O . THR A 1 311 ? -19.636 14.336 10.693 1.00 87.62 311 THR A O 1
ATOM 2350 N N . GLY A 1 312 ? -20.421 16.210 9.746 1.00 83.69 312 GLY A N 1
ATOM 2351 C CA . GLY A 1 312 ? -19.900 15.881 8.411 1.00 83.69 312 GLY A CA 1
ATOM 2352 C C . GLY A 1 312 ? -18.373 15.741 8.389 1.00 83.69 312 GLY A C 1
ATOM 2353 O O . GLY A 1 312 ? -17.861 14.767 7.847 1.00 83.69 312 GLY A O 1
ATOM 2354 N N . GLU A 1 313 ? -17.660 16.648 9.067 1.00 81.38 313 GLU A N 1
ATOM 2355 C CA . GLU A 1 313 ? -16.198 16.584 9.220 1.00 81.38 313 GLU A CA 1
ATOM 2356 C C . GLU A 1 313 ? -15.756 15.344 10.014 1.00 81.38 313 GLU A C 1
ATOM 2358 O O . GLU A 1 313 ? -14.789 14.678 9.641 1.00 81.38 313 GLU A O 1
ATOM 2363 N N . ASP A 1 314 ? -16.491 14.985 11.076 1.00 84.75 314 ASP A N 1
ATOM 2364 C CA . ASP A 1 314 ? -16.208 13.772 11.850 1.00 84.75 314 ASP A CA 1
ATOM 2365 C C . ASP A 1 314 ? -16.312 12.521 10.964 1.00 84.75 314 ASP A C 1
ATOM 2367 O O . ASP A 1 314 ? -15.432 11.665 11.018 1.00 84.75 314 ASP A O 1
ATOM 2371 N N . MET A 1 315 ? -17.346 12.410 10.121 1.00 85.38 315 MET A N 1
ATOM 2372 C CA . MET A 1 315 ? -17.551 11.236 9.257 1.00 85.38 315 MET A CA 1
ATOM 2373 C C . MET A 1 315 ? -16.414 11.015 8.252 1.00 85.38 315 MET A C 1
ATOM 2375 O O . MET A 1 315 ? -16.071 9.867 7.972 1.00 85.38 315 MET A O 1
ATOM 2379 N N . GLU A 1 316 ? -15.802 12.082 7.735 1.00 82.69 316 GLU A N 1
ATOM 2380 C CA . GLU A 1 316 ? -14.676 11.975 6.799 1.00 82.69 316 GLU A CA 1
ATOM 2381 C C . GLU A 1 316 ? -13.397 11.467 7.480 1.00 82.69 316 GLU A C 1
ATOM 2383 O O . GLU A 1 316 ? -12.584 10.777 6.860 1.00 82.69 316 GLU A O 1
ATOM 2388 N N . GLN A 1 317 ? -13.216 11.774 8.767 1.00 80.31 317 GLN A N 1
ATOM 2389 C CA . GLN A 1 317 ? -11.958 11.530 9.477 1.00 80.31 317 GLN A CA 1
ATOM 2390 C C . GLN A 1 317 ? -12.032 10.419 10.526 1.00 80.31 317 GLN A C 1
ATOM 2392 O O . GLN A 1 317 ? -10.995 10.005 11.042 1.00 80.31 317 GLN A O 1
ATOM 2397 N N . VAL A 1 318 ? -13.211 9.885 10.846 1.00 83.00 318 VAL A N 1
ATOM 2398 C CA . VAL A 1 318 ? -13.409 9.006 12.014 1.00 83.00 318 VAL A CA 1
ATOM 2399 C C . VAL A 1 318 ? -12.610 7.697 11.987 1.00 83.00 318 VAL A C 1
ATOM 2401 O O . VAL A 1 318 ? -12.261 7.163 13.040 1.00 83.00 318 VAL A O 1
ATOM 2404 N N . PHE A 1 319 ? -12.257 7.200 10.801 1.00 84.19 319 PHE A N 1
ATOM 2405 C CA . PHE A 1 319 ? -11.401 6.019 10.634 1.00 84.19 319 PHE A CA 1
ATOM 2406 C C . PHE A 1 319 ? -9.916 6.358 10.408 1.00 84.19 319 PHE A C 1
ATOM 2408 O O . PHE A 1 319 ? -9.126 5.467 10.093 1.00 84.19 319 PHE A O 1
ATOM 2415 N N . THR A 1 320 ? -9.524 7.628 10.545 1.00 76.56 320 THR A N 1
ATOM 2416 C CA . THR A 1 320 ? -8.127 8.075 10.444 1.00 76.56 320 THR A CA 1
ATOM 2417 C C . THR A 1 320 ? -7.425 8.041 11.803 1.00 76.56 320 THR A C 1
ATOM 2419 O O . THR A 1 320 ? -8.047 7.999 12.866 1.00 76.56 320 THR A O 1
ATOM 2422 N N . ARG A 1 321 ? -6.090 8.017 11.775 1.00 72.00 321 ARG A N 1
ATOM 2423 C CA . ARG A 1 321 ? -5.257 7.915 12.977 1.00 72.00 321 ARG A CA 1
ATOM 2424 C C . ARG A 1 321 ? -5.325 9.194 13.799 1.00 72.00 321 ARG A C 1
ATOM 2426 O O . ARG A 1 321 ? -5.159 10.281 13.257 1.00 72.00 321 ARG A O 1
ATOM 2433 N N . PHE A 1 322 ? -5.460 9.041 15.115 1.00 66.69 322 PHE A N 1
ATOM 2434 C CA . PHE A 1 322 ? -5.487 10.154 16.069 1.00 66.69 322 PHE A CA 1
ATOM 2435 C C . PHE A 1 322 ? -6.614 11.162 15.801 1.00 66.69 322 PHE A C 1
ATOM 2437 O O . PHE A 1 322 ? -6.526 12.309 16.246 1.00 66.69 322 PHE A O 1
ATOM 2444 N N . ALA A 1 323 ? -7.672 10.732 15.104 1.00 61.72 323 ALA A N 1
ATOM 2445 C CA . ALA A 1 323 ? -8.826 11.569 14.827 1.00 61.72 323 ALA A CA 1
ATOM 2446 C C . ALA A 1 323 ? -9.402 12.106 16.143 1.00 61.72 323 ALA A C 1
ATOM 2448 O O . ALA A 1 323 ? -9.730 11.346 17.063 1.00 61.72 323 ALA A O 1
ATOM 2449 N N . ARG A 1 324 ? -9.500 13.433 16.243 1.00 63.38 324 ARG A N 1
ATOM 2450 C CA . ARG A 1 324 ? -10.156 14.114 17.360 1.00 63.38 324 ARG A CA 1
ATOM 2451 C C . ARG A 1 324 ? -11.547 14.513 16.914 1.00 63.38 324 ARG A C 1
ATOM 2453 O O . ARG A 1 324 ? -11.706 15.523 16.241 1.00 63.38 324 ARG A O 1
ATOM 2460 N N . LEU A 1 325 ? -12.524 13.706 17.303 1.00 73.88 325 LEU A N 1
ATOM 2461 C CA . LEU A 1 325 ? -13.922 13.985 17.006 1.00 73.88 325 LEU A CA 1
ATOM 2462 C C . LEU A 1 325 ? -14.447 15.129 17.875 1.00 73.88 325 LEU A C 1
ATOM 2464 O O . LEU A 1 325 ? -13.985 15.337 19.002 1.00 73.88 325 LEU A O 1
ATOM 2468 N N . SER A 1 326 ? -15.443 15.841 17.356 1.00 69.88 326 SER A N 1
ATOM 2469 C CA . SER A 1 326 ? -16.119 16.934 18.062 1.00 69.88 326 SER A CA 1
ATOM 2470 C C . SER A 1 326 ? -16.849 16.462 19.335 1.00 69.88 326 SER A C 1
ATOM 2472 O O . SER A 1 326 ? -16.912 17.182 20.340 1.00 69.88 326 SER A O 1
ATOM 2474 N N . ALA A 1 327 ? -17.347 15.220 19.327 1.00 64.94 327 ALA A N 1
ATOM 2475 C CA . ALA A 1 327 ? -18.008 14.581 20.456 1.00 64.94 327 ALA A CA 1
ATOM 2476 C C . ALA A 1 327 ? -17.034 14.321 21.618 1.00 64.94 327 ALA A C 1
ATOM 2478 O O . ALA A 1 327 ? -15.995 13.675 21.464 1.00 64.94 327 ALA A O 1
ATOM 2479 N N . LYS A 1 328 ? -17.398 14.781 22.821 1.00 68.38 328 LYS A N 1
ATOM 2480 C CA . LYS A 1 328 ? -16.631 14.522 24.048 1.00 68.38 328 LYS A CA 1
ATOM 2481 C C . LYS A 1 328 ? -17.199 13.318 24.807 1.00 68.38 328 LYS A C 1
ATOM 2483 O O . LYS A 1 328 ? -18.420 13.203 24.915 1.00 68.38 328 LYS A O 1
ATOM 2488 N N . PRO A 1 329 ? -16.346 12.452 25.382 1.00 68.19 329 PRO A N 1
ATOM 2489 C CA . PRO A 1 329 ? -16.800 11.354 26.231 1.00 68.19 329 PRO A CA 1
ATOM 2490 C C . PRO A 1 329 ? -17.585 11.861 27.440 1.00 68.19 329 PRO A C 1
ATOM 2492 O O . PRO A 1 329 ? -17.181 12.819 28.104 1.00 68.19 329 PRO A O 1
ATOM 2495 N N . THR A 1 330 ? -18.703 11.204 27.746 1.00 63.88 330 THR A N 1
ATOM 2496 C CA . THR A 1 330 ? -19.680 11.704 28.729 1.00 63.88 330 THR A CA 1
ATOM 2497 C C . THR A 1 330 ? -19.212 11.574 30.181 1.00 63.88 330 THR A C 1
ATOM 2499 O O . THR A 1 330 ? -19.789 12.201 31.064 1.00 63.88 330 THR A O 1
ATOM 2502 N N . ALA A 1 331 ? -18.142 10.811 30.431 1.00 59.06 331 ALA A N 1
ATOM 2503 C CA . ALA A 1 331 ? -17.545 10.604 31.753 1.00 59.06 331 ALA A CA 1
ATOM 2504 C C . ALA A 1 331 ? -16.080 11.088 31.857 1.00 59.06 331 ALA A C 1
ATOM 2506 O O . ALA A 1 331 ? -15.357 10.669 32.757 1.00 59.06 331 ALA A O 1
ATOM 2507 N N . GLY A 1 332 ? -15.615 11.951 30.939 1.00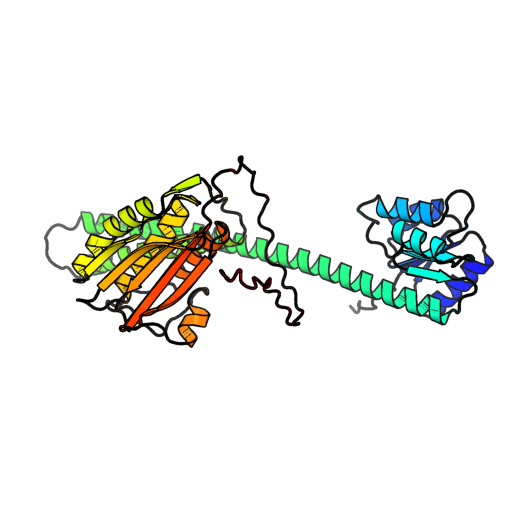 53.88 332 GLY A N 1
ATOM 2508 C CA . GLY A 1 332 ? -14.246 12.499 30.973 1.00 53.88 332 GLY A CA 1
ATOM 2509 C C . GLY A 1 332 ? -13.138 11.503 30.595 1.00 53.88 332 GLY A C 1
ATOM 2510 O O . GLY A 1 332 ? -11.958 11.769 30.820 1.00 53.88 332 GLY A O 1
ATOM 2511 N N . GLU A 1 333 ? -13.507 10.357 30.021 1.00 60.94 333 GLU A N 1
ATOM 2512 C CA . GLU A 1 333 ? -12.585 9.339 29.512 1.00 60.94 333 GLU A CA 1
ATOM 2513 C C . GLU A 1 333 ? -11.743 9.916 28.356 1.00 60.94 333 GLU A C 1
ATOM 2515 O O . GLU A 1 333 ? -12.253 10.662 27.522 1.00 60.94 333 GLU A O 1
ATOM 2520 N N . LYS A 1 334 ? -10.447 9.591 28.272 1.00 52.31 334 LYS A N 1
ATOM 2521 C CA . LYS A 1 334 ? -9.608 9.988 27.126 1.00 52.31 334 LYS A CA 1
ATOM 2522 C C . LYS A 1 334 ? -9.798 8.993 25.974 1.00 52.31 334 LYS A C 1
ATOM 2524 O O . LYS A 1 334 ? -9.799 7.784 26.192 1.00 52.31 334 LYS A O 1
ATOM 2529 N N . SER A 1 335 ? -9.933 9.497 24.745 1.00 59.94 335 SER A N 1
ATOM 2530 C CA . SER A 1 335 ? -9.916 8.687 23.517 1.00 59.94 335 SER A CA 1
ATOM 2531 C C . SER A 1 335 ? -8.585 8.879 22.794 1.00 59.94 335 SER A C 1
ATOM 2533 O O . SER A 1 335 ? -8.144 10.010 22.598 1.00 59.94 335 SER A O 1
ATOM 2535 N N . THR A 1 336 ? -7.938 7.781 22.407 1.00 62.22 336 THR A N 1
ATOM 2536 C CA . THR A 1 336 ? -6.636 7.789 21.718 1.00 62.22 336 THR A CA 1
ATOM 2537 C C . THR A 1 336 ? -6.757 8.093 20.222 1.00 62.22 336 THR A C 1
ATOM 2539 O O . THR A 1 336 ? -5.755 8.384 19.575 1.00 62.22 336 THR A O 1
ATOM 2542 N N . GLY A 1 337 ? -7.969 8.006 19.657 1.00 68.94 337 GLY A N 1
ATOM 2543 C CA . GLY A 1 337 ? -8.219 8.179 18.221 1.00 68.94 337 GLY A CA 1
ATOM 2544 C C . GLY A 1 337 ? -7.644 7.059 17.342 1.00 68.94 337 GLY A C 1
ATOM 2545 O O . GLY A 1 337 ? -7.549 7.225 16.132 1.00 68.94 337 GLY A O 1
ATOM 2546 N N . LEU A 1 338 ? -7.227 5.927 17.926 1.00 72.88 338 LEU A N 1
ATOM 2547 C CA . LEU A 1 338 ? -6.631 4.798 17.191 1.00 72.88 338 LEU A CA 1
ATOM 2548 C C . LEU A 1 338 ? -7.572 3.597 17.035 1.00 72.88 338 LEU A C 1
ATOM 2550 O O . LEU A 1 338 ? -7.405 2.810 16.108 1.00 72.88 338 LEU A O 1
ATOM 2554 N N . GLY A 1 339 ? -8.568 3.448 17.915 1.00 79.50 339 GLY A N 1
ATOM 2555 C CA . GLY A 1 339 ? -9.431 2.261 17.939 1.00 79.50 339 GLY A CA 1
ATOM 2556 C C . GLY A 1 339 ? -10.179 2.024 16.623 1.00 79.50 339 GLY A C 1
ATOM 2557 O O . GLY A 1 339 ? -10.208 0.903 16.125 1.00 79.50 339 GLY A O 1
ATOM 2558 N N . LEU A 1 340 ? -10.720 3.081 16.012 1.00 87.12 340 LEU A N 1
ATOM 2559 C CA . LEU A 1 340 ? -11.461 2.974 14.750 1.00 87.12 340 LEU A CA 1
ATOM 2560 C C . LEU A 1 340 ? -10.541 2.765 13.538 1.00 87.12 340 LEU A C 1
ATOM 2562 O O . LEU A 1 340 ? -10.904 2.018 12.631 1.00 87.12 340 LEU A O 1
ATOM 2566 N N . ALA A 1 341 ? -9.323 3.314 13.561 1.00 82.50 341 ALA A N 1
ATOM 2567 C CA . ALA A 1 341 ? -8.299 3.006 12.562 1.00 82.50 341 ALA A CA 1
ATOM 2568 C C . ALA A 1 341 ? -7.901 1.515 12.598 1.00 82.50 341 ALA A C 1
ATOM 2570 O O . ALA A 1 341 ? -7.747 0.889 11.552 1.00 82.50 341 ALA A O 1
ATOM 2571 N N . ILE A 1 342 ? -7.822 0.910 13.791 1.00 82.75 342 ILE A N 1
ATOM 2572 C CA . ILE A 1 342 ? -7.605 -0.540 13.940 1.00 82.75 342 ILE A CA 1
ATOM 2573 C C . ILE A 1 342 ? -8.797 -1.338 13.422 1.00 82.75 342 ILE A C 1
ATOM 2575 O O . ILE A 1 342 ? -8.594 -2.347 12.751 1.00 82.75 342 ILE A O 1
ATOM 2579 N N . CYS A 1 343 ? -10.032 -0.905 13.705 1.00 89.38 343 CYS A N 1
ATOM 2580 C CA . CYS A 1 343 ? -11.215 -1.579 13.172 1.00 89.38 343 CYS A CA 1
ATOM 2581 C C . CYS A 1 343 ? -11.174 -1.647 11.644 1.00 89.38 343 CYS A C 1
ATOM 2583 O O . CYS A 1 343 ? -11.434 -2.706 11.076 1.00 89.38 343 CYS A O 1
ATOM 2585 N N . ARG A 1 344 ? -10.791 -0.539 10.999 1.00 89.50 344 ARG A N 1
ATOM 2586 C CA . ARG A 1 344 ? -10.604 -0.472 9.550 1.00 89.50 344 ARG A CA 1
ATOM 2587 C C . ARG A 1 344 ? -9.524 -1.441 9.072 1.00 89.50 344 ARG A C 1
ATOM 2589 O O . ARG A 1 344 ? -9.820 -2.287 8.237 1.00 89.50 344 ARG A O 1
ATOM 2596 N N . ALA A 1 345 ? -8.323 -1.377 9.649 1.00 84.50 345 ALA A N 1
ATOM 2597 C CA . ALA A 1 345 ? -7.203 -2.230 9.248 1.00 84.50 345 ALA A CA 1
ATOM 2598 C C . ALA A 1 345 ? -7.504 -3.734 9.417 1.00 84.50 345 ALA A C 1
ATOM 2600 O O . ALA A 1 345 ? -7.170 -4.538 8.549 1.00 84.50 345 ALA A O 1
ATOM 2601 N N . LEU A 1 346 ? -8.165 -4.124 10.513 1.00 88.81 346 LEU A N 1
ATOM 2602 C CA . LEU A 1 346 ? -8.575 -5.510 10.751 1.00 88.81 346 LEU A CA 1
ATOM 2603 C C . LEU A 1 346 ? -9.653 -5.963 9.762 1.00 88.81 346 LEU A C 1
ATOM 2605 O O . LEU A 1 346 ? -9.541 -7.058 9.216 1.00 88.81 346 LEU A O 1
ATOM 2609 N N . ALA A 1 347 ? -10.688 -5.149 9.533 1.00 90.75 347 ALA A N 1
ATOM 2610 C CA . ALA A 1 347 ? -11.765 -5.492 8.609 1.00 90.75 347 ALA A CA 1
ATOM 2611 C C . ALA A 1 347 ? -11.245 -5.627 7.172 1.00 90.75 347 ALA A C 1
ATOM 2613 O O . ALA A 1 347 ? -11.485 -6.653 6.545 1.00 90.75 347 ALA A O 1
ATOM 2614 N N . GLU A 1 348 ? -10.472 -4.649 6.689 1.00 89.50 348 GLU A N 1
ATOM 2615 C CA . GLU A 1 348 ? -9.861 -4.674 5.354 1.00 89.50 348 GLU A CA 1
ATOM 2616 C C . GLU A 1 348 ? -8.897 -5.862 5.201 1.00 89.50 348 GLU A C 1
ATOM 2618 O O . GLU A 1 348 ? -8.934 -6.564 4.191 1.00 89.50 348 GLU A O 1
ATOM 2623 N N . GLY A 1 349 ? -8.099 -6.170 6.232 1.00 85.00 349 GLY A N 1
ATOM 2624 C CA . GLY A 1 349 ? -7.223 -7.347 6.242 1.00 85.00 349 GLY A CA 1
ATOM 2625 C C . GLY A 1 349 ? -7.972 -8.687 6.185 1.00 85.00 349 GLY A C 1
ATOM 2626 O O . GLY A 1 349 ? -7.419 -9.682 5.719 1.00 85.00 349 GLY A O 1
ATOM 2627 N N . MET A 1 350 ? -9.237 -8.723 6.615 1.00 89.25 350 MET A N 1
ATOM 2628 C CA . MET A 1 350 ? -10.134 -9.880 6.485 1.00 89.25 350 MET A CA 1
ATOM 2629 C C . MET A 1 350 ? -10.966 -9.849 5.187 1.00 89.25 350 MET A C 1
ATOM 2631 O O . MET A 1 350 ? -11.888 -10.647 5.039 1.00 89.25 350 MET A O 1
ATOM 2635 N N . GLY A 1 351 ? -10.661 -8.945 4.246 1.00 88.19 351 GLY A N 1
ATOM 2636 C CA . GLY A 1 351 ? -11.407 -8.772 2.992 1.00 88.19 351 GLY A CA 1
ATOM 2637 C C . GLY A 1 351 ? -12.761 -8.073 3.162 1.00 88.19 351 GLY A C 1
ATOM 2638 O O . GLY A 1 351 ? -13.606 -8.140 2.275 1.00 88.19 351 GLY A O 1
ATOM 2639 N N . GLY A 1 352 ? -12.982 -7.448 4.315 1.00 92.25 352 GLY A N 1
ATOM 2640 C CA . GLY A 1 352 ? -14.202 -6.752 4.692 1.00 92.25 352 GLY A CA 1
ATOM 2641 C C . GLY A 1 352 ? -14.104 -5.231 4.595 1.00 92.25 352 GLY A C 1
ATOM 2642 O O . GLY A 1 352 ? -13.157 -4.671 4.045 1.00 92.25 352 GLY A O 1
ATOM 2643 N N . ARG A 1 353 ? -15.094 -4.544 5.172 1.00 94.31 353 ARG A N 1
ATOM 2644 C CA . ARG A 1 353 ? -15.141 -3.073 5.248 1.00 94.31 353 ARG A CA 1
ATOM 2645 C C . ARG A 1 353 ? -15.723 -2.575 6.564 1.00 94.31 353 ARG A C 1
ATOM 2647 O O . ARG A 1 353 ? -16.409 -3.319 7.262 1.00 94.31 353 ARG A O 1
ATOM 2654 N N . VAL A 1 354 ? -15.497 -1.295 6.858 1.00 95.06 354 VAL A N 1
ATOM 2655 C CA . VAL A 1 354 ? -16.136 -0.549 7.954 1.00 95.06 354 VAL A CA 1
ATOM 2656 C C . VAL A 1 354 ? -16.873 0.674 7.419 1.00 95.06 354 VAL A C 1
ATOM 2658 O O . VAL A 1 354 ? -16.511 1.208 6.373 1.00 95.06 354 VAL A O 1
ATOM 2661 N N . TRP A 1 355 ? -17.903 1.123 8.129 1.00 95.12 355 TRP A N 1
ATOM 2662 C CA . TRP A 1 355 ? -18.630 2.353 7.810 1.00 95.12 355 TRP A CA 1
ATOM 2663 C C . TRP A 1 355 ? -19.264 2.956 9.063 1.00 95.12 355 TRP A C 1
ATOM 2665 O O . TRP A 1 355 ? -19.339 2.317 10.115 1.00 95.12 355 TRP A O 1
ATOM 2675 N N . CYS A 1 356 ? -19.727 4.196 8.952 1.00 95.31 356 CYS A N 1
ATOM 2676 C CA . CYS A 1 356 ? -20.434 4.891 10.018 1.00 95.31 356 CYS A CA 1
ATOM 2677 C C . CYS A 1 356 ? -21.541 5.788 9.462 1.00 95.31 356 CYS A C 1
ATOM 2679 O O . CYS A 1 356 ? -21.574 6.082 8.268 1.00 95.31 356 CYS A O 1
ATOM 2681 N N . GLY A 1 357 ? -22.418 6.257 10.340 1.00 93.81 357 GLY A N 1
ATOM 2682 C CA . GLY A 1 357 ? -23.423 7.262 10.019 1.00 93.81 357 GLY A CA 1
ATOM 2683 C C . GLY A 1 357 ? -24.193 7.705 11.257 1.00 93.81 357 GLY A C 1
ATOM 2684 O O . GLY A 1 357 ? -23.892 7.279 12.370 1.00 93.81 357 GLY A O 1
ATOM 2685 N N . ASN A 1 358 ? -25.197 8.556 11.055 1.00 94.75 358 ASN A N 1
ATOM 2686 C CA . ASN A 1 358 ? -26.104 8.986 12.118 1.00 94.75 358 ASN A CA 1
ATOM 2687 C C . ASN A 1 358 ? -27.417 8.209 12.065 1.00 94.75 358 ASN A C 1
ATOM 2689 O O . ASN A 1 358 ? -27.945 7.942 10.983 1.00 94.75 358 ASN A O 1
ATOM 2693 N N . ASN A 1 359 ? -27.965 7.874 13.232 1.00 91.00 359 ASN A N 1
ATOM 2694 C CA . ASN A 1 359 ? -29.286 7.259 13.305 1.00 91.00 359 ASN A CA 1
ATOM 2695 C C . ASN A 1 359 ? -30.371 8.311 13.004 1.00 91.00 359 ASN A C 1
ATOM 2697 O O . ASN A 1 359 ? -30.249 9.450 13.463 1.00 91.00 359 ASN A O 1
ATOM 2701 N N . PRO A 1 360 ? -31.475 7.940 12.328 1.00 83.38 360 PRO A N 1
ATOM 2702 C CA . PRO A 1 360 ? -32.599 8.851 12.082 1.00 83.38 360 PRO A CA 1
ATOM 2703 C C . PRO A 1 360 ? -33.225 9.424 13.361 1.00 83.38 360 PRO A C 1
ATOM 2705 O O . PRO A 1 360 ? -33.709 10.550 13.366 1.00 83.38 360 PRO A O 1
ATOM 2708 N N . GLU A 1 361 ? -33.201 8.649 14.448 1.00 83.31 361 GLU A N 1
ATOM 2709 C CA . GLU A 1 361 ? -33.756 9.019 15.758 1.00 83.31 361 GLU A CA 1
ATOM 2710 C C . GLU A 1 361 ? -32.748 9.775 16.653 1.00 83.31 361 GLU A C 1
ATOM 2712 O O . GLU A 1 361 ? -33.070 10.115 17.790 1.00 83.31 361 GLU A O 1
ATOM 2717 N N . GLY A 1 362 ? -31.537 10.049 16.149 1.00 84.19 362 GLY A N 1
ATOM 2718 C CA . GLY A 1 362 ? -30.432 10.656 16.898 1.00 84.19 362 GLY A CA 1
ATOM 2719 C C . GLY A 1 362 ? -29.374 9.648 17.371 1.00 84.19 362 GLY A C 1
ATOM 2720 O O . GLY A 1 362 ? -29.660 8.473 17.609 1.00 84.19 362 GLY A O 1
ATOM 2721 N N . GLY A 1 363 ? -28.128 10.116 17.493 1.00 91.38 363 GLY A N 1
ATOM 2722 C CA . GLY A 1 363 ? -26.949 9.292 17.783 1.00 91.38 363 GLY A CA 1
ATOM 2723 C C . GLY A 1 363 ? -26.246 8.753 16.538 1.00 91.38 363 GLY A C 1
ATOM 2724 O O . GLY A 1 363 ? -26.560 9.162 15.418 1.00 91.38 363 GLY A O 1
ATOM 2725 N N . ALA A 1 364 ? -25.269 7.867 16.727 1.00 94.62 364 ALA A N 1
ATOM 2726 C CA . ALA A 1 364 ? -24.435 7.337 15.650 1.00 94.62 364 ALA A CA 1
ATOM 2727 C C . ALA A 1 364 ? -24.575 5.818 15.493 1.00 94.62 364 ALA A C 1
ATOM 2729 O O . ALA A 1 364 ? -25.098 5.109 16.356 1.00 94.62 364 ALA A O 1
ATOM 2730 N N . PHE A 1 365 ? -24.106 5.303 14.364 1.00 95.75 365 PHE A N 1
ATOM 2731 C CA . PHE A 1 365 ? -23.845 3.886 14.191 1.00 95.75 365 PHE A CA 1
ATOM 2732 C C . PHE A 1 365 ? -22.496 3.664 13.521 1.00 95.75 365 PHE A C 1
ATOM 2734 O O . PHE A 1 365 ? -22.064 4.443 12.672 1.00 95.75 365 PHE A O 1
ATOM 2741 N N . PHE A 1 366 ? -21.860 2.557 13.885 1.00 96.81 366 PHE A N 1
ATOM 2742 C CA . PHE A 1 366 ? -20.622 2.065 13.301 1.00 96.81 366 PHE A CA 1
ATOM 2743 C C . PHE A 1 366 ? -20.804 0.600 12.933 1.00 96.81 366 PHE A C 1
ATOM 2745 O O . PHE A 1 366 ? -21.263 -0.197 13.752 1.00 96.81 366 PHE A O 1
ATOM 2752 N N . GLY A 1 367 ? -20.454 0.243 11.705 1.00 95.31 367 GLY A N 1
ATOM 2753 C CA . GLY A 1 367 ? -20.606 -1.105 11.182 1.00 95.31 367 GLY A CA 1
ATOM 2754 C C . GLY A 1 367 ? -19.307 -1.671 10.641 1.00 95.31 367 GLY A C 1
ATOM 2755 O O . GLY A 1 367 ? -18.430 -0.929 10.197 1.00 95.31 367 GLY A O 1
ATOM 2756 N N . PHE A 1 368 ? -19.207 -2.996 10.662 1.00 96.50 368 PHE A N 1
ATOM 2757 C CA . PHE A 1 368 ? -18.248 -3.738 9.855 1.00 96.50 368 PHE A CA 1
ATOM 2758 C C . PHE A 1 368 ? -18.934 -4.910 9.151 1.00 96.50 368 PHE A C 1
ATOM 2760 O O . PHE A 1 368 ? -19.950 -5.420 9.625 1.00 96.50 368 PHE A O 1
ATOM 2767 N N . ALA A 1 369 ? -18.377 -5.317 8.014 1.00 94.75 369 ALA A N 1
ATOM 2768 C CA . ALA A 1 369 ? -18.870 -6.410 7.185 1.00 94.75 369 ALA A CA 1
ATOM 2769 C C . ALA A 1 369 ? -17.701 -7.287 6.756 1.00 94.75 369 ALA A C 1
ATOM 2771 O O . ALA A 1 369 ? -16.649 -6.754 6.403 1.00 94.75 369 ALA A O 1
ATOM 2772 N N . ILE A 1 370 ? -17.889 -8.606 6.776 1.00 94.00 370 ILE A N 1
ATOM 2773 C CA . ILE A 1 370 ? -16.921 -9.587 6.273 1.00 94.00 370 ILE A CA 1
ATOM 2774 C C . ILE A 1 370 ? -17.642 -10.504 5.271 1.00 94.00 370 ILE A C 1
ATOM 2776 O O . ILE A 1 370 ? -18.745 -10.967 5.580 1.00 94.00 370 ILE A O 1
ATOM 2780 N N . PRO A 1 371 ? -17.054 -10.788 4.093 1.00 90.25 371 PRO A N 1
ATOM 2781 C CA . PRO A 1 371 ? -17.650 -11.690 3.115 1.00 90.25 371 PRO A CA 1
ATOM 2782 C C . PRO A 1 371 ? -17.880 -13.096 3.675 1.00 90.25 371 PRO A C 1
ATOM 2784 O O . PRO A 1 371 ? -16.997 -13.697 4.297 1.00 90.25 371 PRO A O 1
ATOM 2787 N N . VAL A 1 372 ? -19.064 -13.639 3.409 1.00 84.19 372 VAL A N 1
ATOM 2788 C CA . VAL A 1 372 ? -19.394 -15.038 3.675 1.00 84.19 372 VAL A CA 1
ATOM 2789 C C . VAL A 1 372 ? -18.782 -15.878 2.548 1.00 84.19 372 VAL A C 1
ATOM 2791 O O . VAL A 1 372 ? -19.014 -15.580 1.371 1.00 84.19 372 VAL A O 1
ATOM 2794 N N . PRO A 1 373 ? -17.968 -16.905 2.857 1.00 72.25 373 PRO A N 1
ATOM 2795 C CA . PRO A 1 373 ? -17.402 -17.762 1.826 1.00 72.25 373 PRO A CA 1
ATOM 2796 C C . PRO A 1 373 ? -18.526 -18.438 1.020 1.00 72.25 373 PRO A C 1
ATOM 2798 O O . PRO A 1 373 ? -19.540 -18.841 1.596 1.00 72.25 373 PRO A O 1
ATOM 2801 N N . PRO A 1 374 ? -18.383 -18.579 -0.311 1.00 64.31 374 PRO A N 1
ATOM 2802 C CA . PRO A 1 374 ? -19.327 -19.364 -1.092 1.00 64.31 374 PRO A CA 1
ATOM 2803 C C . PRO A 1 374 ? -19.353 -20.802 -0.559 1.00 64.31 374 PRO A C 1
ATOM 2805 O O . PRO A 1 374 ? -18.312 -21.351 -0.210 1.00 64.31 374 PRO A O 1
ATOM 2808 N N . CYS A 1 375 ? -20.547 -21.399 -0.520 1.00 52.06 375 CYS A N 1
ATOM 2809 C CA . CYS A 1 375 ? -20.804 -22.722 0.064 1.00 52.06 375 CYS A CA 1
ATOM 2810 C C . CYS A 1 375 ? -19.940 -23.857 -0.543 1.00 52.06 375 CYS A C 1
ATOM 2812 O O . CYS A 1 375 ? -19.793 -24.895 0.086 1.00 52.06 375 CYS A O 1
ATOM 2814 N N . ASP A 1 376 ? -19.300 -23.624 -1.699 1.00 44.75 376 ASP A N 1
ATOM 2815 C CA . ASP A 1 376 ? -18.441 -24.573 -2.416 1.00 44.75 376 ASP A CA 1
ATOM 2816 C C . ASP A 1 376 ? -17.108 -23.935 -2.866 1.00 44.75 376 ASP A C 1
ATOM 2818 O O . ASP A 1 376 ? -16.917 -23.631 -4.046 1.00 44.75 376 ASP A O 1
ATOM 2822 N N . ALA A 1 377 ? -16.151 -23.726 -1.960 1.00 37.25 377 ALA A N 1
ATOM 2823 C CA . ALA A 1 377 ? -14.773 -23.426 -2.362 1.00 37.25 377 ALA A CA 1
ATOM 2824 C C . ALA A 1 377 ? -13.767 -24.306 -1.599 1.00 37.25 377 ALA A C 1
ATOM 2826 O O . ALA A 1 377 ? -13.714 -24.228 -0.370 1.00 37.25 377 ALA A O 1
ATOM 2827 N N . PRO A 1 378 ? -12.950 -25.129 -2.290 1.00 38.78 378 PRO A N 1
ATOM 2828 C CA . PRO A 1 378 ? -11.834 -25.816 -1.652 1.00 38.78 378 PRO A CA 1
ATOM 2829 C C . PRO A 1 378 ? -10.815 -24.786 -1.150 1.00 38.78 378 PRO A C 1
ATOM 2831 O O . PRO A 1 378 ? -10.695 -23.701 -1.719 1.00 38.78 378 PRO A O 1
ATOM 2834 N N . GLU A 1 379 ? -10.098 -25.127 -0.075 1.00 40.09 379 GLU A N 1
ATOM 2835 C CA . GLU A 1 379 ? -9.111 -24.275 0.599 1.00 40.09 379 GLU A CA 1
ATOM 2836 C C . GLU A 1 379 ? -8.112 -23.644 -0.386 1.00 40.09 379 GLU A C 1
ATOM 2838 O O . GLU A 1 379 ? -7.082 -24.222 -0.728 1.00 40.09 379 GLU A O 1
ATOM 2843 N N . ALA A 1 380 ? -8.395 -22.420 -0.829 1.00 38.34 380 ALA A N 1
ATOM 2844 C CA . ALA A 1 380 ? -7.436 -21.613 -1.558 1.00 38.34 380 ALA A CA 1
ATOM 2845 C C . ALA A 1 380 ? -6.507 -20.939 -0.543 1.00 38.34 380 ALA A C 1
ATOM 2847 O O . ALA A 1 380 ? -6.916 -20.091 0.254 1.00 38.34 380 ALA A O 1
ATOM 2848 N N . SER A 1 381 ? -5.235 -21.330 -0.568 1.00 36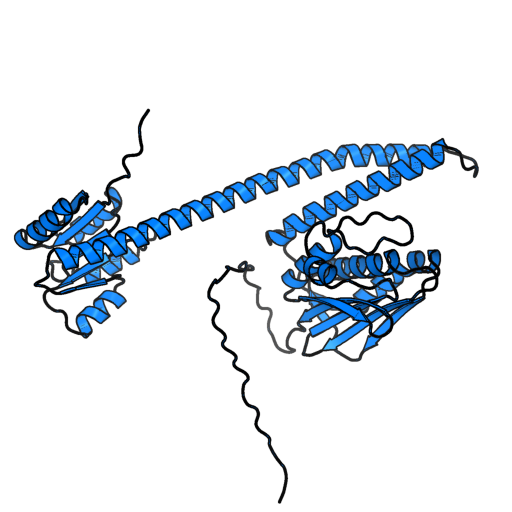.81 381 SER A N 1
ATOM 2849 C CA . SER A 1 381 ? -4.145 -20.605 0.077 1.00 36.81 381 SER A CA 1
ATOM 2850 C C . SER A 1 381 ? -4.125 -19.161 -0.435 1.00 36.81 381 SER A C 1
ATOM 2852 O O . SER A 1 381 ? -3.851 -18.921 -1.611 1.00 36.81 381 SER A O 1
ATOM 2854 N N . VAL A 1 382 ? -4.440 -18.207 0.438 1.00 41.59 382 VAL A N 1
ATOM 2855 C CA . VAL A 1 382 ? -4.519 -16.782 0.097 1.00 41.59 382 VAL A CA 1
ATOM 2856 C C . VAL A 1 382 ? -3.114 -16.244 -0.196 1.00 41.59 382 VAL A C 1
ATOM 2858 O O . VAL A 1 382 ? -2.210 -16.351 0.635 1.00 41.59 382 VAL A O 1
ATOM 2861 N N . SER A 1 383 ? -2.933 -15.684 -1.395 1.00 35.78 383 SER A N 1
ATOM 2862 C CA . SER A 1 383 ? -1.738 -14.945 -1.817 1.00 35.78 383 SER A CA 1
ATOM 2863 C C . SER A 1 383 ? -1.531 -13.672 -0.979 1.00 35.78 383 SER A C 1
ATOM 2865 O O . SER A 1 383 ? -2.500 -13.113 -0.466 1.00 35.78 383 SER A O 1
ATOM 2867 N N . PRO A 1 384 ? -0.284 -13.190 -0.824 1.00 31.25 384 PRO A N 1
ATOM 2868 C CA . PRO A 1 384 ? 0.005 -11.992 -0.042 1.00 31.25 384 PRO A CA 1
ATOM 2869 C C . PRO A 1 384 ? -0.719 -10.760 -0.600 1.00 31.25 384 PRO A C 1
ATOM 2871 O O . PRO A 1 384 ? -0.734 -10.519 -1.805 1.00 31.25 384 PRO A O 1
ATOM 2874 N N . PHE A 1 385 ? -1.304 -9.994 0.320 1.00 36.69 385 PHE A N 1
ATOM 2875 C CA . PHE A 1 385 ? -1.967 -8.711 0.109 1.00 36.69 385 PHE A CA 1
ATOM 2876 C C . PHE A 1 385 ? -1.043 -7.754 -0.667 1.00 36.69 385 PHE A C 1
ATOM 2878 O O . PHE A 1 385 ? -0.001 -7.340 -0.156 1.00 36.69 385 PHE A O 1
ATOM 2885 N N . VAL A 1 386 ? -1.402 -7.425 -1.911 1.00 33.72 386 VAL A N 1
ATOM 2886 C CA . VAL A 1 386 ? -0.748 -6.366 -2.691 1.00 33.72 386 VAL A CA 1
ATOM 2887 C C . VAL A 1 386 ? -1.422 -5.057 -2.300 1.00 33.72 386 VAL A C 1
ATOM 2889 O O . VAL A 1 386 ? -2.609 -4.864 -2.557 1.00 33.72 386 VAL A O 1
ATOM 2892 N N . GLY A 1 387 ? -0.675 -4.189 -1.618 1.00 30.33 387 GLY A N 1
ATOM 2893 C CA . GLY A 1 387 ? -1.140 -2.862 -1.232 1.00 30.33 387 GLY A CA 1
ATOM 2894 C C . GLY A 1 387 ? -1.573 -2.040 -2.446 1.00 30.33 387 GLY A C 1
ATOM 2895 O O . GLY A 1 387 ? -0.955 -2.111 -3.508 1.00 30.33 387 GLY A O 1
ATOM 2896 N N . LEU A 1 388 ? -2.644 -1.270 -2.259 1.00 31.30 388 LEU A N 1
ATOM 2897 C CA . LEU A 1 388 ? -3.200 -0.323 -3.220 1.00 31.30 388 LEU A CA 1
ATOM 2898 C C . LEU A 1 388 ? -2.103 0.583 -3.801 1.00 31.30 388 LEU A C 1
ATOM 2900 O O . LEU A 1 388 ? -1.600 1.486 -3.132 1.00 31.30 388 LEU A O 1
ATOM 2904 N N . GLY A 1 389 ? -1.762 0.336 -5.066 1.00 27.53 389 GLY A N 1
ATOM 2905 C CA . GLY A 1 389 ? -1.145 1.323 -5.937 1.00 27.53 389 GLY A CA 1
ATOM 2906 C C . GLY A 1 389 ? -2.177 2.395 -6.269 1.00 27.53 389 GLY A C 1
ATOM 2907 O O . GLY A 1 389 ? -3.314 2.097 -6.630 1.00 27.53 389 GLY A O 1
ATOM 2908 N N . VAL A 1 390 ? -1.788 3.649 -6.079 1.00 32.09 390 VAL A N 1
ATOM 2909 C CA . VAL A 1 390 ? -2.580 4.821 -6.437 1.00 32.09 390 VAL A CA 1
ATOM 2910 C C . VAL A 1 390 ? -2.547 4.959 -7.957 1.00 32.09 390 VAL A C 1
ATOM 2912 O O . VAL A 1 390 ? -1.576 5.482 -8.497 1.00 32.09 390 VAL A O 1
ATOM 2915 N N . ASP A 1 391 ? -3.602 4.524 -8.643 1.00 30.30 391 ASP A N 1
ATOM 2916 C CA . ASP A 1 391 ? -3.811 4.887 -10.044 1.00 30.30 391 ASP A CA 1
ATOM 2917 C C . ASP A 1 391 ? -4.547 6.225 -10.115 1.00 30.30 391 ASP A C 1
ATOM 2919 O O . ASP A 1 391 ? -5.767 6.339 -9.980 1.00 30.30 391 ASP A O 1
ATOM 2923 N N . GLY A 1 392 ? -3.755 7.274 -10.328 1.00 36.12 392 GLY A N 1
ATOM 2924 C CA . GLY A 1 392 ? -4.230 8.565 -10.788 1.00 36.12 392 GLY A CA 1
ATOM 2925 C C . GLY A 1 392 ? -4.622 8.488 -12.259 1.00 36.12 392 GLY A C 1
ATOM 2926 O O . GLY A 1 392 ? -3.800 8.712 -13.138 1.00 36.12 392 GLY A O 1
ATOM 2927 N N . SER A 1 393 ? -5.897 8.235 -12.536 1.00 31.61 393 SER A N 1
ATOM 2928 C CA . SER A 1 393 ? -6.549 8.786 -13.724 1.00 31.61 393 SER A CA 1
ATOM 2929 C C . SER A 1 393 ? -8.044 8.928 -13.456 1.00 31.61 393 SER A C 1
ATOM 2931 O O . SER A 1 393 ? -8.806 7.968 -13.420 1.00 31.61 393 SER A O 1
ATOM 2933 N N . GLY A 1 394 ? -8.476 10.165 -13.216 1.00 37.97 394 GLY A N 1
ATOM 2934 C CA . GLY A 1 394 ? -9.892 10.483 -13.214 1.00 37.97 394 GLY A CA 1
ATOM 2935 C C . GLY A 1 394 ? -10.419 10.341 -14.631 1.00 37.97 394 GLY A C 1
ATOM 2936 O O . GLY A 1 394 ? -10.092 11.186 -15.447 1.00 37.97 394 GLY A O 1
ATOM 2937 N N . HIS A 1 395 ? -11.203 9.300 -14.906 1.00 29.66 395 HIS A N 1
ATOM 2938 C CA . HIS A 1 395 ? -12.212 9.244 -15.965 1.00 29.66 395 HIS A CA 1
ATOM 2939 C C . HIS A 1 395 ? -13.361 8.349 -15.479 1.00 29.66 395 HIS A C 1
ATOM 2941 O O . HIS A 1 395 ? -13.160 7.217 -15.045 1.00 29.66 395 HIS A O 1
ATOM 2947 N N . SER A 1 396 ? -14.580 8.884 -15.528 1.00 33.00 396 SER A N 1
ATOM 2948 C CA . SER A 1 396 ? -15.818 8.185 -15.196 1.00 33.00 396 SER A CA 1
ATOM 2949 C C . SER A 1 396 ? -16.084 7.042 -16.175 1.00 33.00 396 SER A C 1
ATOM 2951 O O . SER A 1 396 ? -16.286 7.310 -17.358 1.00 33.00 396 SER A O 1
ATOM 2953 N N . VAL A 1 397 ? -16.193 5.801 -15.696 1.00 29.86 397 VAL A N 1
ATOM 2954 C CA . VAL A 1 397 ? -16.866 4.730 -16.444 1.00 29.86 397 VAL A CA 1
ATOM 2955 C C . VAL A 1 397 ? -17.623 3.821 -15.472 1.00 29.86 397 VAL A C 1
ATOM 2957 O O . VAL A 1 397 ? -17.038 3.052 -14.717 1.00 29.86 397 VAL A O 1
ATOM 2960 N N . SER A 1 398 ? -18.952 3.933 -15.503 1.00 29.19 398 SER A N 1
ATOM 2961 C CA . SER A 1 398 ? -19.882 2.890 -15.058 1.00 29.19 398 SER A CA 1
ATOM 2962 C C . SER A 1 398 ? -19.758 1.670 -15.976 1.00 29.19 398 SER A C 1
ATOM 2964 O O . SER A 1 398 ? -19.584 1.842 -17.184 1.00 29.19 398 SER A O 1
ATOM 2966 N N . PRO A 1 399 ? -19.965 0.453 -15.449 1.00 31.11 399 PRO A N 1
ATOM 2967 C CA . PRO A 1 399 ? -20.939 -0.391 -16.129 1.00 31.11 399 PRO A CA 1
ATOM 2968 C C . PRO A 1 399 ? -21.854 -1.117 -15.136 1.00 31.11 399 PRO A C 1
ATOM 2970 O O . PRO A 1 399 ? -21.507 -2.143 -14.556 1.00 31.11 399 PRO A O 1
ATOM 2973 N N . PHE A 1 400 ? -23.073 -0.593 -14.996 1.00 28.47 400 PHE A N 1
ATOM 2974 C CA . PHE A 1 400 ? -24.249 -1.412 -14.708 1.00 28.47 400 PHE A CA 1
ATOM 2975 C C . PHE A 1 400 ? -24.437 -2.439 -15.842 1.00 28.47 400 PHE A C 1
ATOM 2977 O O . PHE A 1 400 ? -24.478 -2.036 -17.007 1.00 28.47 400 PHE A O 1
ATOM 2984 N N . PRO A 1 401 ? -24.651 -3.733 -15.560 1.00 33.41 401 PRO A N 1
ATOM 2985 C CA . PRO A 1 401 ? -25.304 -4.613 -16.511 1.00 33.41 401 PRO A CA 1
ATOM 2986 C C . PRO A 1 401 ? -26.819 -4.374 -16.468 1.00 33.41 401 PRO A C 1
ATOM 2988 O O . PRO A 1 401 ? -27.476 -4.544 -15.441 1.00 33.41 401 PRO A O 1
ATOM 2991 N N . HIS A 1 402 ? -27.374 -3.981 -17.613 1.00 29.17 402 HIS A N 1
ATOM 2992 C CA . HIS A 1 402 ? -28.807 -3.951 -17.878 1.00 29.17 402 HIS A CA 1
ATOM 2993 C C . HIS A 1 402 ? -29.450 -5.323 -17.607 1.00 29.17 402 HIS A C 1
ATOM 2995 O O . HIS A 1 402 ? -29.221 -6.278 -18.344 1.00 29.17 402 HIS A O 1
ATOM 3001 N N . LEU A 1 403 ? -30.327 -5.397 -16.605 1.00 28.38 403 LEU A N 1
ATOM 3002 C CA . LEU A 1 403 ? -31.325 -6.457 -16.448 1.00 28.38 403 LEU A CA 1
ATOM 3003 C C . LEU A 1 403 ? -32.699 -5.857 -16.773 1.00 28.38 403 LEU A C 1
ATOM 3005 O O . LEU A 1 403 ? -33.433 -5.391 -15.904 1.00 28.38 403 LEU A O 1
ATOM 3009 N N . LEU A 1 404 ? -33.030 -5.820 -18.066 1.00 30.91 404 LEU A N 1
ATOM 3010 C CA . LEU A 1 404 ? -34.381 -5.519 -18.533 1.00 30.91 404 LEU A CA 1
ATOM 3011 C C . LEU A 1 404 ? -35.248 -6.780 -18.430 1.00 30.91 404 LEU A C 1
ATOM 3013 O O . LEU A 1 404 ? -35.161 -7.692 -19.243 1.00 30.91 404 LEU A O 1
ATOM 3017 N N . ALA A 1 405 ? -36.071 -6.785 -17.384 1.00 31.58 405 ALA A N 1
ATOM 3018 C CA . ALA A 1 405 ? -37.472 -7.200 -17.351 1.00 31.58 405 ALA A CA 1
ATOM 3019 C C . ALA A 1 405 ? -37.920 -8.389 -18.233 1.00 31.58 405 ALA A C 1
ATOM 3021 O O . ALA A 1 405 ? -38.356 -8.220 -19.370 1.00 31.58 405 ALA A O 1
ATOM 3022 N N . HIS A 1 406 ? -38.052 -9.560 -17.604 1.00 30.55 406 HIS A N 1
ATOM 3023 C CA . HIS A 1 406 ? -39.167 -10.457 -17.904 1.00 30.55 406 HIS A CA 1
ATOM 3024 C C . HIS A 1 406 ? -40.468 -9.812 -17.401 1.00 30.55 406 HIS A C 1
ATOM 3026 O O . HIS A 1 406 ? -40.704 -9.733 -16.196 1.00 30.55 406 HIS A O 1
ATOM 3032 N N . ARG A 1 407 ? -41.329 -9.363 -18.322 1.00 33.38 407 ARG A N 1
ATOM 3033 C CA . ARG A 1 407 ? -42.760 -9.178 -18.047 1.00 33.38 407 ARG A CA 1
ATOM 3034 C C . ARG A 1 407 ? -43.531 -10.404 -18.518 1.00 33.38 407 ARG A C 1
ATOM 3036 O O . ARG A 1 407 ? -43.364 -10.896 -19.628 1.00 33.38 407 ARG A O 1
ATOM 3043 N N . THR A 1 408 ? -44.374 -10.871 -17.618 1.00 31.94 408 THR A N 1
ATOM 3044 C CA . THR A 1 408 ? -45.416 -11.875 -17.767 1.00 31.94 408 THR A CA 1
ATOM 3045 C C . THR A 1 408 ? -46.570 -11.397 -18.662 1.00 31.94 408 THR A C 1
ATOM 3047 O O . THR A 1 408 ? -46.972 -10.243 -18.574 1.00 31.94 408 THR A O 1
ATOM 3050 N N . ARG A 1 409 ? -47.135 -12.364 -19.409 1.00 35.69 409 ARG A N 1
ATOM 3051 C CA . ARG A 1 409 ? -48.531 -12.510 -19.893 1.00 35.69 409 ARG A CA 1
ATOM 3052 C C . ARG A 1 409 ? -49.117 -11.410 -20.797 1.00 35.69 409 ARG A C 1
ATOM 3054 O O . ARG A 1 409 ? -49.473 -10.345 -20.313 1.00 35.69 409 ARG A O 1
ATOM 3061 N N . THR A 1 410 ? -49.385 -11.748 -22.060 1.00 43.34 410 THR A N 1
ATOM 3062 C CA . THR A 1 410 ? -50.610 -12.438 -22.540 1.00 43.34 410 THR A CA 1
ATOM 3063 C C . THR A 1 410 ? -50.358 -13.039 -23.909 1.00 43.34 410 THR A C 1
ATOM 3065 O O . THR A 1 410 ? -49.597 -12.399 -24.666 1.00 43.34 410 THR A O 1
#

Solvent-accessible surface area (backbone atoms only — not comparable to full-atom values): 22942 Å² total; per-residue (Å²): 134,95,83,77,77,76,79,68,55,34,34,37,41,32,31,62,49,66,68,61,41,50,53,53,46,53,45,37,46,75,71,64,35,40,74,46,80,27,62,37,45,69,54,39,64,59,43,48,76,76,68,59,48,45,29,34,42,31,34,36,90,36,82,97,38,35,34,53,55,42,33,41,57,38,53,73,33,88,92,44,42,78,56,42,29,33,37,31,30,76,66,69,50,75,66,53,51,52,50,37,47,76,30,62,32,76,45,78,45,48,53,90,69,53,59,68,58,55,47,52,54,50,50,56,45,35,51,54,46,48,55,50,52,54,50,54,52,49,51,54,49,51,54,48,52,51,52,52,53,50,52,50,56,53,50,54,46,55,65,50,46,54,60,39,52,51,54,34,54,53,30,53,51,54,58,70,70,59,80,72,97,67,92,43,74,68,56,55,51,34,54,49,52,33,53,53,32,55,48,50,51,52,51,46,52,52,53,51,50,46,58,31,49,78,66,61,68,54,74,72,63,65,35,88,29,50,50,59,64,46,49,52,56,42,50,62,70,40,44,68,62,31,55,77,44,50,33,49,76,44,82,44,79,52,84,66,72,42,53,22,59,28,29,62,69,52,55,45,50,37,47,49,42,52,51,52,49,40,61,42,41,26,48,73,70,27,43,37,37,40,36,38,38,51,56,98,62,20,30,30,43,36,40,33,21,48,24,89,40,70,53,75,71,35,66,78,36,57,60,35,76,57,38,80,60,90,71,68,42,67,80,75,60,88,79,77,27,43,62,47,24,42,37,40,54,50,27,46,74,44,70,25,42,64,52,74,51,64,41,97,89,48,7,26,33,42,35,40,34,33,50,36,68,68,98,82,66,78,93,71,83,80,73,81,86,78,76,86,75,85,80,91,69,96,72,93,76,86,80,82,82,87,80,82,74,90,78,82,87,132

Nearest PDB structures (foldseek):
  4q20-assembly1_B  TM=7.869E-01  e=1.663E-17  Caulobacter vibrioides CB15
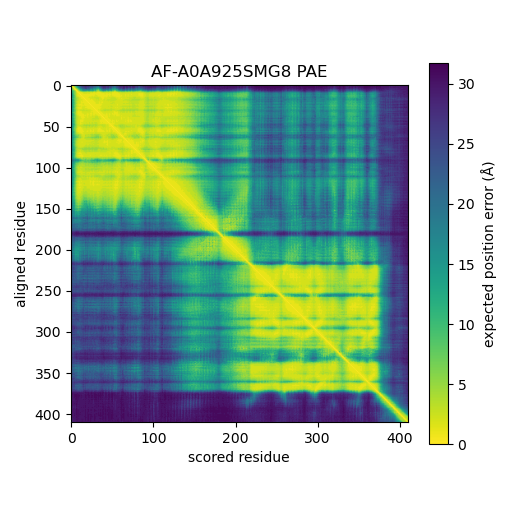  4q20-assembly1_A  TM=7.184E-01  e=2.474E-17  Caulobacter vibrioides CB15
  7zp0-assembly1_A  TM=7.862E-01  e=7.603E-15  Escherichia coli 'BL21-Gold(DE3)pLysS AG'
  9eut-assembly1_B  TM=6.592E-01  e=3.175E-16  Pseudomonas aeruginosa
  2v0n-assembly1_B  TM=9.095E-01  e=1.068E-09  Caulobacter vibrioides CB15

pLDDT: mean 80.45, std 18.88, range [27.53, 98.31]

Mean predicted aligned error: 15.26 Å

Secondary structure (DSSP, 8-state):
----PPPPPEEEEE-SSHHHHHHHHHHHHHTT-EEEEESSHHHHHHHHHHH--SEEEEES--SSS-HHHHHHHHHTSTTTTT--EEEEES---HHHHHHHHHTT-SEEEESS--HHHHHHHHHHHHHHHHHHHHHHHHHHHHHHHHHHHHHHHHHHHHHHHHHHHHHHHHHHHHHHH--SS---HHHHHHHHHHHHHHHHHHHHHHHHHHHHHHTT-S----EEEEHHHHHHHHHHHHHHHHHHTT-EEEEEE-SS--EEEE-HHHHHHHHHHHHHHHHHHSPTT-EEEEEEEEETTEEEEEEEE-SS---HHHHHHTTSTT---SPPPTT-----S-HHHHHHHHHHHTT-EEEEEE-TTSSEEEEEEEEPPPSS-----PPP--------------------------

Foldseek 3Di:
DDDPPPDAAEEEEEELDPVVSVVLCVLVVVVRHHYDYDNDLVVVVVCCVVVVGLAYEYEQDHPPAGPLNSLLVQCVDPSRVLHAYEYEYQDDDPVVQVSCVVSPHPYYHHPPDDSVVSNVVCVVSSVVSVVVVVVVVVVVVVVVVLVVVLVVLVVVLVVLLVVLVVLLVVLVVVLVPDDDPDPDPSVVVSVVSNVVSVVSNVLSVLVNLLSCLVVCNPPQQFDWDALLVLLVVLLVVCVVLCVVLQEAEEEAEDDDRRTARGRSVLSNLLSNLQSVVQSQQAHRNWYWYWYWDDDPQKTKIKIWTQGQWADPVCQVPQLPFQDDGPGDGNVNDDDRSRSSVSSQSRLVSQVKGKHKGADPNHGIMIMIIHGHDDPDDDDDDDDDDDDDDDDPDDDDDDDDDDDDDDDDDD

Radius of gyration: 32.92 Å; Cα contacts (8 Å, |Δi|>4): 611; chains: 1; bounding box: 84×47×101 Å

Sequence (410 aa):
MDTTTPAKTVVLVVDDLADSRFLMRCSLLANGYEVVEAASGSEALDLVMTVNPDVMVMDVCMPGMSGYDVCRAIRARAETCKLPLILVSAVADRSAVALGFASGAVDFLSKPFRAEELCARVAVHAELNRARRLLEESHARLAELNREKDLMFGMAAHDLRGPIAVIMGFAENALGLMRGGESRPERQALEVILRESEHMEHFLGTLLDLNALERGGQRLKLRETDIESAARSAVERAEPAAARKSLALRLVLAQGLHVVRADASGVRRILDNLISNALKFTPSGGRVTVRVSEHEREAQCVVSDSGPGLTGEDMEQVFTRFARLSAKPTAGEKSTGLGLAICRALAEGMGGRVWCGNNPEGGAFFGFAIPVPPCDAPEASVSPFVGLGVDGSGHSVSPFPHLLAHRTRT